Protein AF-0000000087636276 (afdb_homodimer)

Sequence (468 aa):
MKLYYLEHSGFMIDAGHQCYIFDYWKDQTQIVKKAQQAGKELWFFVTHWHGDHYSPAILEFNSDTTRYIVHEDVPHKEMPAPRTTVMAVGETTVVGNLTVTMYGSTDEGGSFLLDTGKSKLFHAGDLNWWHWLGDTPENIDFARDFAKKEFHRVAGMQADLILFPVDARLEAAREWGAIELLHVVPQPKLFVPMHANGPIWEPSLYFKSLYEHMPLWIPKQSGDAVDLAAYGIKMKLYYLEHSGFMIDAGHQCYIFDYWKDQTQIVKKAQQAGKELWFFVTHWHGDHYSPAILEFNSDTTRYIVHEDVPHKEMPAPRTTVMAVGETTVVGNLTVTMYGSTDEGGSFLLDTGKSKLFHAGDLNWWHWLGDTPENIDFARDFAKKEFHRVAGMQADLILFPVDARLEAAREWGAIELLHVVPQPKLFVPMHANGPIWEPSLYFKSLYEHMPLWIPKQSGDAVDLAAYGIK

Radius of gyration: 27.44 Å; Cα contacts (8 Å, |Δi|>4): 1071; chains: 2; bounding box: 42×86×56 Å

Organism: NCBI:txid103891

Nearest PDB structures (foldseek):
  7e3v-assembly1_A  TM=6.411E-01  e=1.765E-07  Staphylococcus aureus
  5nzw-assembly1_A  TM=6.544E-01  e=1.010E-03  Homo sapiens
  4b87-assembly1_A  TM=6.131E-01  e=1.073E-03  Homo sapiens
  5nzx-assembly1_A  TM=5.748E-01  e=1.370E-03  Homo sapiens
  7e3v-assembly1_A  TM=6.411E-01  e=1.920E-07  Staphylococcus aureus

Secondary structure (DSSP, 8-state):
-EEEEEETTEEEEEETTEEEEES-S--TT-HHHHHHHTTPEEEEEE---STTT--GGGGGG--TT-EEEEETTS--TTS-GGGEEEE-TT-EEEETTEEEEEEE-SSSSEEEEEE-SS-EEEE-TT-S----TTS-HHHHHHHHHHHHHHHHHTTT---SEEEEE--GGGGGGTTHHHHHHHHHSPPPSEEEEE---SSPP---HHHHHHSTTS-B----STT-EEEGGGGT--/-EEEEEETTEEEEEETTEEEEES-S--TT-HHHHHHHTTPEEEEEE---STTT--GGGGGG--TT-EEEEETTS--TTS-GGGEEEE-TT-EEEETTEEEEEEE-SSSSEEEEEE-SS-EEEE-TT-S----TTS-HHHHHHHHHHHHHHHHHTTT---SEEEEE--GGGGGGTTHHHHHHHHHSPPPSEEEEE---SSPP---HHHHHHTTTS-B----STT-EEEGGGGT--

Foldseek 3Di:
DKWFDAAFLWIWDCPDQEIEIFQDQGGPPCPVVVCVVVVHQYEYEAQAADNSRDDPCVCVSDDPRYAYEYEQHHDPPVPDPVRYHYDYAQDWDDDPQWIWHWHQALPDGTKIWIDNVQFIEIRGNRHFLLQAPPDDPVVNVSSNVSNVVRLVVCFAPDGQEYEEEQECNSPPCSCVRVVSSCVRYPQHLEYEYGSYDDDFDDDDPVRCVVCVPRHYDYDDDGGDMDDCVVSVRD/DKWFDAAFLWIWDCPDQEIEIFQDQGGPPCPVVVCVVVVHQYEYEAQAADNSRDDPCVCVSDDPRYAYEYEQRHDPPVPDPVRYHYDYAQDWDDDPQWIWHWHQALPDGTKIWIDNVQFIEIRGVRHFLLQAPPDDPVVNVSSVVSNVVRLVVCFAPDGQEYEEEQECNSPPCSCVRVVSSCVRYPQHLEYEYGSYDDDFDDDDPVRCVVCVPRHYDYDDDGGDMDDCVVSVRD

pLDDT: mean 97.4, std 1.68, range [87.0, 98.94]

Solvent-accessible surface area (backbone atoms only — not comparable to full-atom values): 24226 Å² total; per-residue (Å²): 70,35,41,32,37,28,40,49,57,13,33,35,37,40,59,75,60,42,30,46,32,32,13,53,52,53,49,87,69,41,60,66,59,51,40,46,74,71,68,37,31,43,34,39,38,31,28,27,57,53,66,68,28,27,39,81,65,63,62,77,63,64,51,98,62,34,34,38,42,28,25,68,79,30,90,55,86,88,51,60,66,95,42,44,47,74,39,52,68,73,41,70,49,74,56,91,75,31,39,39,33,25,41,59,33,58,73,54,58,15,16,41,37,39,34,60,86,70,33,28,41,29,40,28,54,47,32,39,36,72,45,49,86,91,52,55,70,68,57,38,51,49,28,49,53,47,22,53,54,50,43,58,72,45,44,65,46,76,33,41,32,38,40,37,40,39,30,43,83,31,53,95,38,23,53,52,27,51,55,57,43,54,75,40,21,59,82,36,48,31,41,27,61,23,38,62,47,77,71,78,84,69,82,48,73,66,54,41,67,75,43,66,83,52,45,72,53,75,72,85,53,60,60,36,68,47,61,34,52,82,53,72,40,93,70,36,40,32,38,27,39,48,57,12,34,35,36,41,60,75,60,42,30,46,31,31,13,55,52,52,49,88,69,39,60,65,58,52,41,46,75,71,67,36,31,45,34,39,36,31,30,26,59,52,67,70,28,26,38,80,67,61,62,77,63,65,53,98,61,34,34,38,42,28,26,68,80,31,89,53,85,86,51,60,64,96,41,44,46,76,41,54,68,72,41,70,49,74,57,90,74,30,39,40,33,27,40,59,33,58,72,54,60,15,16,41,37,37,33,59,88,71,35,26,42,29,40,27,54,47,31,39,35,71,44,49,85,90,53,54,71,67,56,38,49,47,28,51,53,47,23,53,54,50,44,59,72,46,44,64,46,77,33,41,32,38,38,36,41,39,29,42,82,31,53,95,38,25,54,52,26,51,54,59,43,55,72,40,21,61,82,36,48,30,42,28,62,22,39,60,47,77,72,77,84,69,81,49,72,65,54,43,66,76,43,64,83,50,48,72,53,74,75,84,51,60,60,36,67,48,60,35,52,82,52,72,38,93

InterPro domains:
  IPR036866 Ribonuclease Z/Hydroxyacylglutathione hydrolase-like [G3DSA:3.60.15.10] (1-202)
  IPR036866 Ribonuclease Z/Hydroxyacylglutathione hydrolase-like [SSF56281] (1-216)

Structure (mmCIF, N/CA/C/O backbone):
data_AF-0000000087636276-model_v1
#
loop_
_entity.id
_entity.type
_entity.pdbx_description
1 polymer 'Beta-lactamase superfamily domain'
#
loop_
_atom_site.group_PDB
_atom_site.id
_atom_site.type_symbol
_atom_site.label_atom_id
_atom_site.label_alt_id
_atom_site.label_comp_id
_atom_site.label_asym_id
_atom_site.label_entity_id
_atom_site.label_seq_id
_atom_site.pdbx_PDB_ins_code
_atom_site.Cartn_x
_atom_site.Cartn_y
_atom_site.Cartn_z
_atom_site.occupancy
_atom_site.B_iso_or_equiv
_atom_site.auth_seq_id
_atom_site.auth_comp_id
_atom_site.auth_asym_id
_atom_site.auth_atom_id
_atom_site.pdbx_PDB_model_num
ATOM 1 N N . MET A 1 1 ? -12.656 -28.062 -7.02 1 93.88 1 MET A N 1
ATOM 2 C CA . MET A 1 1 ? -11.258 -27.906 -7.402 1 93.88 1 MET A CA 1
ATOM 3 C C . MET A 1 1 ? -10.344 -28.062 -6.195 1 93.88 1 MET A C 1
ATOM 5 O O . MET A 1 1 ? -10.688 -27.641 -5.09 1 93.88 1 MET A O 1
ATOM 9 N N . LYS A 1 2 ? -9.305 -28.797 -6.352 1 97.94 2 LYS A N 1
ATOM 10 C CA . LYS A 1 2 ? -8.305 -29 -5.309 1 97.94 2 LYS A CA 1
ATOM 11 C C . LYS A 1 2 ? -6.949 -28.453 -5.73 1 97.94 2 LYS A C 1
ATOM 13 O O . LYS A 1 2 ? -6.523 -28.641 -6.871 1 97.94 2 LYS A O 1
ATOM 18 N N . LEU A 1 3 ? -6.34 -27.656 -4.801 1 98.88 3 LEU A N 1
ATOM 19 C CA . LEU A 1 3 ? -5.02 -27.094 -5.043 1 98.88 3 LEU A CA 1
ATOM 20 C C . LEU A 1 3 ? -3.943 -27.891 -4.309 1 98.88 3 LEU A C 1
ATOM 22 O O . LEU A 1 3 ? -4.039 -28.094 -3.098 1 98.88 3 LEU A O 1
ATOM 26 N N . TYR A 1 4 ? -2.977 -28.312 -5.105 1 98.81 4 TYR A N 1
ATOM 27 C CA . TYR A 1 4 ? -1.847 -29.047 -4.547 1 98.81 4 TYR A CA 1
ATOM 28 C C . TYR A 1 4 ? -0.561 -28.25 -4.66 1 98.81 4 TYR A C 1
ATOM 30 O O . TYR A 1 4 ? -0.3 -27.625 -5.695 1 98.81 4 TYR A O 1
ATOM 38 N N . TYR A 1 5 ? 0.165 -28.281 -3.547 1 98.81 5 TYR A N 1
ATOM 39 C CA . TYR A 1 5 ? 1.514 -27.719 -3.576 1 98.81 5 TYR A CA 1
ATOM 40 C C . TYR A 1 5 ? 2.525 -28.781 -4.012 1 98.81 5 TYR A C 1
ATOM 42 O O . TYR A 1 5 ? 2.609 -29.859 -3.416 1 98.81 5 TYR A O 1
ATOM 50 N N . LEU A 1 6 ? 3.27 -28.5 -5.086 1 98.31 6 LEU A N 1
ATOM 51 C CA . LEU A 1 6 ? 4.312 -29.406 -5.539 1 98.31 6 LEU A CA 1
ATOM 52 C C . LEU A 1 6 ? 5.66 -29.047 -4.926 1 98.31 6 LEU A C 1
ATOM 54 O O . LEU A 1 6 ? 6.215 -29.812 -4.133 1 98.31 6 LEU A O 1
ATOM 58 N N . GLU A 1 7 ? 6.168 -27.875 -5.316 1 96.94 7 GLU A N 1
ATOM 59 C CA . GLU A 1 7 ? 7.422 -27.328 -4.812 1 96.94 7 GLU A CA 1
ATOM 60 C C . GLU A 1 7 ? 7.668 -25.922 -5.359 1 96.94 7 GLU A C 1
ATOM 62 O O . GLU A 1 7 ? 7.43 -25.656 -6.539 1 96.94 7 GLU A O 1
ATOM 67 N N . HIS A 1 8 ? 8.172 -25 -4.453 1 96.94 8 HIS A N 1
ATOM 68 C CA . HIS A 1 8 ? 8.617 -23.688 -4.883 1 96.94 8 HIS A CA 1
ATOM 69 C C . HIS A 1 8 ? 7.473 -22.906 -5.531 1 96.94 8 HIS A C 1
ATOM 71 O O . HIS A 1 8 ? 6.5 -22.547 -4.863 1 96.94 8 HIS A O 1
ATOM 77 N N . SER A 1 9 ? 7.41 -22.766 -6.797 1 98.31 9 SER A N 1
ATOM 78 C CA . SER A 1 9 ? 6.32 -22.109 -7.508 1 98.31 9 SER A CA 1
ATOM 79 C C . SER A 1 9 ? 5.469 -23.125 -8.266 1 98.31 9 SER A C 1
ATOM 81 O O . SER A 1 9 ? 4.633 -22.75 -9.094 1 98.31 9 SER A O 1
ATOM 83 N N . GLY A 1 10 ? 5.727 -24.406 -7.953 1 98.62 10 GLY A N 1
ATOM 84 C CA . GLY A 1 10 ? 4.98 -25.469 -8.602 1 98.62 10 GLY A CA 1
ATOM 85 C C . GLY A 1 10 ? 3.695 -25.828 -7.879 1 98.62 10 GLY A C 1
ATOM 86 O O . GLY A 1 10 ? 3.711 -26.094 -6.68 1 98.62 10 GLY A O 1
ATOM 87 N N . PHE A 1 11 ? 2.598 -25.812 -8.586 1 98.88 11 PHE A N 1
ATOM 88 C CA . PHE A 1 11 ? 1.284 -26.172 -8.07 1 98.88 11 PHE A CA 1
ATOM 89 C C . PHE A 1 11 ? 0.49 -26.969 -9.094 1 98.88 11 PHE A C 1
ATOM 91 O O . PHE A 1 11 ? 0.758 -26.875 -10.297 1 98.88 11 PHE A O 1
ATOM 98 N N . MET A 1 12 ? -0.449 -27.766 -8.672 1 98.88 12 MET A N 1
ATOM 99 C CA . MET A 1 12 ? -1.451 -28.391 -9.531 1 98.88 12 MET A CA 1
ATOM 100 C C . MET A 1 12 ? -2.859 -28.094 -9.023 1 98.88 12 MET A C 1
ATOM 102 O O . MET A 1 12 ? -3.139 -28.234 -7.836 1 98.88 12 MET A O 1
ATOM 106 N N . ILE A 1 13 ? -3.641 -27.609 -9.867 1 98.69 13 ILE A N 1
ATOM 107 C CA . ILE A 1 13 ? -5.066 -27.5 -9.586 1 98.69 13 ILE A CA 1
ATOM 108 C C . ILE A 1 13 ? -5.812 -28.656 -10.25 1 98.69 13 ILE A C 1
ATOM 110 O O . ILE A 1 13 ? -5.809 -28.781 -11.477 1 98.69 13 ILE A O 1
ATOM 114 N N . ASP A 1 14 ? -6.344 -29.516 -9.469 1 98.31 14 ASP A N 1
ATOM 115 C CA . ASP A 1 14 ? -7.242 -30.562 -9.945 1 98.31 14 ASP A CA 1
ATOM 116 C C . ASP A 1 14 ? -8.648 -30.016 -10.18 1 98.31 14 ASP A C 1
ATOM 118 O O . ASP A 1 14 ? -9.414 -29.844 -9.234 1 98.31 14 ASP A O 1
ATOM 122 N N . ALA A 1 15 ? -8.945 -29.75 -11.406 1 96.75 15 ALA A N 1
ATOM 123 C CA . ALA A 1 15 ? -10.227 -29.141 -11.766 1 96.75 15 ALA A CA 1
ATOM 124 C C . ALA A 1 15 ? -11.211 -30.203 -12.258 1 96.75 15 ALA A C 1
ATOM 126 O O . ALA A 1 15 ? -12.008 -29.953 -13.156 1 96.75 15 ALA A O 1
ATOM 127 N N . GLY A 1 16 ? -11.164 -31.422 -11.742 1 94.19 16 GLY A N 1
ATOM 128 C CA . GLY A 1 16 ? -12.008 -32.531 -12.164 1 94.19 16 GLY A CA 1
ATOM 129 C C . GLY A 1 16 ? -11.359 -33.406 -13.219 1 94.19 16 GLY A C 1
ATOM 130 O O . GLY A 1 16 ? -10.438 -34.156 -12.922 1 94.19 16 GLY A O 1
ATOM 131 N N . HIS A 1 17 ? -11.766 -33.156 -14.445 1 95.19 17 HIS A N 1
ATOM 132 C CA . HIS A 1 17 ? -11.195 -33.938 -15.539 1 95.19 17 HIS A CA 1
ATOM 133 C C . HIS A 1 17 ? -9.852 -33.375 -15.984 1 95.19 17 HIS A C 1
ATOM 135 O O . HIS A 1 17 ? -8.953 -34.125 -16.359 1 95.19 17 HIS A O 1
ATOM 141 N N . GLN A 1 18 ? -9.688 -32.094 -15.859 1 97.25 18 GLN A N 1
ATOM 142 C CA . GLN A 1 18 ? -8.461 -31.406 -16.219 1 97.25 18 GLN A CA 1
ATOM 143 C C . GLN A 1 18 ? -7.645 -31.047 -14.984 1 97.25 18 GLN A C 1
ATOM 145 O O . GLN A 1 18 ? -8.203 -30.672 -13.961 1 97.25 18 GLN A O 1
ATOM 150 N N . CYS A 1 19 ? -6.332 -31.234 -15.086 1 98.5 19 CYS A N 1
ATOM 151 C CA . CYS A 1 19 ? -5.383 -30.719 -14.102 1 98.5 19 CYS A CA 1
ATOM 152 C C . CYS A 1 19 ? -4.5 -29.641 -14.695 1 98.5 19 CYS A C 1
ATOM 154 O O . CYS A 1 19 ? -3.91 -29.828 -15.766 1 98.5 19 CYS A O 1
ATOM 156 N N . TYR A 1 20 ? -4.512 -28.484 -14.062 1 98.75 20 TYR A N 1
ATOM 157 C CA . TYR A 1 20 ? -3.631 -27.391 -14.445 1 98.75 20 TYR A CA 1
ATOM 158 C C . TYR A 1 20 ? -2.35 -27.391 -13.625 1 98.75 20 TYR A C 1
ATOM 160 O O . TYR A 1 20 ? -2.387 -27.203 -12.406 1 98.75 20 TYR A O 1
ATOM 168 N N . ILE A 1 21 ? -1.239 -27.688 -14.227 1 98.88 21 ILE A N 1
ATOM 169 C CA . ILE A 1 21 ? 0.04 -27.797 -13.531 1 98.88 21 ILE A CA 1
ATOM 170 C C . ILE A 1 21 ? 0.905 -26.578 -13.859 1 98.88 21 ILE A C 1
ATOM 172 O O . ILE A 1 21 ? 1.236 -26.344 -15.023 1 98.88 21 ILE A O 1
ATOM 176 N N . PHE A 1 22 ? 1.227 -25.859 -12.805 1 98.94 22 PHE A N 1
ATOM 177 C CA . PHE A 1 22 ? 2.035 -24.656 -12.977 1 98.94 22 PHE A CA 1
ATOM 178 C C . PHE A 1 22 ? 3.486 -24.922 -12.594 1 98.94 22 PHE A C 1
ATOM 180 O O . PHE A 1 22 ? 3.762 -25.469 -11.516 1 98.94 22 PHE A O 1
ATOM 187 N N . ASP A 1 23 ? 4.406 -24.547 -13.477 1 98.62 23 ASP A N 1
ATOM 188 C CA . ASP A 1 23 ? 5.844 -24.484 -13.219 1 98.62 23 ASP A CA 1
ATOM 189 C C . ASP A 1 23 ? 6.34 -25.766 -12.562 1 98.62 23 ASP A C 1
ATOM 191 O O . ASP A 1 23 ? 6.992 -25.719 -11.516 1 98.62 23 ASP A O 1
ATOM 195 N N . TYR A 1 24 ? 6.156 -26.859 -13.289 1 98.44 24 TYR A N 1
ATOM 196 C CA . TYR A 1 24 ? 6.578 -28.188 -12.828 1 98.44 24 TYR A CA 1
ATOM 197 C C . TYR A 1 24 ? 8.094 -28.312 -12.852 1 98.44 24 TYR A C 1
ATOM 199 O O . TYR A 1 24 ? 8.727 -28.141 -13.898 1 98.44 24 TYR A O 1
ATOM 207 N N . TRP A 1 25 ? 8.68 -28.625 -11.703 1 95.81 25 TRP A N 1
ATOM 208 C CA . TRP A 1 25 ? 10.117 -28.891 -11.656 1 95.81 25 TRP A CA 1
ATOM 209 C C . TRP A 1 25 ? 10.414 -30.062 -10.719 1 95.81 25 TRP A C 1
ATOM 211 O O . TRP A 1 25 ? 11.227 -30.922 -11.039 1 95.81 25 TRP A O 1
ATOM 221 N N . LYS A 1 26 ? 9.719 -30.016 -9.555 1 95.31 26 LYS A N 1
ATOM 222 C CA . LYS A 1 26 ? 9.828 -31.078 -8.562 1 95.31 26 LYS A CA 1
ATOM 223 C C . LYS A 1 26 ? 8.453 -31.469 -8.023 1 95.31 26 LYS A C 1
ATOM 225 O O . LYS A 1 26 ? 7.602 -30.609 -7.797 1 95.31 26 LYS A O 1
ATOM 230 N N . ASP A 1 27 ? 8.266 -32.719 -7.816 1 96.56 27 ASP A N 1
ATOM 231 C CA . ASP A 1 27 ? 7.031 -33.281 -7.289 1 96.56 27 ASP A CA 1
ATOM 232 C C . ASP A 1 27 ? 7.328 -34.562 -6.477 1 96.56 27 ASP A C 1
ATOM 234 O O . ASP A 1 27 ? 7.043 -35.656 -6.922 1 96.56 27 ASP A O 1
ATOM 238 N N . GLN A 1 28 ? 7.785 -34.312 -5.27 1 95.69 28 GLN A N 1
ATOM 239 C CA . GLN A 1 28 ? 8.32 -35.406 -4.449 1 95.69 28 GLN A CA 1
ATOM 240 C C . GLN A 1 28 ? 7.246 -36.438 -4.145 1 95.69 28 GLN A C 1
ATOM 242 O O . GLN A 1 28 ? 7.543 -37.625 -4.031 1 95.69 28 GLN A O 1
ATOM 247 N N . THR A 1 29 ? 6.043 -36.062 -4.039 1 97.56 29 THR A N 1
ATOM 248 C CA . THR A 1 29 ? 4.977 -36.969 -3.65 1 97.56 29 THR A CA 1
ATOM 249 C C . THR A 1 29 ? 4.258 -37.531 -4.879 1 97.56 29 THR A C 1
ATOM 251 O O . THR A 1 29 ? 3.268 -38.25 -4.754 1 97.56 29 THR A O 1
ATOM 254 N N . GLN A 1 30 ? 4.684 -37.156 -6.07 1 97.88 30 GLN A N 1
ATOM 255 C CA . GLN A 1 30 ? 4.238 -37.688 -7.359 1 97.88 30 GLN A CA 1
ATOM 256 C C . GLN A 1 30 ? 2.758 -37.406 -7.59 1 97.88 30 GLN A C 1
ATOM 258 O O . GLN A 1 30 ? 2.014 -38.25 -8.055 1 97.88 30 GLN A O 1
ATOM 263 N N . ILE A 1 31 ? 2.336 -36.25 -7.219 1 98.31 31 ILE A N 1
ATOM 264 C CA . ILE A 1 31 ? 0.951 -35.812 -7.371 1 98.31 31 ILE A CA 1
ATOM 265 C C . ILE A 1 31 ? 0.566 -35.812 -8.852 1 98.31 31 ILE A C 1
ATOM 267 O O . ILE A 1 31 ? -0.515 -36.312 -9.211 1 98.31 31 ILE A O 1
ATOM 271 N N . VAL A 1 32 ? 1.389 -35.375 -9.711 1 98.62 32 VAL A N 1
ATOM 272 C CA . VAL A 1 32 ? 1.089 -35.25 -11.133 1 98.62 32 VAL A CA 1
ATOM 273 C C . VAL A 1 32 ? 1.02 -36.656 -11.773 1 98.62 32 VAL A C 1
ATOM 275 O O . VAL A 1 32 ? 0.12 -36.906 -12.57 1 98.62 32 VAL A O 1
ATOM 278 N N . LYS A 1 33 ? 1.942 -37.469 -11.422 1 97.81 33 LYS A N 1
ATOM 279 C CA . LYS A 1 33 ? 1.93 -38.844 -11.938 1 97.81 33 LYS A CA 1
ATOM 280 C C . LYS A 1 33 ? 0.648 -39.562 -11.531 1 97.81 33 LYS A C 1
ATOM 282 O O . LYS A 1 33 ? 0.047 -40.281 -12.344 1 97.81 33 LYS A O 1
ATOM 287 N N . LYS A 1 34 ? 0.312 -39.375 -10.289 1 98.25 34 LYS A N 1
ATOM 288 C CA . LYS A 1 34 ? -0.915 -40 -9.797 1 98.25 34 LYS A CA 1
ATOM 289 C C . LYS A 1 34 ? -2.133 -39.5 -10.562 1 98.25 34 LYS A C 1
ATOM 291 O O . LYS A 1 34 ? -3.053 -40.25 -10.852 1 98.25 34 LYS A O 1
ATOM 296 N N . ALA A 1 35 ? -2.141 -38.25 -10.852 1 98.31 35 ALA A N 1
ATOM 297 C CA . ALA A 1 35 ? -3.234 -37.688 -11.641 1 98.31 35 ALA A CA 1
ATOM 298 C C . ALA A 1 35 ? -3.279 -38.281 -13.031 1 98.31 35 ALA A C 1
ATOM 300 O O . ALA A 1 35 ? -4.352 -38.625 -13.531 1 98.31 35 ALA A O 1
ATOM 301 N N . GLN A 1 36 ? -2.174 -38.406 -13.648 1 97.94 36 GLN A N 1
ATOM 302 C CA . GLN A 1 36 ? -2.115 -39.031 -14.969 1 97.94 36 GLN A CA 1
ATOM 303 C C . GLN A 1 36 ? -2.637 -40.469 -14.922 1 97.94 36 GLN A C 1
ATOM 305 O O . GLN A 1 36 ? -3.424 -40.875 -15.781 1 97.94 36 GLN A O 1
ATOM 310 N N . GLN A 1 37 ? -2.201 -41.219 -13.969 1 97.38 37 GLN A N 1
ATOM 311 C CA . GLN A 1 37 ? -2.609 -42.594 -13.812 1 97.38 37 GLN A CA 1
ATOM 312 C C . GLN A 1 37 ? -4.117 -42.719 -13.594 1 97.38 37 GLN A C 1
ATOM 314 O O . GLN A 1 37 ? -4.727 -43.719 -13.969 1 97.38 37 GLN A O 1
ATOM 319 N N . ALA A 1 38 ? -4.617 -41.719 -13.047 1 97.56 38 ALA A N 1
ATOM 320 C CA . ALA A 1 38 ? -6.055 -41.688 -12.789 1 97.56 38 ALA A CA 1
ATOM 321 C C . ALA A 1 38 ? -6.824 -41.281 -14.039 1 97.56 38 ALA A C 1
ATOM 323 O O . ALA A 1 38 ? -8.047 -41.125 -14 1 97.56 38 ALA A O 1
ATOM 324 N N . GLY A 1 39 ? -6.16 -40.938 -15.148 1 97.25 39 GLY A N 1
ATOM 325 C CA . GLY A 1 39 ? -6.809 -40.656 -16.422 1 97.25 39 GLY A CA 1
ATOM 326 C C . GLY A 1 39 ? -7.102 -39.188 -16.625 1 97.25 39 GLY A C 1
ATOM 327 O O . GLY A 1 39 ? -7.848 -38.812 -17.531 1 97.25 39 GLY A O 1
ATOM 328 N N . LYS A 1 40 ? -6.535 -38.375 -15.789 1 97.94 40 LYS A N 1
ATOM 329 C CA . LYS A 1 40 ? -6.77 -36.938 -15.922 1 97.94 40 LYS A CA 1
ATOM 330 C C . LYS A 1 40 ? -6.016 -36.344 -17.125 1 97.94 40 LYS A C 1
ATOM 332 O O . LYS A 1 40 ? -4.949 -36.844 -17.484 1 97.94 40 LYS A O 1
ATOM 337 N N . GLU A 1 41 ? -6.598 -35.281 -17.719 1 98.19 41 GLU A N 1
ATOM 338 C CA . GLU A 1 41 ? -5.871 -34.5 -18.703 1 98.19 41 GLU A CA 1
ATOM 339 C C . GLU A 1 41 ? -4.914 -33.531 -18.031 1 98.19 41 GLU A C 1
ATOM 341 O O . GLU A 1 41 ? -5.312 -32.75 -17.141 1 98.19 41 GLU A O 1
ATOM 346 N N . LEU A 1 42 ? -3.662 -33.594 -18.391 1 98.69 42 LEU A N 1
ATOM 347 C CA . LEU A 1 42 ? -2.643 -32.75 -17.781 1 98.69 42 LEU A CA 1
ATOM 348 C C . LEU A 1 42 ? -2.344 -31.531 -18.672 1 98.69 42 LEU A C 1
ATOM 350 O O . LEU A 1 42 ? -1.988 -31.688 -19.844 1 98.69 42 LEU A O 1
ATOM 354 N N . TRP A 1 43 ? -2.555 -30.328 -18.156 1 98.75 43 TRP A N 1
ATOM 355 C CA . TRP A 1 43 ? -2.211 -29.078 -18.828 1 98.75 43 TRP A CA 1
ATOM 356 C C . TRP A 1 43 ? -1.079 -28.359 -18.109 1 98.75 43 TRP A C 1
ATOM 358 O O . TRP A 1 43 ? -1.264 -27.875 -16.984 1 98.75 43 TRP A O 1
ATOM 368 N N . PHE A 1 44 ? 0.078 -28.297 -18.719 1 98.81 44 PHE A N 1
ATOM 369 C CA . PHE A 1 44 ? 1.255 -27.688 -18.109 1 98.81 44 PHE A CA 1
ATOM 370 C C . PHE A 1 44 ? 1.365 -26.219 -18.484 1 98.81 44 PHE A C 1
ATOM 372 O O . PHE A 1 44 ? 1.349 -25.859 -19.672 1 98.81 44 PHE A O 1
ATOM 379 N N . PHE A 1 45 ? 1.383 -25.375 -17.5 1 98.88 45 PHE A N 1
ATOM 380 C CA . PHE A 1 45 ? 1.641 -23.953 -17.641 1 98.88 45 PHE A CA 1
ATOM 381 C C . PHE A 1 45 ? 3.043 -23.594 -17.156 1 98.88 45 PHE A C 1
ATOM 383 O O . PHE A 1 45 ? 3.359 -23.781 -15.984 1 98.88 45 PHE A O 1
ATOM 390 N N . VAL A 1 46 ? 3.887 -23.109 -18.094 1 98.88 46 VAL A N 1
ATOM 391 C CA . VAL A 1 46 ? 5.273 -22.828 -17.734 1 98.88 46 VAL A CA 1
ATOM 392 C C . VAL A 1 46 ? 5.559 -21.344 -17.953 1 98.88 46 VAL A C 1
ATOM 394 O O . VAL A 1 46 ? 5.508 -20.844 -19.078 1 98.88 46 VAL A O 1
ATOM 397 N N . THR A 1 47 ? 5.895 -20.688 -16.859 1 98.75 47 THR A N 1
ATOM 398 C CA . THR A 1 47 ? 6.023 -19.234 -16.891 1 98.75 47 THR A CA 1
ATOM 399 C C . THR A 1 47 ? 7.352 -18.812 -17.516 1 98.75 47 THR A C 1
ATOM 401 O O . THR A 1 47 ? 7.434 -17.781 -18.188 1 98.75 47 THR A O 1
ATOM 404 N N . HIS A 1 48 ? 8.406 -19.562 -17.219 1 98.56 48 HIS A N 1
ATOM 405 C CA . HIS A 1 48 ? 9.711 -19.266 -17.812 1 98.56 48 HIS A CA 1
ATOM 406 C C . HIS A 1 48 ? 10.656 -20.453 -17.688 1 98.56 48 HIS A C 1
ATOM 408 O O . HIS A 1 48 ? 10.312 -21.469 -17.078 1 98.56 48 HIS A O 1
ATOM 414 N N . TRP A 1 49 ? 11.914 -20.344 -18.172 1 97.12 49 TRP A N 1
ATOM 415 C CA . TRP A 1 49 ? 12.742 -21.5 -18.469 1 97.12 49 TRP A CA 1
ATOM 416 C C . TRP A 1 49 ? 13.633 -21.859 -17.281 1 97.12 49 TRP A C 1
ATOM 418 O O . TRP A 1 49 ? 14.266 -22.922 -17.266 1 97.12 49 TRP A O 1
ATOM 428 N N . HIS A 1 50 ? 13.703 -21.047 -16.203 1 96.56 50 HIS A N 1
ATOM 429 C CA . HIS A 1 50 ? 14.586 -21.359 -15.086 1 96.56 50 HIS A CA 1
ATOM 430 C C . HIS A 1 50 ? 14.281 -22.734 -14.516 1 96.56 50 HIS A C 1
ATOM 432 O O . HIS A 1 50 ? 13.117 -23.156 -14.477 1 96.56 50 HIS A O 1
ATOM 438 N N . GLY A 1 51 ? 15.297 -23.422 -14 1 95.81 51 GLY A N 1
ATOM 439 C CA . GLY A 1 51 ? 15.234 -24.797 -13.531 1 95.81 51 GLY A CA 1
ATOM 440 C C . GLY A 1 51 ? 14.297 -24.984 -12.359 1 95.81 51 GLY A C 1
ATOM 441 O O . GLY A 1 51 ? 13.82 -26.094 -12.117 1 95.81 51 GLY A O 1
ATOM 442 N N . ASP A 1 52 ? 14.07 -23.938 -11.641 1 95.69 52 ASP A N 1
ATOM 443 C CA . ASP A 1 52 ? 13.156 -24.047 -10.508 1 95.69 52 ASP A CA 1
ATOM 444 C C . ASP A 1 52 ? 11.719 -23.75 -10.93 1 95.69 52 ASP A C 1
ATOM 446 O O . ASP A 1 52 ? 10.805 -23.781 -10.102 1 95.69 52 ASP A O 1
ATOM 450 N N . HIS A 1 53 ? 11.453 -23.453 -12.203 1 97.62 53 HIS A N 1
ATOM 451 C CA . HIS A 1 53 ? 10.117 -23.219 -12.742 1 97.62 53 HIS A CA 1
ATOM 452 C C . HIS A 1 53 ? 9.812 -24.172 -13.898 1 97.62 53 HIS A C 1
ATOM 454 O O . HIS A 1 53 ? 8.664 -24.266 -14.344 1 97.62 53 HIS A O 1
ATOM 460 N N . TYR A 1 54 ? 10.773 -24.844 -14.344 1 97.25 54 TYR A N 1
ATOM 461 C CA . TYR A 1 54 ? 10.641 -25.688 -15.516 1 97.25 54 TYR A CA 1
ATOM 462 C C . TYR A 1 54 ? 11.57 -26.891 -15.43 1 97.25 54 TYR A C 1
ATOM 464 O O . TYR A 1 54 ? 12.719 -26.766 -15.008 1 97.25 54 TYR A O 1
ATOM 472 N N . SER A 1 55 ? 11.117 -28.016 -15.859 1 96.94 55 SER A N 1
ATOM 473 C CA . SER A 1 55 ? 11.898 -29.234 -16.062 1 96.94 55 SER A CA 1
ATOM 474 C C . SER A 1 55 ? 11.484 -29.938 -17.359 1 96.94 55 SER A C 1
ATOM 476 O O . SER A 1 55 ? 10.289 -30.172 -17.594 1 96.94 55 SER A O 1
ATOM 478 N N . PRO A 1 56 ? 12.445 -30.312 -18.188 1 96.19 56 PRO A N 1
ATOM 479 C CA . PRO A 1 56 ? 12.086 -31.094 -19.375 1 96.19 56 PRO A CA 1
ATOM 480 C C . PRO A 1 56 ? 11.344 -32.375 -19.016 1 96.19 56 PRO A C 1
ATOM 482 O O . PRO A 1 56 ? 10.758 -33.031 -19.906 1 96.19 56 PRO A O 1
ATOM 485 N N . ALA A 1 57 ? 11.383 -32.719 -17.75 1 96.31 57 ALA A N 1
ATOM 486 C CA . ALA A 1 57 ? 10.703 -33.938 -17.281 1 96.31 57 ALA A CA 1
ATOM 487 C C . ALA A 1 57 ? 9.203 -33.844 -17.562 1 96.31 57 ALA A C 1
ATOM 489 O O . ALA A 1 57 ? 8.5 -34.844 -17.516 1 96.31 57 ALA A O 1
ATOM 490 N N . ILE A 1 58 ? 8.641 -32.656 -17.844 1 97.5 58 ILE A N 1
ATOM 491 C CA . ILE A 1 58 ? 7.215 -32.531 -18.156 1 97.5 58 ILE A CA 1
ATOM 492 C C . ILE A 1 58 ? 6.891 -33.312 -19.406 1 97.5 58 ILE A C 1
ATOM 494 O O . ILE A 1 58 ? 5.746 -33.75 -19.609 1 97.5 58 ILE A O 1
ATOM 498 N N . LEU A 1 59 ? 7.883 -33.625 -20.25 1 97.25 59 LEU A N 1
ATOM 499 C CA . LEU A 1 59 ? 7.68 -34.344 -21.484 1 97.25 59 LEU A CA 1
ATOM 500 C C . LEU A 1 59 ? 7.434 -35.844 -21.188 1 97.25 59 LEU A C 1
ATOM 502 O O . LEU A 1 59 ? 6.926 -36.562 -22.047 1 97.25 59 LEU A O 1
ATOM 506 N N . GLU A 1 60 ? 7.84 -36.281 -20.016 1 96.81 60 GLU A N 1
ATOM 507 C CA . GLU A 1 60 ? 7.578 -37.656 -19.625 1 96.81 60 GLU A CA 1
ATOM 508 C C . GLU A 1 60 ? 6.086 -37.906 -19.422 1 96.81 60 GLU A C 1
ATOM 510 O O . GLU A 1 60 ? 5.637 -39.062 -19.391 1 96.81 60 GLU A O 1
ATOM 515 N N . PHE A 1 61 ? 5.336 -36.844 -19.266 1 97.75 61 PHE A N 1
ATOM 516 C CA . PHE A 1 61 ? 3.896 -36.938 -19.062 1 97.75 61 PHE A CA 1
ATOM 517 C C . PHE A 1 61 ? 3.152 -36.812 -20.391 1 97.75 61 PHE A C 1
ATOM 519 O O . PHE A 1 61 ? 1.922 -36.781 -20.422 1 97.75 61 PHE A O 1
ATOM 526 N N . ASN A 1 62 ? 3.842 -36.688 -21.516 1 96.44 62 ASN A N 1
ATOM 527 C CA . ASN A 1 62 ? 3.215 -36.5 -22.812 1 96.44 62 ASN A CA 1
ATOM 528 C C . ASN A 1 62 ? 2.242 -37.625 -23.156 1 96.44 62 ASN A C 1
ATOM 530 O O . ASN A 1 62 ? 2.576 -38.781 -23.016 1 96.44 62 ASN A O 1
ATOM 534 N N . SER A 1 63 ? 1.107 -37.281 -23.5 1 95.56 63 SER A N 1
ATOM 535 C CA . SER A 1 63 ? 0.026 -38.125 -24 1 95.56 63 SER A CA 1
ATOM 536 C C . SER A 1 63 ? -0.878 -37.344 -24.953 1 95.56 63 SER A C 1
ATOM 538 O O . SER A 1 63 ? -0.673 -36.156 -25.172 1 95.56 63 SER A O 1
ATOM 540 N N . ASP A 1 64 ? -1.945 -38.031 -25.484 1 94.94 64 ASP A N 1
ATOM 541 C CA . ASP A 1 64 ? -2.816 -37.406 -26.484 1 94.94 64 ASP A CA 1
ATOM 542 C C . ASP A 1 64 ? -3.641 -36.281 -25.859 1 94.94 64 ASP A C 1
ATOM 544 O O . ASP A 1 64 ? -4.152 -35.406 -26.578 1 94.94 64 ASP A O 1
ATOM 548 N N . THR A 1 65 ? -3.676 -36.281 -24.578 1 94.94 65 THR A N 1
ATOM 549 C CA . THR A 1 65 ? -4.547 -35.312 -23.938 1 94.94 65 THR A CA 1
ATOM 550 C C . THR A 1 65 ? -3.727 -34.281 -23.172 1 94.94 65 THR A C 1
ATOM 552 O O . THR A 1 65 ? -4.281 -33.344 -22.578 1 94.94 65 THR A O 1
ATOM 555 N N . THR A 1 66 ? -2.418 -34.406 -23.109 1 97.75 66 THR A N 1
ATOM 556 C CA . THR A 1 66 ? -1.542 -33.469 -22.422 1 97.75 66 THR A CA 1
ATOM 557 C C . THR A 1 66 ? -1.394 -32.188 -23.25 1 97.75 66 THR A C 1
ATOM 559 O O . THR A 1 66 ? -1.241 -32.25 -24.469 1 97.75 66 THR A O 1
ATOM 562 N N . ARG A 1 67 ? -1.484 -31.047 -22.641 1 98.38 67 ARG A N 1
ATOM 563 C CA . ARG A 1 67 ? -1.265 -29.766 -23.297 1 98.38 67 ARG A CA 1
ATOM 564 C C . ARG A 1 67 ? -0.139 -29 -22.609 1 98.38 67 ARG A C 1
ATOM 566 O O . ARG A 1 67 ? 0.087 -29.141 -21.406 1 98.38 67 ARG A O 1
ATOM 573 N N . TYR A 1 68 ? 0.538 -28.203 -23.422 1 98.75 68 TYR A N 1
ATOM 574 C CA . TYR A 1 68 ? 1.611 -27.328 -22.953 1 98.75 68 TYR A CA 1
ATOM 575 C C . TYR A 1 68 ? 1.324 -25.875 -23.297 1 98.75 68 TYR A C 1
ATOM 577 O O . TYR A 1 68 ? 1.133 -25.531 -24.469 1 98.75 68 TYR A O 1
ATOM 585 N N . ILE A 1 69 ? 1.134 -25 -22.344 1 98.88 69 ILE A N 1
ATOM 586 C CA . ILE A 1 69 ? 0.996 -23.562 -22.5 1 98.88 69 ILE A CA 1
ATOM 587 C C . ILE A 1 69 ? 2.221 -22.859 -21.906 1 98.88 69 ILE A C 1
ATOM 589 O O . ILE A 1 69 ? 2.404 -22.844 -20.688 1 98.88 69 ILE A O 1
ATOM 593 N N . VAL A 1 70 ? 3.08 -22.312 -22.75 1 98.88 70 VAL A N 1
ATOM 594 C CA . VAL A 1 70 ? 4.406 -21.938 -22.266 1 98.88 70 VAL A CA 1
ATOM 595 C C . VAL A 1 70 ? 4.746 -20.531 -22.75 1 98.88 70 VAL A C 1
ATOM 597 O O . VAL A 1 70 ? 4.309 -20.109 -23.812 1 98.88 70 VAL A O 1
ATOM 600 N N . HIS A 1 71 ? 5.438 -19.797 -21.906 1 98.81 71 HIS A N 1
ATOM 601 C CA . HIS A 1 71 ? 6.059 -18.562 -22.344 1 98.81 71 HIS A CA 1
ATOM 602 C C . HIS A 1 71 ? 6.992 -18.797 -23.531 1 98.81 71 HIS A C 1
ATOM 604 O O . HIS A 1 71 ? 7.641 -19.844 -23.609 1 98.81 71 HIS A O 1
ATOM 610 N N . GLU A 1 72 ? 7.199 -17.875 -24.359 1 98.38 72 GLU A N 1
ATOM 611 C CA . GLU A 1 72 ? 7.941 -18.031 -25.609 1 98.38 72 GLU A CA 1
ATOM 612 C C . GLU A 1 72 ? 9.414 -18.328 -25.344 1 98.38 72 GLU A C 1
ATOM 614 O O . GLU A 1 72 ? 10.102 -18.906 -26.188 1 98.38 72 GLU A O 1
ATOM 619 N N . ASP A 1 73 ? 9.914 -17.984 -24.172 1 97 73 ASP A N 1
ATOM 620 C CA . ASP A 1 73 ? 11.328 -18.203 -23.875 1 97 73 ASP A CA 1
ATOM 621 C C . ASP A 1 73 ? 11.578 -19.609 -23.375 1 97 73 ASP A C 1
ATOM 623 O O . ASP A 1 73 ? 12.727 -20.016 -23.203 1 97 73 ASP A O 1
ATOM 627 N N . VAL A 1 74 ? 10.562 -20.328 -23.062 1 98 74 VAL A N 1
ATOM 628 C CA . VAL A 1 74 ? 10.688 -21.703 -22.594 1 98 74 VAL A CA 1
ATOM 629 C C . VAL A 1 74 ? 11.047 -22.625 -23.766 1 98 74 VAL A C 1
ATOM 631 O O . VAL A 1 74 ? 10.43 -22.547 -24.828 1 98 74 VAL A O 1
ATOM 634 N N . PRO A 1 75 ? 12.117 -23.469 -23.594 1 96.88 75 PRO A N 1
ATOM 635 C CA . PRO A 1 75 ? 12.383 -24.469 -24.641 1 96.88 75 PRO A CA 1
ATOM 636 C C . PRO A 1 75 ? 11.172 -25.344 -24.938 1 96.88 75 PRO A C 1
ATOM 638 O O . PRO A 1 75 ? 10.68 -26.047 -24.031 1 96.88 75 PRO A O 1
ATOM 641 N N . HIS A 1 76 ? 10.719 -25.328 -26.172 1 96.88 76 HIS A N 1
ATOM 642 C CA . HIS A 1 76 ? 9.484 -26.047 -26.469 1 96.88 76 HIS A CA 1
ATOM 643 C C . HIS A 1 76 ? 9.586 -26.812 -27.781 1 96.88 76 HIS A C 1
ATOM 645 O O . HIS A 1 76 ? 8.578 -27.25 -28.328 1 96.88 76 HIS A O 1
ATOM 651 N N . LYS A 1 77 ? 10.711 -27.016 -28.312 1 96.12 77 LYS A N 1
ATOM 652 C CA . LYS A 1 77 ? 10.891 -27.688 -29.609 1 96.12 77 LYS A CA 1
ATOM 653 C C . LYS A 1 77 ? 10.461 -29.156 -29.531 1 96.12 77 LYS A C 1
ATOM 655 O O . LYS A 1 77 ? 9.984 -29.719 -30.516 1 96.12 77 LYS A O 1
ATOM 660 N N . GLU A 1 78 ? 10.688 -29.75 -28.422 1 96.56 78 GLU A N 1
ATOM 661 C CA . GLU A 1 78 ? 10.391 -31.172 -28.266 1 96.56 78 GLU A CA 1
ATOM 662 C C . GLU A 1 78 ? 8.93 -31.391 -27.891 1 96.56 78 GLU A C 1
ATOM 664 O O . GLU A 1 78 ? 8.461 -32.531 -27.844 1 96.56 78 GLU A O 1
ATOM 669 N N . MET A 1 79 ? 8.18 -30.328 -27.484 1 97.5 79 MET A N 1
ATOM 670 C CA . MET A 1 79 ? 6.75 -30.422 -27.188 1 97.5 79 MET A CA 1
ATOM 671 C C . MET A 1 79 ? 5.934 -30.578 -28.469 1 97.5 79 MET A C 1
ATOM 673 O O . MET A 1 79 ? 6.238 -29.953 -29.484 1 97.5 79 MET A O 1
ATOM 677 N N . PRO A 1 80 ? 4.867 -31.453 -28.469 1 97.56 80 PRO A N 1
ATOM 678 C CA . PRO A 1 80 ? 4.051 -31.625 -29.672 1 97.56 80 PRO A C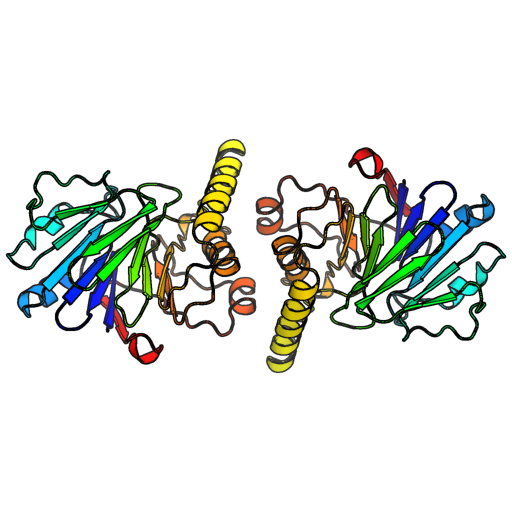A 1
ATOM 679 C C . PRO A 1 80 ? 3.385 -30.328 -30.125 1 97.56 80 PRO A C 1
ATOM 681 O O . PRO A 1 80 ? 2.568 -29.75 -29.391 1 97.56 80 PRO A O 1
ATOM 684 N N . ALA A 1 81 ? 3.584 -29.891 -31.297 1 96.88 81 ALA A N 1
ATOM 685 C CA . ALA A 1 81 ? 3.178 -28.594 -31.797 1 96.88 81 ALA A CA 1
ATOM 686 C C . ALA A 1 81 ? 1.664 -28.422 -31.719 1 96.88 81 ALA A C 1
ATOM 688 O O . ALA A 1 81 ? 1.174 -27.391 -31.25 1 96.88 81 ALA A O 1
ATOM 689 N N . PRO A 1 82 ? 0.88 -29.438 -32.094 1 96.75 82 PRO A N 1
ATOM 690 C CA . PRO A 1 82 ? -0.571 -29.234 -32.125 1 96.75 82 PRO A CA 1
ATOM 691 C C . PRO A 1 82 ? -1.147 -29.062 -30.719 1 96.75 82 PRO A C 1
ATOM 693 O O . PRO A 1 82 ? -2.283 -28.594 -30.562 1 96.75 82 PRO A O 1
ATOM 696 N N . ARG A 1 83 ? -0.338 -29.469 -29.703 1 97.81 83 ARG A N 1
ATOM 697 C CA . ARG A 1 83 ? -0.838 -29.406 -28.328 1 97.81 83 ARG A CA 1
ATOM 698 C C . ARG A 1 83 ? -0.005 -28.438 -27.5 1 97.81 83 ARG A C 1
ATOM 700 O O . ARG A 1 83 ? -0.027 -28.5 -26.266 1 97.81 83 ARG A O 1
ATOM 707 N N . THR A 1 84 ? 0.79 -27.609 -28.188 1 98.62 84 THR A N 1
ATOM 708 C CA . THR A 1 84 ? 1.629 -26.625 -27.531 1 98.62 84 THR A CA 1
ATOM 709 C C . THR A 1 84 ? 1.197 -25.203 -27.906 1 98.62 84 THR A C 1
ATOM 711 O O . THR A 1 84 ? 1.08 -24.875 -29.078 1 98.62 84 THR A O 1
ATOM 714 N N . THR A 1 85 ? 0.821 -24.422 -26.969 1 98.75 85 THR A N 1
ATOM 715 C CA . THR A 1 85 ? 0.535 -23 -27.141 1 98.75 85 THR A CA 1
ATOM 716 C C . THR A 1 85 ? 1.676 -22.156 -26.594 1 98.75 85 THR A C 1
ATOM 718 O O . THR A 1 85 ? 1.985 -22.219 -25.391 1 98.75 85 THR A O 1
ATOM 721 N N . VAL A 1 86 ? 2.33 -21.406 -27.422 1 98.75 86 VAL A N 1
ATOM 722 C CA . VAL A 1 86 ? 3.41 -20.516 -27.031 1 98.75 86 VAL A CA 1
ATOM 723 C C . VAL A 1 86 ? 2.871 -19.078 -26.906 1 98.75 86 VAL A C 1
ATOM 725 O O . VAL A 1 86 ? 2.199 -18.594 -27.812 1 98.75 86 VAL A O 1
ATOM 728 N N . MET A 1 87 ? 3.109 -18.484 -25.781 1 98.81 87 MET A N 1
ATOM 729 C CA . MET A 1 87 ? 2.52 -17.172 -25.531 1 98.81 87 MET A CA 1
ATOM 730 C C . MET A 1 87 ? 3.604 -16.141 -25.234 1 98.81 87 MET A C 1
ATOM 732 O O . MET A 1 87 ? 4.664 -16.469 -24.703 1 98.81 87 MET A O 1
ATOM 736 N N . ALA A 1 88 ? 3.299 -14.891 -25.562 1 98.5 88 ALA A N 1
ATOM 737 C CA . ALA A 1 88 ? 4.07 -13.719 -25.156 1 98.5 88 ALA A CA 1
ATOM 738 C C . ALA A 1 88 ? 3.32 -12.898 -24.125 1 98.5 88 ALA A C 1
ATOM 740 O O . ALA A 1 88 ? 2.09 -12.953 -24.047 1 98.5 88 ALA A O 1
ATOM 741 N N . VAL A 1 89 ? 4.043 -12.18 -23.375 1 98.44 89 VAL A N 1
ATOM 742 C CA . VAL A 1 89 ? 3.436 -11.289 -22.391 1 98.44 89 VAL A CA 1
ATOM 743 C C . VAL A 1 89 ? 2.443 -10.352 -23.078 1 98.44 89 VAL A C 1
ATOM 745 O O . VAL A 1 89 ? 2.736 -9.805 -24.141 1 98.44 89 VAL A O 1
ATOM 748 N N . GLY A 1 90 ? 1.326 -10.266 -22.5 1 98.19 90 GLY A N 1
ATOM 749 C CA . GLY A 1 90 ? 0.301 -9.383 -23.031 1 98.19 90 GLY A CA 1
ATOM 750 C C . GLY A 1 90 ? -0.733 -10.125 -23.875 1 98.19 90 GLY A C 1
ATOM 751 O O . GLY A 1 90 ? -1.794 -9.578 -24.172 1 98.19 90 GLY A O 1
ATOM 752 N N . GLU A 1 91 ? -0.498 -11.344 -24.172 1 98.56 91 GLU A N 1
ATOM 753 C CA . GLU A 1 91 ? -1.405 -12.109 -25.016 1 98.56 91 GLU A CA 1
ATOM 754 C C . GLU A 1 91 ? -2.527 -12.742 -24.203 1 98.56 91 GLU A C 1
ATOM 756 O O . GLU A 1 91 ? -2.332 -13.094 -23.031 1 98.56 91 GLU A O 1
ATOM 761 N N . THR A 1 92 ? -3.65 -12.805 -24.781 1 98.81 92 THR A N 1
ATOM 762 C CA . THR A 1 92 ? -4.766 -13.625 -24.312 1 98.81 92 THR A CA 1
ATOM 763 C C . THR A 1 92 ? -5.148 -14.664 -25.359 1 98.81 92 THR A C 1
ATOM 765 O O . THR A 1 92 ? -5.203 -14.359 -26.562 1 98.81 92 THR A O 1
ATOM 768 N N . THR A 1 93 ? -5.301 -15.891 -24.953 1 98.56 93 THR A N 1
ATOM 769 C CA . THR A 1 93 ? -5.684 -16.953 -25.875 1 98.56 93 THR A CA 1
ATOM 770 C C . THR A 1 93 ? -6.715 -17.875 -25.219 1 98.56 93 THR A C 1
ATOM 772 O O . THR A 1 93 ? -6.969 -17.797 -24.016 1 98.56 93 THR A O 1
ATOM 775 N N . VAL A 1 94 ? -7.328 -18.641 -26.047 1 98.19 94 VAL A N 1
ATOM 776 C CA . VAL A 1 94 ? -8.258 -19.656 -25.562 1 98.19 94 VAL A CA 1
ATOM 777 C C . VAL A 1 94 ? -7.695 -21.047 -25.828 1 98.19 94 VAL A C 1
ATOM 779 O O . VAL A 1 94 ? -7.293 -21.359 -26.969 1 98.19 94 VAL A O 1
ATOM 782 N N . VAL A 1 95 ? -7.578 -21.844 -24.859 1 96.19 95 VAL A N 1
ATOM 783 C CA . VAL A 1 95 ? -7.164 -23.234 -24.953 1 96.19 95 VAL A CA 1
ATOM 784 C C . VAL A 1 95 ? -8.258 -24.141 -24.391 1 96.19 95 VAL A C 1
ATOM 786 O O . VAL A 1 95 ? -8.438 -24.203 -23.172 1 96.19 95 VAL A O 1
ATOM 789 N N . GLY A 1 96 ? -8.906 -24.875 -25.266 1 93.81 96 GLY A N 1
ATOM 790 C CA . GLY A 1 96 ? -10.07 -25.609 -24.797 1 93.81 96 GLY A CA 1
ATOM 791 C C . GLY A 1 96 ? -11.148 -24.734 -24.203 1 93.81 96 GLY A C 1
ATOM 792 O O . GLY A 1 96 ? -11.664 -23.828 -24.875 1 93.81 96 GLY A O 1
ATOM 793 N N . ASN A 1 97 ? -11.344 -24.906 -23.016 1 93.62 97 ASN A N 1
ATOM 794 C CA . ASN A 1 97 ? -12.375 -24.141 -22.312 1 93.62 97 ASN A CA 1
ATOM 795 C C . ASN A 1 97 ? -11.773 -23.062 -21.422 1 93.62 97 ASN A C 1
ATOM 797 O O . ASN A 1 97 ? -12.477 -22.453 -20.625 1 93.62 97 ASN A O 1
ATOM 801 N N . LEU A 1 98 ? -10.492 -22.859 -21.547 1 96.94 98 LEU A N 1
ATOM 802 C CA . LEU A 1 98 ? -9.766 -21.922 -20.688 1 96.94 98 LEU A CA 1
ATOM 803 C C . LEU A 1 98 ? -9.375 -20.672 -21.453 1 96.94 98 LEU A C 1
ATOM 805 O O . LEU A 1 98 ? -8.859 -20.766 -22.578 1 96.94 98 LEU A O 1
ATOM 809 N N . THR A 1 99 ? -9.812 -19.531 -20.938 1 98.75 99 THR A N 1
ATOM 810 C CA . THR A 1 99 ? -9.172 -18.297 -21.406 1 98.75 99 THR A CA 1
ATOM 811 C C . THR A 1 99 ? -7.914 -18 -20.594 1 98.75 99 THR A C 1
ATOM 813 O O . THR A 1 99 ? -7.953 -17.953 -19.359 1 98.75 99 THR A O 1
ATOM 816 N N . VAL A 1 100 ? -6.789 -17.859 -21.281 1 98.88 100 VAL A N 1
ATOM 817 C CA . VAL A 1 100 ? -5.496 -17.672 -20.641 1 98.88 100 VAL A CA 1
ATOM 818 C C . VAL A 1 100 ? -4.906 -16.312 -21.031 1 98.88 100 VAL A C 1
ATOM 820 O O . VAL A 1 100 ? -4.805 -16 -22.219 1 98.88 100 VAL A O 1
ATOM 823 N N . THR A 1 101 ? -4.652 -15.5 -20.062 1 98.94 101 THR A N 1
ATOM 824 C CA . THR A 1 101 ? -3.926 -14.25 -20.281 1 98.94 101 THR A CA 1
ATOM 825 C C . THR A 1 101 ? -2.547 -14.305 -19.625 1 98.94 101 THR A C 1
ATOM 827 O O . THR A 1 101 ? -2.406 -14.781 -18.5 1 98.94 101 THR A O 1
ATOM 830 N N . MET A 1 102 ? -1.533 -13.906 -20.422 1 98.81 102 MET A N 1
ATOM 831 C CA . MET A 1 102 ? -0.192 -13.836 -19.844 1 98.81 102 MET A CA 1
ATOM 832 C C . MET A 1 102 ? 0.194 -12.391 -19.547 1 98.81 102 MET A C 1
ATOM 834 O O . MET A 1 102 ? 0.224 -11.555 -20.453 1 98.81 102 MET A O 1
ATOM 838 N N . TYR A 1 103 ? 0.417 -12.07 -18.281 1 98.69 103 TYR A N 1
ATOM 839 C CA . TYR A 1 103 ? 1.004 -10.805 -17.859 1 98.69 103 TYR A CA 1
ATOM 840 C C . TYR A 1 103 ? 2.512 -10.93 -17.672 1 98.69 103 TYR A C 1
ATOM 842 O O . TYR A 1 103 ? 3.08 -12 -17.906 1 98.69 103 TYR A O 1
ATOM 850 N N . GLY A 1 104 ? 3.066 -9.906 -17.391 1 98 104 GLY A N 1
ATOM 851 C CA . GLY A 1 104 ? 4.512 -9.914 -17.25 1 98 104 GLY A CA 1
ATOM 852 C C . GLY A 1 104 ? 4.973 -10.422 -15.891 1 98 104 GLY A C 1
ATOM 853 O O . GLY A 1 104 ? 4.148 -10.789 -15.047 1 98 104 GLY A O 1
ATOM 854 N N . SER A 1 105 ? 6.238 -10.586 -15.789 1 97.5 105 SER A N 1
ATOM 855 C CA . SER A 1 105 ? 6.949 -10.812 -14.531 1 97.5 105 SER A CA 1
ATOM 856 C C . SER A 1 105 ? 8 -9.734 -14.289 1 97.5 105 SER A C 1
ATOM 858 O O . SER A 1 105 ? 8.031 -8.727 -14.992 1 97.5 105 SER A O 1
ATOM 860 N N . THR A 1 106 ? 8.781 -9.828 -13.25 1 98.06 106 THR A N 1
ATOM 861 C CA . THR A 1 106 ? 9.828 -8.852 -12.969 1 98.06 106 THR A CA 1
ATOM 862 C C . THR A 1 106 ? 11.188 -9.531 -12.859 1 98.06 106 THR A C 1
ATOM 864 O O . THR A 1 106 ? 12.141 -8.953 -12.328 1 98.06 106 THR A O 1
ATOM 867 N N . ASP A 1 107 ? 11.258 -10.742 -13.289 1 94.81 107 ASP A N 1
ATOM 868 C CA . ASP A 1 107 ? 12.508 -11.484 -13.414 1 94.81 107 ASP A CA 1
ATOM 869 C C . ASP A 1 107 ? 12.656 -12.086 -14.805 1 94.81 107 ASP A C 1
ATOM 871 O O . ASP A 1 107 ? 13.328 -11.516 -15.672 1 94.81 107 ASP A O 1
ATOM 875 N N . GLU A 1 108 ? 12 -13.234 -15.062 1 95 108 GLU A N 1
ATOM 876 C CA . GLU A 1 108 ? 11.961 -13.852 -16.375 1 95 108 GLU A CA 1
ATOM 877 C C . GLU A 1 108 ? 10.555 -14.336 -16.719 1 95 108 GLU A C 1
ATOM 879 O O . GLU A 1 108 ? 9.766 -14.641 -15.828 1 95 108 GLU A O 1
ATOM 884 N N . GLY A 1 109 ? 10.297 -14.297 -18.016 1 97.94 109 GLY A N 1
ATOM 885 C CA . GLY A 1 109 ? 9.055 -14.891 -18.5 1 97.94 109 GLY A CA 1
ATOM 886 C C . GLY A 1 109 ? 7.832 -14.062 -18.172 1 97.94 109 GLY A C 1
ATOM 887 O O . GLY A 1 109 ? 7.812 -12.852 -18.406 1 97.94 109 GLY A O 1
ATOM 888 N N . GLY A 1 110 ? 6.762 -14.758 -17.703 1 98.44 110 GLY A N 1
ATOM 889 C CA . GLY A 1 110 ? 5.492 -14.094 -17.438 1 98.44 110 GLY A CA 1
ATOM 890 C C . GLY A 1 110 ? 4.703 -14.742 -16.328 1 98.44 110 GLY A C 1
ATOM 891 O O . GLY A 1 110 ? 5.266 -15.43 -15.477 1 98.44 110 GLY A O 1
ATOM 892 N N . SER A 1 111 ? 3.449 -14.328 -16.172 1 98.81 111 SER A N 1
ATOM 893 C CA . SER A 1 111 ? 2.459 -14.852 -15.234 1 98.81 111 SER A CA 1
ATOM 894 C C . SER A 1 111 ? 1.183 -15.273 -15.961 1 98.81 111 SER A C 1
ATOM 896 O O . SER A 1 111 ? 0.985 -14.938 -17.125 1 98.81 111 SER A O 1
ATOM 898 N N . PHE A 1 112 ? 0.375 -16.078 -15.328 1 98.88 112 PHE A N 1
ATOM 899 C CA . PHE A 1 112 ? -0.81 -16.625 -15.977 1 98.88 112 PHE A CA 1
ATOM 900 C C . PHE A 1 112 ? -2.07 -16.25 -15.211 1 98.88 112 PHE A C 1
ATOM 902 O O . PHE A 1 112 ? -2.15 -16.438 -14 1 98.88 112 PHE A O 1
ATOM 909 N N . LEU A 1 113 ? -3.006 -15.688 -15.898 1 98.94 113 LEU A N 1
ATOM 910 C CA . LEU A 1 113 ? -4.383 -15.617 -15.43 1 98.94 113 LEU A CA 1
ATOM 911 C C . LEU A 1 113 ? -5.273 -16.594 -16.203 1 98.94 113 LEU A C 1
ATOM 913 O O . LEU A 1 113 ? -5.434 -16.453 -17.422 1 98.94 113 LEU A O 1
ATOM 917 N N . LEU A 1 114 ? -5.773 -17.594 -15.523 1 98.75 114 LEU A N 1
ATOM 918 C CA . LEU A 1 114 ? -6.707 -18.547 -16.109 1 98.75 114 LEU A CA 1
ATOM 919 C C . LEU A 1 114 ? -8.148 -18.188 -15.766 1 98.75 114 LEU A C 1
ATOM 921 O O . LEU A 1 114 ? -8.484 -18.016 -14.594 1 98.75 114 LEU A O 1
ATOM 925 N N . ASP A 1 115 ? -8.898 -18.016 -16.719 1 98.62 115 ASP A N 1
ATOM 926 C CA . ASP A 1 115 ? -10.344 -17.859 -16.562 1 98.62 115 ASP A CA 1
ATOM 927 C C . ASP A 1 115 ? -11.078 -19.125 -16.984 1 98.62 115 ASP A C 1
ATOM 929 O O . ASP A 1 115 ? -11.156 -19.438 -18.188 1 98.62 115 ASP A O 1
ATOM 933 N N . THR A 1 116 ? -11.648 -19.859 -16.031 1 97.06 116 THR A N 1
ATOM 934 C CA . THR A 1 116 ? -12.32 -21.125 -16.297 1 97.06 116 THR A CA 1
ATOM 935 C C . THR A 1 116 ? -13.781 -20.906 -16.641 1 97.06 116 THR A C 1
ATOM 937 O O . THR A 1 116 ? -14.523 -21.859 -16.891 1 97.06 116 THR A O 1
ATOM 940 N N . GLY A 1 117 ? -14.195 -19.672 -16.734 1 96.12 117 GLY A N 1
ATOM 941 C CA . GLY A 1 117 ? -15.609 -19.359 -16.859 1 96.12 117 GLY A CA 1
ATOM 942 C C . GLY A 1 117 ? -16.328 -19.281 -15.516 1 96.12 117 GLY A C 1
ATOM 943 O O . GLY A 1 117 ? -17.281 -18.516 -15.359 1 96.12 117 GLY A O 1
ATOM 944 N N . LYS A 1 118 ? -15.82 -20.031 -14.586 1 95.75 118 LYS A N 1
ATOM 945 C CA . LYS A 1 118 ? -16.406 -20.047 -13.242 1 95.75 118 LYS A CA 1
ATOM 946 C C . LYS A 1 118 ? -15.547 -19.266 -12.25 1 95.75 118 LYS A C 1
ATOM 948 O O . LYS A 1 118 ? -16.078 -18.641 -11.336 1 95.75 118 LYS A O 1
ATOM 953 N N . SER A 1 119 ? -14.266 -19.375 -12.359 1 97.69 119 SER A N 1
ATOM 954 C CA . SER A 1 119 ? -13.312 -18.719 -11.477 1 97.69 119 SER A CA 1
ATOM 955 C C . SER A 1 119 ? -12.086 -18.234 -12.242 1 97.69 119 SER A C 1
ATOM 957 O O . SER A 1 119 ? -11.844 -18.672 -13.375 1 97.69 119 SER A O 1
ATOM 959 N N . LYS A 1 120 ? -11.438 -17.328 -11.641 1 98.62 120 LYS A N 1
ATOM 960 C CA . LYS A 1 120 ? -10.188 -16.812 -12.188 1 98.62 120 LYS A CA 1
ATOM 961 C C . LYS A 1 120 ? -9.008 -17.141 -11.266 1 98.62 120 LYS A C 1
ATOM 963 O O . LYS A 1 120 ? -9.078 -16.906 -10.055 1 98.62 120 LYS A O 1
ATOM 968 N N . LEU A 1 121 ? -7.949 -17.734 -11.828 1 98.81 121 LEU A N 1
ATOM 969 C CA . LEU A 1 121 ? -6.785 -18.234 -11.102 1 98.81 121 LEU A CA 1
ATOM 970 C C . LEU A 1 121 ? -5.508 -17.578 -11.602 1 98.81 121 LEU A C 1
ATOM 972 O O . LEU A 1 121 ? -5.188 -17.641 -12.789 1 98.81 121 LEU A O 1
ATOM 976 N N . PHE A 1 122 ? -4.852 -16.922 -10.719 1 98.94 122 PHE A N 1
ATOM 977 C CA . PHE A 1 122 ? -3.66 -16.188 -11.133 1 98.94 122 PHE A CA 1
ATOM 978 C C . PHE A 1 122 ? -2.402 -16.828 -10.555 1 98.94 122 PHE A C 1
ATOM 980 O O . PHE A 1 122 ? -2.295 -17.016 -9.336 1 98.94 122 PHE A O 1
ATOM 987 N N . HIS A 1 123 ? -1.461 -17.234 -11.352 1 98.94 123 HIS A N 1
ATOM 988 C CA . HIS A 1 123 ? -0.112 -17.672 -11 1 98.94 123 HIS A CA 1
ATOM 989 C C . HIS A 1 123 ? 0.924 -16.641 -11.422 1 98.94 123 HIS A C 1
ATOM 991 O O . HIS A 1 123 ? 1.146 -16.422 -12.617 1 98.94 123 HIS A O 1
ATOM 997 N N . ALA A 1 124 ? 1.676 -16.141 -10.531 1 98.88 124 ALA A N 1
ATOM 998 C CA . ALA A 1 124 ? 2.422 -14.906 -10.742 1 98.88 124 ALA A CA 1
ATOM 999 C C . ALA A 1 124 ? 3.779 -15.195 -11.383 1 98.88 124 ALA A C 1
ATOM 1001 O O . ALA A 1 124 ? 4.516 -14.266 -11.727 1 98.88 124 ALA A O 1
ATOM 1002 N N . GLY A 1 125 ? 4.102 -16.516 -11.617 1 98.5 125 GLY A N 1
ATOM 1003 C CA . GLY A 1 125 ? 5.484 -16.75 -12 1 98.5 125 GLY A CA 1
ATOM 1004 C C . GLY A 1 125 ? 6.484 -16.094 -11.078 1 98.5 125 GLY A C 1
ATOM 1005 O O . GLY A 1 125 ? 6.438 -16.281 -9.859 1 98.5 125 GLY A O 1
ATOM 1006 N N . ASP A 1 126 ? 7.34 -15.234 -11.641 1 98.44 126 ASP A N 1
ATOM 1007 C CA . ASP A 1 126 ? 8.297 -14.516 -10.805 1 98.44 126 ASP A CA 1
ATOM 1008 C C . ASP A 1 126 ? 7.973 -13.031 -10.742 1 98.44 126 ASP A C 1
ATOM 1010 O O . ASP A 1 126 ? 8.875 -12.195 -10.656 1 98.44 126 ASP A O 1
ATOM 1014 N N . LEU A 1 127 ? 6.656 -12.719 -10.992 1 98.69 127 LEU A N 1
ATOM 1015 C CA . LEU A 1 127 ? 6.23 -11.352 -10.695 1 98.69 127 LEU A CA 1
ATOM 1016 C C . LEU A 1 127 ? 6.387 -11.055 -9.203 1 98.69 127 LEU A C 1
ATOM 1018 O O . LEU A 1 127 ? 5.875 -11.789 -8.359 1 98.69 127 LEU A O 1
ATOM 1022 N N . ASN A 1 128 ? 7.148 -10.039 -8.883 1 98.69 128 ASN A N 1
ATOM 1023 C CA . ASN A 1 128 ? 7.434 -9.633 -7.512 1 98.69 128 ASN A CA 1
ATOM 1024 C C . ASN A 1 128 ? 8.156 -8.289 -7.461 1 98.69 128 ASN A C 1
ATOM 1026 O O . ASN A 1 128 ? 8.531 -7.746 -8.5 1 98.69 128 ASN A O 1
ATOM 1030 N N . TRP A 1 129 ? 8.203 -7.684 -6.316 1 98.75 129 TRP A N 1
ATOM 1031 C CA . TRP A 1 129 ? 9.203 -6.656 -6.051 1 98.75 129 TRP A CA 1
ATOM 1032 C C . TRP A 1 129 ? 10.484 -7.277 -5.504 1 98.75 129 TRP A C 1
ATOM 1034 O O . TRP A 1 129 ? 10.656 -7.387 -4.285 1 98.75 129 TRP A O 1
ATOM 1044 N N . TRP A 1 130 ? 11.398 -7.684 -6.453 1 98.25 130 TRP A N 1
ATOM 1045 C CA . TRP A 1 130 ? 12.641 -8.352 -6.078 1 98.25 130 TRP A CA 1
ATOM 1046 C C . TRP A 1 130 ? 13.633 -7.371 -5.465 1 98.25 130 TRP A C 1
ATOM 1048 O O . TRP A 1 130 ? 14.719 -7.16 -6.004 1 98.25 130 TRP A O 1
ATOM 1058 N N . HIS A 1 131 ? 13.234 -6.8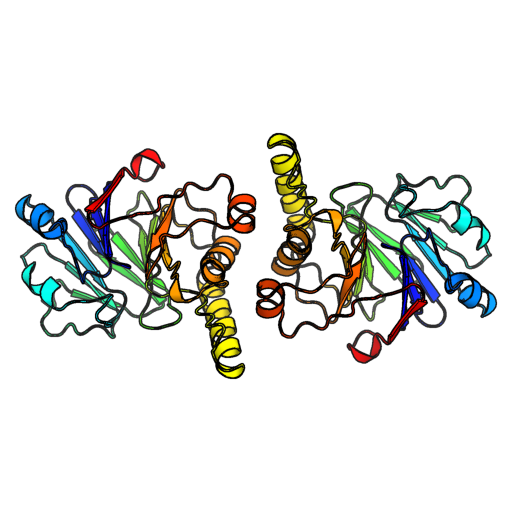32 -4.316 1 97.69 131 HIS A N 1
ATOM 1059 C CA . HIS A 1 131 ? 14.07 -5.895 -3.574 1 97.69 131 HIS A CA 1
ATOM 1060 C C . HIS A 1 131 ? 15.125 -6.629 -2.754 1 97.69 131 HIS A C 1
ATOM 1062 O O . HIS A 1 131 ? 14.859 -7.047 -1.625 1 97.69 131 HIS A O 1
ATOM 1068 N N . TRP A 1 132 ? 16.328 -6.672 -3.318 1 96.75 132 TRP A N 1
ATOM 1069 C CA . TRP A 1 132 ? 17.438 -7.328 -2.633 1 96.75 132 TRP A CA 1
ATOM 1070 C C . TRP A 1 132 ? 18.203 -6.336 -1.759 1 96.75 132 TRP A C 1
ATOM 1072 O O . TRP A 1 132 ? 18.859 -5.422 -2.27 1 96.75 132 TRP A O 1
ATOM 1082 N N . LEU A 1 133 ? 18.078 -6.336 -0.406 1 93.38 133 LEU A N 1
ATOM 1083 C CA . LEU A 1 133 ? 18.609 -5.383 0.558 1 93.38 133 LEU A CA 1
ATOM 1084 C C . LEU A 1 133 ? 20.109 -5.184 0.344 1 93.38 133 LEU A C 1
ATOM 1086 O O . LEU A 1 133 ? 20.625 -4.074 0.512 1 93.38 133 LEU A O 1
ATOM 1090 N N . GLY A 1 134 ? 20.953 -6.129 -0.022 1 91.94 134 GLY A N 1
ATOM 1091 C CA . GLY A 1 134 ? 22.391 -6.012 -0.148 1 91.94 134 GLY A CA 1
ATOM 1092 C C . GLY A 1 134 ? 22.844 -5.719 -1.565 1 91.94 134 GLY A C 1
ATOM 1093 O O . GLY A 1 134 ? 24.047 -5.723 -1.854 1 91.94 134 GLY A O 1
ATOM 1094 N N . ASP A 1 135 ? 21.859 -5.297 -2.445 1 95.75 135 ASP A N 1
ATOM 1095 C CA . ASP A 1 135 ? 22.203 -5.012 -3.836 1 95.75 135 ASP A CA 1
ATOM 1096 C C . ASP A 1 135 ? 22.641 -3.561 -4.012 1 95.75 135 ASP A C 1
ATOM 1098 O O . ASP A 1 135 ? 22.578 -2.771 -3.064 1 95.75 135 ASP A O 1
ATOM 1102 N N . THR A 1 136 ? 23.203 -3.162 -5.141 1 96.44 136 THR A N 1
ATOM 1103 C CA . THR A 1 136 ? 23.594 -1.786 -5.418 1 96.44 136 THR A CA 1
ATOM 1104 C C . THR A 1 136 ? 22.359 -0.877 -5.484 1 96.44 136 THR A C 1
ATOM 1106 O O . THR A 1 136 ? 21.266 -1.331 -5.809 1 96.44 136 THR A O 1
ATOM 1109 N N . PRO A 1 137 ? 22.5 0.392 -5.164 1 93.25 137 PRO A N 1
ATOM 1110 C CA . PRO A 1 137 ? 21.375 1.329 -5.262 1 93.25 137 PRO A CA 1
ATOM 1111 C C . PRO A 1 137 ? 20.719 1.326 -6.641 1 93.25 137 PRO A C 1
ATOM 1113 O O . PRO A 1 137 ? 19.5 1.432 -6.75 1 93.25 137 PRO A O 1
ATOM 1116 N N . GLU A 1 138 ? 21.562 1.229 -7.621 1 95.12 138 GLU A N 1
ATOM 1117 C CA . GLU A 1 138 ? 21.047 1.218 -8.984 1 95.12 138 GLU A CA 1
ATOM 1118 C C . GLU A 1 138 ? 20.125 0.026 -9.219 1 95.12 138 GLU A C 1
ATOM 1120 O O . GLU A 1 138 ? 19.062 0.17 -9.812 1 95.12 138 GLU A O 1
ATOM 1125 N N . ASN A 1 139 ? 20.547 -1.188 -8.781 1 96.56 139 ASN A N 1
ATOM 1126 C CA . ASN A 1 139 ? 19.734 -2.391 -8.93 1 96.56 139 ASN A CA 1
ATOM 1127 C C . ASN A 1 139 ? 18.453 -2.311 -8.117 1 96.56 139 ASN A C 1
ATOM 1129 O O . ASN A 1 139 ? 17.406 -2.787 -8.547 1 96.56 139 ASN A O 1
ATOM 1133 N N . ILE A 1 140 ? 18.594 -1.737 -6.973 1 95.31 140 ILE A N 1
ATOM 1134 C CA . ILE A 1 140 ? 17.438 -1.563 -6.094 1 95.31 140 ILE A CA 1
ATOM 1135 C C . ILE A 1 140 ? 16.422 -0.649 -6.758 1 95.31 140 ILE A C 1
ATOM 1137 O O . ILE A 1 140 ? 15.227 -0.958 -6.781 1 95.31 140 ILE A O 1
ATOM 1141 N N . ASP A 1 141 ? 16.875 0.418 -7.348 1 94.75 141 ASP A N 1
ATOM 1142 C CA . ASP A 1 141 ? 16 1.337 -8.062 1 94.75 141 ASP A CA 1
ATOM 1143 C C . ASP A 1 141 ? 15.344 0.649 -9.258 1 94.75 141 ASP A C 1
ATOM 1145 O O . ASP A 1 141 ? 14.148 0.823 -9.5 1 94.75 141 ASP A O 1
ATOM 1149 N N . PHE A 1 142 ? 16.141 -0.075 -9.898 1 96.44 142 PHE A N 1
ATOM 1150 C CA . PHE A 1 142 ? 15.625 -0.78 -11.07 1 96.44 142 PHE A CA 1
ATOM 1151 C C . PHE A 1 142 ? 14.523 -1.756 -10.664 1 96.44 142 PHE A C 1
ATOM 1153 O O . PHE A 1 142 ? 13.461 -1.787 -11.281 1 96.44 142 PHE A O 1
ATOM 1160 N N . ALA A 1 143 ? 14.781 -2.553 -9.641 1 97.25 143 ALA A N 1
ATOM 1161 C CA . ALA A 1 143 ? 13.805 -3.533 -9.172 1 97.25 143 ALA A CA 1
ATOM 1162 C C . ALA A 1 143 ? 12.5 -2.857 -8.75 1 97.25 143 ALA A C 1
ATOM 1164 O O . ALA A 1 143 ? 11.414 -3.346 -9.062 1 97.25 143 ALA A O 1
ATOM 1165 N N . ARG A 1 144 ? 12.617 -1.788 -8.055 1 96.56 144 ARG A N 1
ATOM 1166 C CA . ARG A 1 144 ? 11.453 -1.036 -7.598 1 96.56 144 ARG A CA 1
ATOM 1167 C C . ARG A 1 144 ? 10.633 -0.527 -8.773 1 96.56 144 ARG A C 1
ATOM 1169 O O . ARG A 1 144 ? 9.414 -0.719 -8.828 1 96.56 144 ARG A O 1
ATOM 1176 N N . ASP A 1 145 ? 11.32 0.12 -9.734 1 96.31 145 ASP A N 1
ATOM 1177 C CA . ASP A 1 145 ? 10.641 0.71 -10.883 1 96.31 145 ASP A CA 1
ATOM 1178 C C . ASP A 1 145 ? 9.992 -0.365 -11.75 1 96.31 145 ASP A C 1
ATOM 1180 O O . ASP A 1 145 ? 8.883 -0.175 -12.25 1 96.31 145 ASP A O 1
ATOM 1184 N N . PHE A 1 146 ? 10.719 -1.451 -11.883 1 97.75 146 PHE A N 1
ATOM 1185 C CA . PHE A 1 146 ? 10.195 -2.543 -12.695 1 97.75 146 PHE A CA 1
ATOM 1186 C C . PHE A 1 146 ? 8.969 -3.164 -12.039 1 97.75 146 PHE A C 1
ATOM 1188 O O . PHE A 1 146 ? 7.973 -3.449 -12.711 1 97.75 146 PHE A O 1
ATOM 1195 N N . ALA A 1 147 ? 9.016 -3.334 -10.734 1 98 147 ALA A N 1
ATOM 1196 C CA . ALA A 1 147 ? 7.867 -3.844 -9.992 1 98 147 ALA A CA 1
ATOM 1197 C C . ALA A 1 147 ? 6.668 -2.912 -10.141 1 98 147 ALA A C 1
ATOM 1199 O O . ALA A 1 147 ? 5.555 -3.361 -10.422 1 98 147 ALA A O 1
ATOM 1200 N N . LYS A 1 148 ? 6.91 -1.649 -9.914 1 96.38 148 LYS A N 1
ATOM 1201 C CA . LYS A 1 148 ? 5.848 -0.657 -10.039 1 96.38 148 LYS A CA 1
ATOM 1202 C C . LYS A 1 148 ? 5.184 -0.731 -11.414 1 96.38 148 LYS A C 1
ATOM 1204 O O . LYS A 1 148 ? 3.953 -0.718 -11.516 1 96.38 148 LYS A O 1
ATOM 1209 N N . LYS A 1 149 ? 5.988 -0.801 -12.422 1 97.19 149 LYS A N 1
ATOM 1210 C CA . LYS A 1 149 ? 5.496 -0.87 -13.797 1 97.19 149 LYS A CA 1
ATOM 1211 C C . LYS A 1 149 ? 4.629 -2.107 -14.008 1 97.19 149 LYS A C 1
ATOM 1213 O O . LYS A 1 149 ? 3.518 -2.01 -14.531 1 97.19 149 LYS A O 1
ATOM 1218 N N . GLU A 1 150 ? 5.039 -3.227 -13.594 1 98.12 150 GLU A N 1
ATOM 1219 C CA . GLU A 1 150 ? 4.309 -4.465 -13.836 1 98.12 150 GLU A CA 1
ATOM 1220 C C . GLU A 1 150 ? 3.064 -4.551 -12.953 1 98.12 150 GLU A C 1
ATOM 1222 O O . GLU A 1 150 ? 2.043 -5.105 -13.367 1 98.12 150 GLU A O 1
ATOM 1227 N N . PHE A 1 151 ? 3.162 -4.016 -11.688 1 98.19 151 PHE A N 1
ATOM 1228 C CA . PHE A 1 151 ? 1.979 -3.996 -10.836 1 98.19 151 PHE A CA 1
ATOM 1229 C C . PHE A 1 151 ? 0.91 -3.076 -11.414 1 98.19 151 PHE A C 1
ATOM 1231 O O . PHE A 1 151 ? -0.286 -3.342 -11.281 1 98.19 151 PHE A O 1
ATOM 1238 N N . HIS A 1 152 ? 1.36 -2.002 -12.055 1 96.44 152 HIS A N 1
ATOM 1239 C CA . HIS A 1 152 ? 0.414 -1.138 -12.75 1 96.44 152 HIS A CA 1
ATOM 1240 C C . HIS A 1 152 ? -0.294 -1.886 -13.875 1 96.44 152 HIS A C 1
ATOM 1242 O O . HIS A 1 152 ? -1.492 -1.696 -14.094 1 96.44 152 HIS A O 1
ATOM 1248 N N . ARG A 1 153 ? 0.402 -2.752 -14.531 1 97.38 153 ARG A N 1
ATOM 1249 C CA . ARG A 1 153 ? -0.146 -3.492 -15.664 1 97.38 153 ARG A CA 1
ATOM 1250 C C . ARG A 1 153 ? -1.231 -4.465 -15.211 1 97.38 153 ARG A C 1
ATOM 1252 O O . ARG A 1 153 ? -2.178 -4.738 -15.953 1 97.38 153 ARG A O 1
ATOM 1259 N N . VAL A 1 154 ? -1.15 -4.922 -13.969 1 98.31 154 VAL A N 1
ATOM 1260 C CA . VAL A 1 154 ? -2.129 -5.902 -13.508 1 98.31 154 VAL A CA 1
ATOM 1261 C C . VAL A 1 154 ? -3.16 -5.219 -12.609 1 98.31 154 VAL A C 1
ATOM 1263 O O . VAL A 1 154 ? -4.02 -5.883 -12.023 1 98.31 154 VAL A O 1
ATOM 1266 N N . ALA A 1 155 ? -3.049 -3.887 -12.438 1 98.06 155 ALA A N 1
ATOM 1267 C CA . ALA A 1 155 ? -3.986 -3.156 -11.586 1 98.06 155 ALA A CA 1
ATOM 1268 C C . ALA A 1 155 ? -5.43 -3.434 -12 1 98.06 155 ALA A C 1
ATOM 1270 O O . ALA A 1 155 ? -5.762 -3.381 -13.188 1 98.06 155 ALA A O 1
ATOM 1271 N N . GLY A 1 156 ? -6.266 -3.814 -11.055 1 98.06 156 GLY A N 1
ATOM 1272 C CA . GLY A 1 156 ? -7.676 -4.07 -11.305 1 98.06 156 GLY A CA 1
ATOM 1273 C C . GLY A 1 156 ? -7.953 -5.492 -11.766 1 98.06 156 GLY A C 1
ATOM 1274 O O . GLY A 1 156 ? -9.109 -5.887 -11.914 1 98.06 156 GLY A O 1
ATOM 1275 N N . MET A 1 157 ? -6.883 -6.238 -12.031 1 98.44 157 MET A N 1
ATOM 1276 C CA . MET A 1 157 ? -7.078 -7.637 -12.406 1 98.44 157 MET A CA 1
ATOM 1277 C C . MET A 1 157 ? -7.887 -8.375 -11.352 1 98.44 157 MET A C 1
ATOM 1279 O O . MET A 1 157 ? -7.609 -8.258 -10.156 1 98.44 157 MET A O 1
ATOM 1283 N N . GLN A 1 158 ? -8.891 -9.086 -11.742 1 98.31 158 GLN A N 1
ATOM 1284 C CA . GLN A 1 158 ? -9.711 -9.891 -10.836 1 98.31 158 GLN A CA 1
ATOM 1285 C C . GLN A 1 158 ? -9.234 -11.344 -10.805 1 98.31 158 GLN A C 1
ATOM 1287 O O . GLN A 1 158 ? -9.094 -11.977 -11.852 1 98.31 158 GLN A O 1
ATOM 1292 N N . ALA A 1 159 ? -8.984 -11.828 -9.695 1 98.75 159 ALA A N 1
ATOM 1293 C CA . ALA A 1 159 ? -8.609 -13.227 -9.5 1 98.75 159 ALA A CA 1
ATOM 1294 C C . ALA A 1 159 ? -9.203 -13.773 -8.203 1 98.75 159 ALA A C 1
ATOM 1296 O O . ALA A 1 159 ? -9.156 -13.109 -7.164 1 98.75 159 ALA A O 1
ATOM 1297 N N . ASP A 1 160 ? -9.781 -14.922 -8.258 1 98.88 160 ASP A N 1
ATOM 1298 C CA . ASP A 1 160 ? -10.305 -15.594 -7.074 1 98.88 160 ASP A CA 1
ATOM 1299 C C . ASP A 1 160 ? -9.18 -16.219 -6.258 1 98.88 160 ASP A C 1
ATOM 1301 O O . ASP A 1 160 ? -9.227 -16.25 -5.027 1 98.88 160 ASP A O 1
ATOM 1305 N N . LEU A 1 161 ? -8.203 -16.719 -6.922 1 98.94 161 LEU A N 1
ATOM 1306 C CA . LEU A 1 161 ? -7 -17.312 -6.344 1 98.94 161 LEU A CA 1
ATOM 1307 C C . LEU A 1 161 ? -5.75 -16.594 -6.844 1 98.94 161 LEU A C 1
ATOM 1309 O O . LEU A 1 161 ? -5.598 -16.375 -8.047 1 98.94 161 LEU A O 1
ATOM 1313 N N . ILE A 1 162 ? -4.918 -16.203 -5.945 1 98.94 162 ILE A N 1
ATOM 1314 C CA . ILE A 1 162 ? -3.633 -15.633 -6.324 1 98.94 162 ILE A CA 1
ATOM 1315 C C . ILE A 1 162 ? -2.5 -16.453 -5.699 1 98.94 162 ILE A C 1
ATOM 1317 O O . ILE A 1 162 ? -2.432 -16.594 -4.477 1 98.94 162 ILE A O 1
ATOM 1321 N N . LEU A 1 163 ? -1.672 -17.062 -6.484 1 98.94 163 LEU A N 1
ATOM 1322 C CA . LEU A 1 163 ? -0.391 -17.656 -6.102 1 98.94 163 LEU A CA 1
ATOM 1323 C C . LEU A 1 163 ? 0.75 -16.672 -6.355 1 98.94 163 LEU A C 1
ATOM 1325 O O . LEU A 1 163 ? 0.999 -16.281 -7.504 1 98.94 163 LEU A O 1
ATOM 1329 N N . PHE A 1 164 ? 1.449 -16.219 -5.34 1 98.88 164 PHE A N 1
ATOM 1330 C CA . PHE A 1 164 ? 2.389 -15.117 -5.484 1 98.88 164 PHE A CA 1
ATOM 1331 C C . PHE A 1 164 ? 3.664 -15.383 -4.691 1 98.88 164 PHE A C 1
ATOM 1333 O O . PHE A 1 164 ? 3.607 -15.875 -3.566 1 98.88 164 PHE A O 1
ATOM 1340 N N . PRO A 1 165 ? 4.824 -15.07 -5.27 1 98.75 165 PRO A N 1
ATOM 1341 C CA . PRO A 1 165 ? 6.094 -15.32 -4.582 1 98.75 165 PRO A CA 1
ATOM 1342 C C . PRO A 1 165 ? 6.23 -14.523 -3.289 1 98.75 165 PRO A C 1
ATOM 1344 O O . PRO A 1 165 ? 6.074 -13.305 -3.291 1 98.75 165 PRO A O 1
ATOM 1347 N N . VAL A 1 166 ? 6.473 -15.141 -2.248 1 98.56 166 VAL A N 1
ATOM 1348 C CA . VAL A 1 166 ? 6.898 -14.594 -0.962 1 98.56 166 VAL A CA 1
ATOM 1349 C C . VAL A 1 166 ? 8.188 -15.281 -0.515 1 98.56 166 VAL A C 1
ATOM 1351 O O . VAL A 1 166 ? 8.164 -16.156 0.347 1 98.56 166 VAL A O 1
ATOM 1354 N N . ASP A 1 167 ? 9.328 -14.891 -1.086 1 98 167 ASP A N 1
ATOM 1355 C CA . ASP A 1 167 ? 10.625 -15.555 -1.054 1 98 167 ASP A CA 1
ATOM 1356 C C . ASP A 1 167 ? 11.438 -15.125 0.17 1 98 167 ASP A C 1
ATOM 1358 O O . ASP A 1 167 ? 11.773 -13.953 0.314 1 98 167 ASP A O 1
ATOM 1362 N N . ALA A 1 168 ? 11.789 -16.031 1.023 1 97.75 168 ALA A N 1
ATOM 1363 C CA . ALA A 1 168 ? 12.477 -15.727 2.273 1 97.75 168 ALA A CA 1
ATOM 1364 C C . ALA A 1 168 ? 13.852 -15.125 2.006 1 97.75 168 ALA A C 1
ATOM 1366 O O . ALA A 1 168 ? 14.422 -14.445 2.869 1 97.75 168 ALA A O 1
ATOM 1367 N N . ARG A 1 169 ? 14.492 -15.344 0.868 1 97.81 169 ARG A N 1
ATOM 1368 C CA . ARG A 1 169 ? 15.812 -14.812 0.554 1 97.81 169 ARG A CA 1
ATOM 1369 C C . ARG A 1 169 ? 15.797 -13.289 0.513 1 97.81 169 ARG A C 1
ATOM 1371 O O . ARG A 1 169 ? 16.844 -12.648 0.581 1 97.81 169 ARG A O 1
ATOM 1378 N N . LEU A 1 170 ? 14.555 -12.648 0.35 1 97.88 170 LEU A N 1
ATOM 1379 C CA . LEU A 1 170 ? 14.422 -11.195 0.299 1 97.88 170 LEU A CA 1
ATOM 1380 C C . LEU A 1 170 ? 14.445 -10.602 1.702 1 97.88 170 LEU A C 1
ATOM 1382 O O . LEU A 1 170 ? 14.375 -9.383 1.863 1 97.88 170 LEU A O 1
ATOM 1386 N N . GLU A 1 171 ? 14.531 -11.398 2.688 1 96.88 171 GLU A N 1
ATOM 1387 C CA . GLU A 1 171 ? 14.656 -10.969 4.078 1 96.88 171 GLU A CA 1
ATOM 1388 C C . GLU A 1 171 ? 13.516 -10.047 4.48 1 96.88 171 GLU A C 1
ATOM 1390 O O . GLU A 1 171 ? 12.344 -10.406 4.355 1 96.88 171 GLU A O 1
ATOM 1395 N N . ALA A 1 172 ? 13.828 -8.836 4.957 1 96.62 172 ALA A N 1
ATOM 1396 C CA . ALA A 1 172 ? 12.812 -7.918 5.445 1 96.62 172 ALA A CA 1
ATOM 1397 C C . ALA A 1 172 ? 11.875 -7.492 4.32 1 96.62 172 ALA A C 1
ATOM 1399 O O . ALA A 1 172 ? 10.773 -7 4.574 1 96.62 172 ALA A O 1
ATOM 1400 N N . ALA A 1 173 ? 12.258 -7.668 3.08 1 97.88 173 ALA A N 1
ATOM 1401 C CA . ALA A 1 173 ? 11.469 -7.219 1.936 1 97.88 173 ALA A CA 1
ATOM 1402 C C . ALA A 1 173 ? 10.57 -8.336 1.414 1 97.88 173 ALA A C 1
ATOM 1404 O O . ALA A 1 173 ? 9.867 -8.164 0.414 1 97.88 173 ALA A O 1
ATOM 1405 N N . ARG A 1 174 ? 10.422 -9.398 2.08 1 97.5 174 ARG A N 1
ATOM 1406 C CA . ARG A 1 174 ? 9.852 -10.656 1.616 1 97.5 174 ARG A CA 1
ATOM 1407 C C . ARG A 1 174 ? 8.398 -10.469 1.191 1 97.5 174 ARG A C 1
ATOM 1409 O O . ARG A 1 174 ? 7.949 -11.086 0.219 1 97.5 174 ARG A O 1
ATOM 1416 N N . GLU A 1 175 ? 7.715 -9.586 1.938 1 97.5 175 GLU A N 1
ATOM 1417 C CA . GLU A 1 175 ? 6.281 -9.477 1.688 1 97.5 175 GLU A CA 1
ATOM 1418 C C . GLU A 1 175 ? 5.949 -8.227 0.878 1 97.5 175 GLU A C 1
ATOM 1420 O O . GLU A 1 175 ? 4.785 -7.973 0.569 1 97.5 175 GLU A O 1
ATOM 1425 N N . TRP A 1 176 ? 7 -7.379 0.579 1 98.5 176 TRP A N 1
ATOM 1426 C CA . TRP A 1 176 ? 6.723 -6.074 -0.013 1 98.5 176 TRP A CA 1
ATOM 1427 C C . TRP A 1 176 ? 6.02 -6.223 -1.357 1 98.5 176 TRP A C 1
ATOM 1429 O O . TRP A 1 176 ? 5.059 -5.504 -1.645 1 98.5 176 TRP A O 1
ATOM 1439 N N . GLY A 1 177 ? 6.473 -7.191 -2.15 1 98.69 177 GLY A N 1
ATOM 1440 C CA . GLY A 1 177 ? 5.828 -7.43 -3.432 1 98.69 177 GLY A CA 1
ATOM 1441 C C . GLY A 1 177 ? 4.375 -7.84 -3.301 1 98.69 177 GLY A C 1
ATOM 1442 O O . GLY A 1 177 ? 3.52 -7.371 -4.055 1 98.69 177 GLY A O 1
ATOM 1443 N N . ALA A 1 178 ? 4.066 -8.734 -2.338 1 98.75 178 ALA A N 1
ATOM 1444 C CA . ALA A 1 178 ? 2.697 -9.188 -2.111 1 98.75 178 ALA A CA 1
ATOM 1445 C C . ALA A 1 178 ? 1.801 -8.031 -1.687 1 98.75 178 ALA A C 1
ATOM 1447 O O . ALA A 1 178 ? 0.687 -7.879 -2.193 1 98.75 178 ALA A O 1
ATOM 1448 N N . ILE A 1 179 ? 2.293 -7.184 -0.75 1 98.62 179 ILE A N 1
ATOM 1449 C CA . ILE A 1 179 ? 1.534 -6.043 -0.246 1 98.62 179 ILE A CA 1
ATOM 1450 C C . ILE A 1 179 ? 1.225 -5.082 -1.393 1 98.62 179 ILE A C 1
ATOM 1452 O O . ILE A 1 179 ? 0.076 -4.672 -1.575 1 98.62 179 ILE A O 1
ATOM 1456 N N . GLU A 1 180 ? 2.256 -4.77 -2.176 1 98.56 180 GLU A N 1
ATOM 1457 C CA . GLU A 1 180 ? 2.086 -3.811 -3.264 1 98.56 180 GLU A CA 1
ATOM 1458 C C . GLU A 1 180 ? 1.148 -4.352 -4.336 1 98.56 180 GLU A C 1
ATOM 1460 O O . GLU A 1 180 ? 0.356 -3.602 -4.91 1 98.56 180 GLU A O 1
ATOM 1465 N N . LEU A 1 181 ? 1.21 -5.648 -4.617 1 98.62 181 LEU A N 1
ATOM 1466 C CA . LEU A 1 181 ? 0.272 -6.246 -5.562 1 98.62 181 LEU A CA 1
ATOM 1467 C C . LEU A 1 181 ? -1.161 -6.117 -5.059 1 98.62 181 LEU A C 1
ATOM 1469 O O . LEU A 1 181 ? -2.053 -5.707 -5.805 1 98.62 181 LEU A O 1
ATOM 1473 N N . LEU A 1 182 ? -1.394 -6.438 -3.822 1 98.31 182 LEU A N 1
ATOM 1474 C CA . LEU A 1 182 ? -2.736 -6.504 -3.258 1 98.31 182 LEU A CA 1
ATOM 1475 C C . LEU A 1 182 ? -3.33 -5.109 -3.098 1 98.31 182 LEU A C 1
ATOM 1477 O O . LEU A 1 182 ? -4.543 -4.961 -2.928 1 98.31 182 LEU A O 1
ATOM 1481 N N . HIS A 1 183 ? -2.484 -4.066 -3.17 1 97.5 183 HIS A N 1
ATOM 1482 C CA . HIS A 1 183 ? -2.98 -2.693 -3.154 1 97.5 183 HIS A CA 1
ATOM 1483 C C . HIS A 1 183 ? -3.641 -2.33 -4.48 1 97.5 183 HIS A C 1
ATOM 1485 O O . HIS A 1 183 ? -4.449 -1.4 -4.543 1 97.5 183 HIS A O 1
ATOM 1491 N N . VAL A 1 184 ? -3.271 -3.072 -5.543 1 97.38 184 VAL A N 1
ATOM 1492 C CA . VAL A 1 184 ? -3.734 -2.582 -6.836 1 97.38 184 VAL A CA 1
ATOM 1493 C C . VAL A 1 184 ? -4.699 -3.592 -7.457 1 97.38 184 VAL A C 1
ATOM 1495 O O . VAL A 1 184 ? -5.309 -3.322 -8.492 1 97.38 184 VAL A O 1
ATOM 1498 N N . VAL A 1 185 ? -4.832 -4.762 -6.852 1 98.19 185 VAL A N 1
ATOM 1499 C CA . VAL A 1 185 ? -5.82 -5.727 -7.324 1 98.19 185 VAL A CA 1
ATOM 1500 C C . VAL A 1 185 ? -6.867 -5.961 -6.238 1 98.19 185 VAL A C 1
ATOM 1502 O O . VAL A 1 185 ? -6.562 -5.898 -5.043 1 98.19 185 VAL A O 1
ATOM 1505 N N . PRO A 1 186 ? -8.125 -6.281 -6.648 1 97.44 186 PRO A N 1
ATOM 1506 C CA . PRO A 1 186 ? -9.109 -6.66 -5.633 1 97.44 186 PRO A CA 1
ATOM 1507 C C . PRO A 1 186 ? -8.68 -7.871 -4.809 1 97.44 186 PRO A C 1
ATOM 1509 O O . PRO A 1 186 ? -8.031 -8.781 -5.336 1 97.44 186 PRO A O 1
ATOM 1512 N N . GLN A 1 187 ? -9.023 -7.812 -3.564 1 96.88 187 GLN A N 1
ATOM 1513 C CA . GLN A 1 187 ? -8.68 -8.922 -2.682 1 96.88 187 GLN A CA 1
ATOM 1514 C C . GLN A 1 187 ? -9.227 -10.242 -3.221 1 96.88 187 GLN A C 1
ATOM 1516 O O . GLN A 1 187 ? -10.406 -10.328 -3.582 1 96.88 187 GLN A O 1
ATOM 1521 N N . PRO A 1 188 ? -8.414 -11.227 -3.369 1 98.69 188 PRO A N 1
ATOM 1522 C CA . PRO A 1 188 ? -8.875 -12.539 -3.828 1 98.69 188 PRO A CA 1
ATOM 1523 C C . PRO A 1 188 ? -9.648 -13.305 -2.756 1 98.69 188 PRO A C 1
ATOM 1525 O O . PRO A 1 188 ? -9.625 -12.922 -1.582 1 98.69 188 PRO A O 1
ATOM 1528 N N . LYS A 1 189 ? -10.32 -14.336 -3.199 1 98.69 189 LYS A N 1
ATOM 1529 C CA . LYS A 1 189 ? -10.961 -15.242 -2.252 1 98.69 189 LYS A CA 1
ATOM 1530 C C . LYS A 1 189 ? -9.922 -16.047 -1.475 1 98.69 189 LYS A C 1
ATOM 1532 O O . LYS A 1 189 ? -10.164 -16.438 -0.33 1 98.69 189 LYS A O 1
ATOM 1537 N N . LEU A 1 190 ? -8.766 -16.25 -2.053 1 98.88 190 LEU A N 1
ATOM 1538 C CA . LEU A 1 190 ? -7.676 -16.984 -1.427 1 98.88 190 LEU A CA 1
ATOM 1539 C C . LEU A 1 190 ? -6.324 -16.516 -1.941 1 98.88 190 LEU A C 1
ATOM 1541 O O . LEU A 1 190 ? -6.121 -16.391 -3.152 1 98.88 190 LEU A O 1
ATOM 1545 N N . PHE A 1 191 ? -5.445 -16.141 -1.077 1 98.88 191 PHE A N 1
ATOM 1546 C CA . PHE A 1 191 ? -4.059 -15.812 -1.386 1 98.88 191 PHE A CA 1
ATOM 1547 C C . PHE A 1 191 ? -3.117 -16.922 -0.928 1 98.88 191 PHE A C 1
ATOM 1549 O O . PHE A 1 191 ? -3.189 -17.375 0.217 1 98.88 191 PHE A O 1
ATOM 1556 N N . VAL A 1 192 ? -2.236 -17.359 -1.776 1 98.94 192 VAL A N 1
ATOM 1557 C CA . VAL A 1 192 ? -1.317 -18.453 -1.494 1 98.94 192 VAL A CA 1
ATOM 1558 C C . VAL A 1 192 ? 0.113 -18.031 -1.817 1 98.94 192 VAL A C 1
ATOM 1560 O O . VAL A 1 192 ? 0.447 -17.781 -2.979 1 98.94 192 VAL A O 1
ATOM 1563 N N . PRO A 1 193 ? 0.958 -17.984 -0.783 1 98.81 193 PRO A N 1
ATOM 1564 C CA . PRO A 1 193 ? 2.365 -17.703 -1.071 1 98.81 193 PRO A CA 1
ATOM 1565 C C . PRO A 1 193 ? 3.068 -18.859 -1.771 1 98.81 193 PRO A C 1
ATOM 1567 O O . PRO A 1 193 ? 2.762 -20.031 -1.503 1 98.81 193 PRO A O 1
ATOM 1570 N N . MET A 1 194 ? 3.971 -18.531 -2.676 1 98.31 194 MET A N 1
ATOM 1571 C CA . MET A 1 194 ? 4.773 -19.547 -3.355 1 98.31 194 MET A CA 1
ATOM 1572 C C . MET A 1 194 ? 6.23 -19.109 -3.449 1 98.31 194 MET A C 1
ATOM 1574 O O . MET A 1 194 ? 6.648 -18.172 -2.775 1 98.31 194 MET A O 1
ATOM 1578 N N . HIS A 1 195 ? 7.105 -19.875 -4.234 1 97.69 195 HIS A N 1
ATOM 1579 C CA . HIS A 1 195 ? 8.523 -19.578 -4.406 1 97.69 195 HIS A CA 1
ATOM 1580 C C . HIS A 1 195 ? 9.25 -19.578 -3.066 1 97.69 195 HIS A C 1
ATOM 1582 O O . HIS A 1 195 ? 9.984 -18.641 -2.754 1 97.69 195 HIS A O 1
ATOM 1588 N N . ALA A 1 196 ? 8.914 -20.484 -2.244 1 93.38 196 ALA A N 1
ATOM 1589 C CA . ALA A 1 196 ? 9.453 -20.609 -0.892 1 93.38 196 ALA A CA 1
ATOM 1590 C C . ALA A 1 196 ? 10.93 -21.016 -0.925 1 93.38 196 ALA A C 1
ATOM 1592 O O . ALA A 1 196 ? 11.289 -22 -1.551 1 93.38 196 ALA A O 1
ATOM 1593 N N . ASN A 1 197 ? 11.805 -20.25 -0.377 1 94.12 197 ASN A N 1
ATOM 1594 C CA . ASN A 1 197 ? 13.234 -20.484 -0.183 1 94.12 197 ASN A CA 1
ATOM 1595 C C . ASN A 1 197 ? 13.648 -20.234 1.267 1 94.12 197 ASN A C 1
ATOM 1597 O O . ASN A 1 197 ? 13.938 -19.109 1.655 1 94.12 197 ASN A O 1
ATOM 1601 N N . GLY A 1 198 ? 13.602 -21.312 2.117 1 93.5 198 GLY A N 1
ATOM 1602 C CA . GLY A 1 198 ? 13.922 -21.125 3.521 1 93.5 198 GLY A CA 1
ATOM 1603 C C . GLY A 1 198 ? 12.719 -21.281 4.434 1 93.5 198 GLY A C 1
ATOM 1604 O O . GLY A 1 198 ? 11.852 -22.125 4.184 1 93.5 198 GLY A O 1
ATOM 1605 N N . PRO A 1 199 ? 12.68 -20.469 5.539 1 95.56 199 PRO A N 1
ATOM 1606 C CA . PRO A 1 199 ? 11.586 -20.625 6.5 1 95.56 199 PRO A CA 1
ATOM 1607 C C . PRO A 1 199 ? 10.219 -20.297 5.902 1 95.56 199 PRO A C 1
ATOM 1609 O O . PRO A 1 199 ? 10.117 -19.391 5.059 1 95.56 199 PRO A O 1
ATOM 1612 N N . ILE A 1 200 ? 9.273 -20.969 6.406 1 96.25 200 ILE A N 1
ATOM 1613 C CA . ILE A 1 200 ? 7.898 -20.734 5.973 1 96.25 200 ILE A CA 1
ATOM 1614 C C . ILE A 1 200 ? 7.477 -19.312 6.328 1 96.25 200 ILE A C 1
ATOM 1616 O O . ILE A 1 200 ? 7.777 -18.828 7.422 1 96.25 200 ILE A O 1
ATOM 1620 N N . TRP A 1 201 ? 6.785 -18.75 5.426 1 97.56 201 TRP A N 1
ATOM 1621 C CA . TRP A 1 201 ? 6.355 -17.375 5.594 1 97.56 201 TRP A CA 1
ATOM 1622 C C . TRP A 1 201 ? 5.363 -17.234 6.746 1 97.56 201 TRP A C 1
ATOM 1624 O O . TRP A 1 201 ? 4.41 -18.016 6.84 1 97.56 201 TRP A O 1
ATOM 1634 N N . GLU A 1 202 ? 5.621 -16.391 7.613 1 97.25 202 GLU A N 1
ATOM 1635 C CA . GLU A 1 202 ? 4.68 -15.906 8.617 1 97.25 202 GLU A CA 1
ATOM 1636 C C . GLU A 1 202 ? 4.312 -14.445 8.375 1 97.25 202 GLU A C 1
ATOM 1638 O O . GLU A 1 202 ? 5.164 -13.562 8.492 1 97.25 202 GLU A O 1
ATOM 1643 N N . PRO A 1 203 ? 3.041 -14.188 8.07 1 97.69 203 PRO A N 1
ATOM 1644 C CA . PRO A 1 203 ? 2.672 -12.812 7.75 1 97.69 203 PRO A CA 1
ATOM 1645 C C . PRO A 1 203 ? 3.045 -11.828 8.859 1 97.69 203 PRO A C 1
ATOM 1647 O O . PRO A 1 203 ? 2.904 -12.148 10.039 1 97.69 203 PRO A O 1
ATOM 1650 N N . SER A 1 204 ? 3.609 -10.703 8.461 1 97.31 204 SER A N 1
ATOM 1651 C CA . SER A 1 204 ? 3.955 -9.648 9.414 1 97.31 204 SER A CA 1
ATOM 1652 C C . SER A 1 204 ? 2.705 -9.047 10.047 1 97.31 204 SER A C 1
ATOM 1654 O O . SER A 1 204 ? 1.589 -9.289 9.578 1 97.31 204 SER A O 1
ATOM 1656 N N . LEU A 1 205 ? 2.908 -8.297 11.125 1 96.06 205 LEU A N 1
ATOM 1657 C CA . LEU A 1 205 ? 1.814 -7.578 11.766 1 96.06 205 LEU A CA 1
ATOM 1658 C C . LEU A 1 205 ? 1.138 -6.629 10.781 1 96.06 205 LEU A C 1
ATOM 1660 O O . LEU A 1 205 ? -0.09 -6.523 10.758 1 96.06 205 LEU A O 1
ATOM 1664 N N . TYR A 1 206 ? 1.848 -5.922 10 1 97.19 206 TYR A N 1
ATOM 1665 C CA . TYR A 1 206 ? 1.311 -4.988 9.016 1 97.19 206 TYR A CA 1
ATOM 1666 C C . TYR A 1 206 ? 0.453 -5.715 7.984 1 97.19 206 TYR A C 1
ATOM 1668 O O . TYR A 1 206 ? -0.676 -5.305 7.707 1 97.19 206 TYR A O 1
ATOM 1676 N N . PHE A 1 207 ? 0.979 -6.852 7.445 1 97.94 207 PHE A N 1
ATOM 1677 C CA . PHE A 1 207 ? 0.23 -7.633 6.469 1 97.94 207 PHE A CA 1
ATOM 1678 C C . PHE A 1 207 ? -1.092 -8.109 7.059 1 97.94 207 PHE A C 1
ATOM 1680 O O . PHE A 1 207 ? -2.145 -7.965 6.434 1 97.94 207 PHE A O 1
ATOM 1687 N N . LYS A 1 208 ? -1 -8.625 8.266 1 96.56 208 LYS A N 1
ATOM 1688 C CA . LYS A 1 208 ? -2.195 -9.141 8.93 1 96.56 208 LYS A CA 1
ATOM 1689 C C . LYS A 1 208 ? -3.213 -8.031 9.164 1 96.56 208 LYS A C 1
ATOM 1691 O O . LYS A 1 208 ? -4.422 -8.266 9.102 1 96.56 208 LYS A O 1
ATOM 1696 N N . SER A 1 209 ? -2.705 -6.859 9.422 1 96.12 209 SER A N 1
ATOM 1697 C CA . SER A 1 209 ? -3.6 -5.742 9.703 1 96.12 209 SER A CA 1
ATOM 1698 C C . SER A 1 209 ? -4.246 -5.215 8.43 1 96.12 209 SER A C 1
ATOM 1700 O O . SER A 1 209 ? -5.398 -4.773 8.445 1 96.12 209 SER A O 1
ATOM 1702 N N . LEU A 1 210 ? -3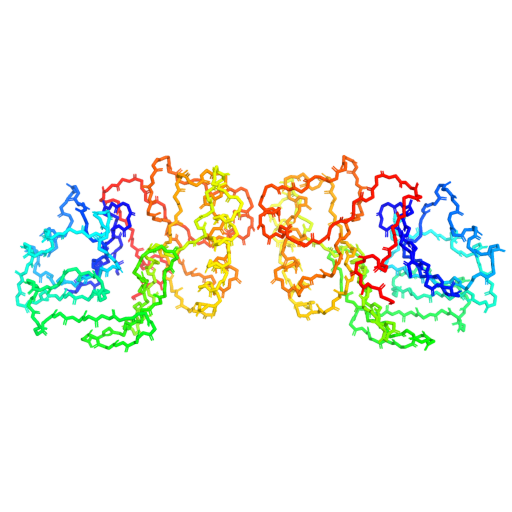.518 -5.23 7.324 1 95.75 210 LEU A N 1
ATOM 1703 C CA . LEU A 1 210 ? -4.055 -4.812 6.035 1 95.75 210 LEU A CA 1
ATOM 1704 C C . LEU A 1 210 ? -5.109 -5.797 5.543 1 95.75 210 LEU A C 1
ATOM 1706 O O . LEU A 1 210 ? -6.145 -5.391 5.004 1 95.75 210 LEU A O 1
ATOM 1710 N N . TYR A 1 211 ? -4.785 -7.094 5.715 1 94.94 211 TYR A N 1
ATOM 1711 C CA . TYR A 1 211 ? -5.57 -8.148 5.078 1 94.94 211 TYR A CA 1
ATOM 1712 C C . TYR A 1 211 ? -6.082 -9.141 6.105 1 94.94 211 TYR A C 1
ATOM 1714 O O . TYR A 1 211 ? -5.973 -10.359 5.914 1 94.94 211 TYR A O 1
ATOM 1722 N N . GLU A 1 212 ? -6.566 -8.609 7.172 1 89.06 212 GLU A N 1
ATOM 1723 C CA . GLU A 1 212 ? -6.988 -9.406 8.32 1 89.06 212 GLU A CA 1
ATOM 1724 C C . GLU A 1 212 ? -8.023 -10.453 7.922 1 89.06 212 GLU A C 1
ATOM 1726 O O . GLU A 1 212 ? -7.984 -11.586 8.406 1 89.06 212 GLU A O 1
ATOM 1731 N N . HIS A 1 213 ? -8.828 -10.164 6.949 1 90.75 213 HIS A N 1
ATOM 1732 C CA . HIS A 1 213 ? -9.938 -11.055 6.637 1 90.75 213 HIS A CA 1
ATOM 1733 C C . HIS A 1 213 ? -9.695 -11.805 5.332 1 90.75 213 HIS A C 1
ATOM 1735 O O . HIS A 1 213 ? -10.555 -12.555 4.867 1 90.75 213 HIS A O 1
ATOM 1741 N N . MET A 1 214 ? -8.594 -11.562 4.734 1 95.69 214 MET A N 1
ATOM 1742 C CA . MET A 1 214 ? -8.273 -12.281 3.504 1 95.69 214 MET A CA 1
ATOM 1743 C C . MET A 1 214 ? -7.797 -13.695 3.811 1 95.69 214 MET A C 1
ATOM 1745 O O . MET A 1 214 ? -6.797 -13.883 4.508 1 95.69 214 MET A O 1
ATOM 1749 N N . PRO A 1 215 ? -8.492 -14.758 3.299 1 98.25 215 PRO A N 1
ATOM 1750 C CA . PRO A 1 215 ? -8.039 -16.125 3.545 1 98.25 215 PRO A CA 1
ATOM 1751 C C . PRO A 1 215 ? -6.656 -16.406 2.963 1 98.25 215 PRO A C 1
ATOM 1753 O O . PRO A 1 215 ? -6.359 -15.984 1.843 1 98.25 215 PRO A O 1
ATOM 1756 N N . LEU A 1 216 ? -5.863 -17.047 3.785 1 98.38 216 LEU A N 1
ATOM 1757 C CA . LEU A 1 216 ? -4.52 -17.469 3.404 1 98.38 216 LEU A CA 1
ATOM 1758 C C . LEU A 1 216 ? -4.363 -18.984 3.52 1 98.38 216 LEU A C 1
ATOM 1760 O O . LEU A 1 216 ? -4.852 -19.594 4.477 1 98.38 216 LEU A O 1
ATOM 1764 N N . TRP A 1 217 ? -3.834 -19.578 2.564 1 98.69 217 TRP A N 1
ATOM 1765 C CA . TRP A 1 217 ? -3.322 -20.938 2.682 1 98.69 217 TRP A CA 1
ATOM 1766 C C . TRP A 1 217 ? -1.822 -20.984 2.412 1 98.69 217 TRP A C 1
ATOM 1768 O O . TRP A 1 217 ? -1.369 -20.625 1.324 1 98.69 217 TRP A O 1
ATOM 1778 N N . ILE A 1 218 ? -1.03 -21.391 3.367 1 98.5 218 ILE A N 1
ATOM 1779 C CA . ILE A 1 218 ? 0.426 -21.406 3.279 1 98.5 218 ILE A CA 1
ATOM 1780 C C . ILE A 1 218 ? 0.929 -22.844 3.293 1 98.5 218 ILE A C 1
ATOM 1782 O O . ILE A 1 218 ? 0.993 -23.484 4.352 1 98.5 218 ILE A O 1
ATOM 1786 N N . PRO A 1 219 ? 1.295 -23.281 2.17 1 97.94 219 PRO A N 1
ATOM 1787 C CA . PRO A 1 219 ? 1.773 -24.672 2.15 1 97.94 219 PRO A CA 1
ATOM 1788 C C . PRO A 1 219 ? 3.1 -24.844 2.887 1 97.94 219 PRO A C 1
ATOM 1790 O O . PRO A 1 219 ? 3.953 -23.953 2.85 1 97.94 219 PRO A O 1
ATOM 1793 N N . LYS A 1 220 ? 3.266 -26 3.486 1 96.31 220 LYS A N 1
ATOM 1794 C CA . LYS A 1 220 ? 4.453 -26.234 4.301 1 96.31 220 LYS A CA 1
ATOM 1795 C C . LYS A 1 220 ? 5.375 -27.266 3.65 1 96.31 220 LYS A C 1
ATOM 1797 O O . LYS A 1 220 ? 6.598 -27.156 3.727 1 96.31 220 LYS A O 1
ATOM 1802 N N . GLN A 1 221 ? 4.777 -28.281 3.066 1 96 221 GLN A N 1
ATOM 1803 C CA . GLN A 1 221 ? 5.578 -29.328 2.447 1 96 221 GLN A CA 1
ATOM 1804 C C . GLN A 1 221 ? 4.941 -29.812 1.148 1 96 221 GLN A C 1
ATOM 1806 O O . GLN A 1 221 ? 3.729 -29.688 0.957 1 96 221 GLN A O 1
ATOM 1811 N N . SER A 1 222 ? 5.773 -30.391 0.26 1 95.75 222 SER A N 1
ATOM 1812 C CA . SER A 1 222 ? 5.277 -30.984 -0.984 1 95.75 222 SER A CA 1
ATOM 1813 C C . SER A 1 222 ? 4.117 -31.938 -0.727 1 95.75 222 SER A C 1
ATOM 1815 O O . SER A 1 222 ? 4.156 -32.719 0.216 1 95.75 222 SER A O 1
ATOM 1817 N N . GLY A 1 223 ? 3.086 -31.766 -1.494 1 97.44 223 GLY A N 1
ATOM 1818 C CA . GLY A 1 223 ? 1.944 -32.656 -1.356 1 97.44 223 GLY A CA 1
ATOM 1819 C C . GLY A 1 223 ? 0.805 -32.031 -0.562 1 97.44 223 GLY A C 1
ATOM 1820 O O . GLY A 1 223 ? -0.321 -32.531 -0.598 1 97.44 223 GLY A O 1
ATOM 1821 N N . ASP A 1 224 ? 1.116 -30.922 0.22 1 98.25 224 ASP A N 1
ATOM 1822 C CA . ASP A 1 224 ? 0.022 -30.234 0.894 1 98.25 224 ASP A CA 1
ATOM 1823 C C . ASP A 1 224 ? -1.083 -29.859 -0.092 1 98.25 224 ASP A C 1
ATOM 1825 O O . ASP A 1 224 ? -0.808 -29.562 -1.255 1 98.25 224 ASP A O 1
ATOM 1829 N N . ALA A 1 225 ? -2.328 -29.953 0.355 1 98.56 225 ALA A N 1
ATOM 1830 C CA . ALA A 1 225 ? -3.451 -29.672 -0.531 1 98.56 225 ALA A CA 1
ATOM 1831 C C . ALA A 1 225 ? -4.578 -28.969 0.225 1 98.56 225 ALA A C 1
ATOM 1833 O O . ALA A 1 225 ? -4.648 -29.047 1.454 1 98.56 225 ALA A O 1
ATOM 1834 N N . VAL A 1 226 ? -5.395 -28.219 -0.496 1 98.69 226 VAL A N 1
ATOM 1835 C CA . VAL A 1 226 ? -6.566 -27.562 0.067 1 98.69 226 VAL A CA 1
ATOM 1836 C C . VAL A 1 226 ? -7.711 -27.578 -0.945 1 98.69 226 VAL A C 1
ATOM 1838 O O . VAL A 1 226 ? -7.477 -27.5 -2.154 1 98.69 226 VAL A O 1
ATOM 1841 N N . ASP A 1 227 ? -8.93 -27.75 -0.431 1 98.5 227 ASP A N 1
ATOM 1842 C CA . ASP A 1 227 ? -10.125 -27.688 -1.274 1 98.5 227 ASP A CA 1
ATOM 1843 C C . ASP A 1 227 ? -10.516 -26.234 -1.549 1 98.5 227 ASP A C 1
ATOM 1845 O O . ASP A 1 227 ? -10.859 -25.484 -0.626 1 98.5 227 ASP A O 1
ATOM 1849 N N . LEU A 1 228 ? -10.523 -25.859 -2.797 1 98.44 228 LEU A N 1
ATOM 1850 C CA . LEU A 1 228 ? -10.781 -24.484 -3.172 1 98.44 228 LEU A CA 1
ATOM 1851 C C . LEU A 1 228 ? -12.258 -24.141 -2.977 1 98.44 228 LEU A C 1
ATOM 1853 O O . LEU A 1 228 ? -12.609 -22.969 -2.82 1 98.44 228 LEU A O 1
ATOM 1857 N N . ALA A 1 229 ? -13.109 -25.125 -3.035 1 96.69 229 ALA A N 1
ATOM 1858 C CA . ALA A 1 229 ? -14.539 -24.906 -2.82 1 96.69 229 ALA A CA 1
ATOM 1859 C C . ALA A 1 229 ? -14.797 -24.281 -1.45 1 96.69 229 ALA A C 1
ATOM 1861 O O . ALA A 1 229 ? -15.758 -23.531 -1.274 1 96.69 229 ALA A O 1
ATOM 1862 N N . ALA A 1 230 ? -13.93 -24.609 -0.535 1 97.06 230 ALA A N 1
ATOM 1863 C CA . ALA A 1 230 ? -14.062 -24.078 0.817 1 97.06 230 ALA A CA 1
ATOM 1864 C C . ALA A 1 230 ? -13.914 -22.547 0.82 1 97.06 230 ALA A C 1
ATOM 1866 O O . ALA A 1 230 ? -14.328 -21.891 1.773 1 97.06 230 ALA A O 1
ATOM 1867 N N . TYR A 1 231 ? -13.336 -22 -0.235 1 97.69 231 TYR A N 1
ATOM 1868 C CA . TYR A 1 231 ? -13.117 -20.562 -0.341 1 97.69 231 TYR A CA 1
ATOM 1869 C C . TYR A 1 231 ? -14.047 -19.938 -1.373 1 97.69 231 TYR A C 1
ATOM 1871 O O . TYR A 1 231 ? -13.852 -18.781 -1.781 1 97.69 231 TYR A O 1
ATOM 1879 N N . GLY A 1 232 ? -14.93 -20.719 -1.882 1 96.62 232 GLY A N 1
ATOM 1880 C CA . GLY A 1 232 ? -15.883 -20.234 -2.875 1 96.62 232 GLY A CA 1
ATOM 1881 C C . GLY A 1 232 ? -15.312 -20.219 -4.281 1 96.62 232 GLY A C 1
ATOM 1882 O O . GLY A 1 232 ? -15.82 -19.5 -5.152 1 96.62 232 GLY A O 1
ATOM 1883 N N . ILE A 1 233 ? -14.297 -20.938 -4.516 1 96.81 233 ILE A N 1
ATOM 1884 C CA . ILE A 1 233 ? -13.688 -21.062 -5.836 1 96.81 233 ILE A CA 1
ATOM 1885 C C . ILE A 1 233 ? -14.141 -22.359 -6.508 1 96.81 233 ILE A C 1
ATOM 1887 O O . ILE A 1 233 ? -13.977 -23.438 -5.949 1 96.81 233 ILE A O 1
ATOM 1891 N N . LYS A 1 234 ? -14.891 -22.188 -7.629 1 87 234 LYS A N 1
ATOM 1892 C CA . LYS A 1 234 ? -15.555 -23.312 -8.273 1 87 234 LYS A CA 1
ATOM 1893 C C . LYS A 1 234 ? -14.891 -23.656 -9.602 1 87 234 LYS A C 1
ATOM 1895 O O . LYS A 1 234 ? -14.305 -22.797 -10.258 1 87 234 LYS A O 1
ATOM 1900 N N . MET B 1 1 ? 8.195 30.812 0.538 1 93.81 1 MET B N 1
ATOM 1901 C CA . MET B 1 1 ? 7.414 30.344 1.679 1 93.81 1 MET B CA 1
ATOM 1902 C C . MET B 1 1 ? 8.297 29.578 2.664 1 93.81 1 MET B C 1
ATOM 1904 O O . MET B 1 1 ? 9.219 28.875 2.258 1 93.81 1 MET B O 1
ATOM 1908 N N . LYS B 1 2 ? 8.148 29.875 3.898 1 97.94 2 LYS B N 1
ATOM 1909 C CA . LYS B 1 2 ? 8.875 29.203 4.965 1 97.94 2 LYS B CA 1
ATOM 1910 C C . LYS B 1 2 ? 7.926 28.438 5.887 1 97.94 2 LYS B C 1
ATOM 1912 O O . LYS B 1 2 ? 6.867 28.953 6.254 1 97.94 2 LYS B O 1
ATOM 1917 N N . LEU B 1 3 ? 8.305 27.156 6.156 1 98.81 3 LEU B N 1
ATOM 1918 C CA . LEU B 1 3 ? 7.516 26.312 7.051 1 98.81 3 LEU B CA 1
ATOM 1919 C C . LEU B 1 3 ? 8.172 26.219 8.43 1 98.81 3 LEU B C 1
ATOM 1921 O O . LEU B 1 3 ? 9.352 25.891 8.531 1 98.81 3 LEU B O 1
ATOM 1925 N N . TYR B 1 4 ? 7.363 26.578 9.406 1 98.81 4 TYR B N 1
ATOM 1926 C CA . TYR B 1 4 ? 7.828 26.5 10.789 1 98.81 4 TYR B CA 1
ATOM 1927 C C . TYR B 1 4 ? 7.07 25.422 11.555 1 98.81 4 TYR B C 1
ATOM 1929 O O . TYR B 1 4 ? 5.852 25.297 11.43 1 98.81 4 TYR B O 1
ATOM 1937 N N . TYR B 1 5 ? 7.879 24.672 12.32 1 98.81 5 TYR B N 1
ATOM 1938 C CA . TYR B 1 5 ? 7.277 23.734 13.258 1 98.81 5 TYR B CA 1
ATOM 1939 C C . TYR B 1 5 ? 7.004 24.406 14.602 1 98.81 5 TYR B C 1
ATOM 1941 O O . TYR B 1 5 ? 7.91 24.984 15.211 1 98.81 5 TYR B O 1
ATOM 1949 N N . LEU B 1 6 ? 5.742 24.391 15.047 1 98.25 6 LEU B N 1
ATOM 1950 C CA . LEU B 1 6 ? 5.402 24.953 16.344 1 98.25 6 LEU B CA 1
ATOM 1951 C C . LEU B 1 6 ? 5.441 23.875 17.438 1 98.25 6 LEU B C 1
ATOM 1953 O O . LEU B 1 6 ? 6.27 23.938 18.344 1 98.25 6 LEU B O 1
ATOM 1957 N N . GLU B 1 7 ? 4.531 22.906 17.312 1 96.88 7 GLU B N 1
ATOM 1958 C CA . GLU B 1 7 ? 4.43 21.766 18.219 1 96.88 7 GLU B CA 1
ATOM 1959 C C . GLU B 1 7 ? 3.352 20.797 17.766 1 96.88 7 GLU B C 1
ATOM 1961 O O . GLU B 1 7 ? 2.27 21.203 17.344 1 96.88 7 GLU B O 1
ATOM 1966 N N . HIS B 1 8 ? 3.674 19.453 17.875 1 96.81 8 HIS B N 1
ATOM 1967 C CA . HIS B 1 8 ? 2.678 18.406 17.641 1 96.81 8 HIS B CA 1
ATOM 1968 C C . HIS B 1 8 ? 2.119 18.484 16.219 1 96.81 8 HIS B C 1
ATOM 1970 O O . HIS B 1 8 ? 2.84 18.25 15.25 1 96.81 8 HIS B O 1
ATOM 1976 N N . SER B 1 9 ? 0.961 18.984 15.992 1 98.31 9 SER B N 1
ATOM 1977 C CA . SER B 1 9 ? 0.382 19.188 14.664 1 98.31 9 SER B CA 1
ATOM 1978 C C . SER B 1 9 ? 0.318 20.672 14.305 1 98.31 9 SER B C 1
ATOM 1980 O O . SER B 1 9 ? -0.329 21.047 13.328 1 98.31 9 SER B O 1
ATOM 1982 N N . GLY B 1 10 ? 1.013 21.469 15.133 1 98.62 10 GLY B N 1
ATOM 1983 C CA . GLY B 1 10 ? 1.038 22.906 14.906 1 98.62 10 GLY B CA 1
ATOM 1984 C C . GLY B 1 10 ? 2.162 23.344 13.984 1 98.62 10 GLY B C 1
ATOM 1985 O O . GLY B 1 10 ? 3.326 23.016 14.211 1 98.62 10 GLY B O 1
ATOM 1986 N N . PHE B 1 11 ? 1.827 24.062 12.938 1 98.88 11 PHE B N 1
ATOM 1987 C CA . PHE B 1 11 ? 2.779 24.609 11.977 1 98.88 11 PHE B CA 1
ATOM 1988 C C . PHE B 1 11 ? 2.381 26.016 11.555 1 98.88 11 PHE B C 1
ATOM 1990 O O . PHE B 1 11 ? 1.211 26.391 11.648 1 98.88 11 PHE B O 1
ATOM 1997 N N . MET B 1 12 ? 3.309 26.828 11.117 1 98.88 12 MET B N 1
ATOM 1998 C CA . MET B 1 12 ? 3.055 28.094 10.438 1 98.88 12 MET B CA 1
ATOM 1999 C C . MET B 1 12 ? 3.771 28.141 9.094 1 98.88 12 MET B C 1
ATOM 2001 O O . MET B 1 12 ? 4.957 27.812 9.008 1 98.88 12 MET B O 1
ATOM 2005 N N . ILE B 1 13 ? 3.047 28.406 8.102 1 98.69 13 ILE B N 1
ATOM 2006 C CA . ILE B 1 13 ? 3.643 28.719 6.809 1 98.69 13 ILE B CA 1
ATOM 2007 C C . ILE B 1 13 ? 3.689 30.234 6.613 1 98.69 13 ILE B C 1
ATOM 2009 O O . ILE B 1 13 ? 2.648 30.891 6.574 1 98.69 13 ILE B O 1
ATOM 2013 N N . ASP B 1 14 ? 4.852 30.766 6.602 1 98.31 14 ASP B N 1
ATOM 2014 C CA . ASP B 1 14 ? 5.062 32.156 6.234 1 98.31 14 ASP B CA 1
ATOM 2015 C C . ASP B 1 14 ? 5.027 32.344 4.719 1 98.31 14 ASP B C 1
ATOM 2017 O O . ASP B 1 14 ? 6.012 32.062 4.031 1 98.31 14 ASP B O 1
ATOM 2021 N N . ALA B 1 15 ? 3.92 32.812 4.23 1 96.69 15 ALA B N 1
ATOM 2022 C CA . ALA B 1 15 ? 3.725 32.969 2.791 1 96.69 15 ALA B CA 1
ATOM 2023 C C . ALA B 1 15 ? 3.969 34.406 2.359 1 96.69 15 ALA B C 1
ATOM 2025 O O . ALA B 1 15 ? 3.307 34.906 1.446 1 96.69 15 ALA B O 1
ATOM 2026 N N . GLY B 1 16 ? 4.852 35.125 3.016 1 94.25 16 GLY B N 1
ATOM 2027 C CA . GLY B 1 16 ? 5.125 36.531 2.736 1 94.25 16 GLY B CA 1
ATOM 2028 C C . GLY B 1 16 ? 4.336 37.5 3.615 1 94.25 16 GLY B C 1
ATOM 2029 O O . GLY B 1 16 ? 4.633 37.625 4.805 1 94.25 16 GLY B O 1
ATOM 2030 N N . HIS B 1 17 ? 3.268 38 3.031 1 95.19 17 HIS B N 1
ATOM 2031 C CA . HIS B 1 17 ? 2.434 38.906 3.793 1 95.19 17 HIS B CA 1
ATOM 2032 C C . HIS B 1 17 ? 1.463 38.156 4.695 1 95.19 17 HIS B C 1
ATOM 2034 O O . HIS B 1 17 ? 1.142 38.625 5.793 1 95.19 17 HIS B O 1
ATOM 2040 N N . GLN B 1 18 ? 1.056 37.031 4.301 1 97.31 18 GLN B N 1
ATOM 2041 C CA . GLN B 1 18 ? 0.142 36.156 5.055 1 97.31 18 GLN B CA 1
ATOM 2042 C C . GLN B 1 18 ? 0.885 35 5.715 1 97.31 18 GLN B C 1
ATOM 2044 O O . GLN B 1 18 ? 1.804 34.438 5.125 1 97.31 18 GLN B O 1
ATOM 2049 N N . CYS B 1 19 ? 0.503 34.719 6.945 1 98.5 19 CYS B N 1
ATOM 2050 C CA . CYS B 1 19 ? 0.931 33.5 7.637 1 98.5 19 CYS B CA 1
ATOM 2051 C C . CYS B 1 19 ? -0.247 32.562 7.875 1 98.5 19 CYS B C 1
ATOM 2053 O O . CYS B 1 19 ? -1.283 32.969 8.398 1 98.5 19 CYS B O 1
ATOM 2055 N N . TYR B 1 20 ? -0.103 31.344 7.391 1 98.75 20 TYR B N 1
ATOM 2056 C CA . TYR B 1 20 ? -1.096 30.297 7.648 1 98.75 20 TYR B CA 1
ATOM 2057 C C . TYR B 1 20 ? -0.706 29.469 8.859 1 98.75 20 TYR B C 1
ATOM 2059 O O . TYR B 1 20 ? 0.31 28.766 8.836 1 98.75 20 TYR B O 1
ATOM 2067 N N . ILE B 1 21 ? -1.434 29.562 9.93 1 98.88 21 ILE B N 1
ATOM 2068 C CA . ILE B 1 21 ? -1.124 28.859 11.172 1 98.88 21 ILE B CA 1
ATOM 2069 C C . ILE B 1 21 ? -2.104 27.703 11.367 1 98.88 21 ILE B C 1
ATOM 2071 O O . ILE B 1 21 ? -3.314 27.906 11.461 1 98.88 21 ILE B O 1
ATOM 2075 N N . PHE B 1 22 ? -1.525 26.516 11.406 1 98.88 22 PHE B N 1
ATOM 2076 C CA . PHE B 1 22 ? -2.344 25.312 11.57 1 98.88 22 PHE B CA 1
ATOM 2077 C C . PHE B 1 22 ? -2.295 24.828 13.016 1 98.88 22 PHE B C 1
ATOM 2079 O O . PHE B 1 22 ? -1.214 24.672 13.586 1 98.88 22 PHE B O 1
ATOM 2086 N N . ASP B 1 23 ? -3.471 24.578 13.594 1 98.62 23 ASP B N 1
ATOM 2087 C CA . ASP B 1 23 ? -3.648 23.891 14.859 1 98.62 23 ASP B CA 1
ATOM 2088 C C . ASP B 1 23 ? -2.721 24.453 15.93 1 98.62 23 ASP B C 1
ATOM 2090 O O . ASP B 1 23 ? -1.983 23.703 16.578 1 98.62 23 ASP B O 1
ATOM 2094 N N . TYR B 1 24 ? -2.91 25.734 16.188 1 98.44 24 TYR B N 1
ATOM 2095 C CA . TYR B 1 24 ? -2.123 26.438 17.203 1 98.44 24 TYR B CA 1
ATOM 2096 C C . TYR B 1 24 ? -2.5 25.984 18.609 1 98.44 24 TYR B C 1
ATOM 2098 O O . TYR B 1 24 ? -3.662 26.094 19 1 98.44 24 TYR B O 1
ATOM 2106 N N . TRP B 1 25 ? -1.531 25.516 19.359 1 95.75 25 TRP B N 1
ATOM 2107 C CA . TRP B 1 25 ? -1.763 25.172 20.766 1 95.75 25 TRP B CA 1
ATOM 2108 C C . TRP B 1 25 ? -0.575 25.578 21.625 1 95.75 25 TRP B C 1
ATOM 2110 O O . TRP B 1 25 ? -0.753 26.141 22.703 1 95.75 25 TRP B O 1
ATOM 2120 N N . LYS B 1 26 ? 0.621 25.25 21.078 1 95.31 26 LYS B N 1
ATOM 2121 C CA . LYS B 1 26 ? 1.869 25.625 21.734 1 95.31 26 LYS B CA 1
ATOM 2122 C C . LYS B 1 26 ? 2.865 26.203 20.734 1 95.31 26 LYS B C 1
ATOM 2124 O O . LYS B 1 26 ? 2.977 25.719 19.609 1 95.31 26 LYS B O 1
ATOM 2129 N N . ASP B 1 27 ? 3.562 27.188 21.141 1 96.5 27 ASP B N 1
ATOM 2130 C CA . ASP B 1 27 ? 4.578 27.875 20.359 1 96.5 27 ASP B CA 1
ATOM 2131 C C . ASP B 1 27 ? 5.688 28.422 21.25 1 96.5 27 ASP B C 1
ATOM 2133 O O . ASP B 1 27 ? 5.789 29.625 21.469 1 96.5 27 ASP B O 1
ATOM 2137 N N . GLN B 1 28 ? 6.547 27.531 21.656 1 95.75 28 GLN B N 1
ATOM 2138 C CA . GLN B 1 28 ? 7.531 27.828 22.688 1 95.75 28 GLN B CA 1
ATOM 2139 C C . GLN B 1 28 ? 8.477 28.938 22.234 1 95.75 28 GLN B C 1
ATOM 2141 O O . GLN B 1 28 ? 8.938 29.734 23.062 1 95.75 28 GLN B O 1
ATOM 2146 N N . THR B 1 29 ? 8.766 29.016 21 1 97.5 29 THR B N 1
ATOM 2147 C CA . THR B 1 29 ? 9.742 29.984 20.516 1 97.5 29 THR B CA 1
ATOM 2148 C C . THR B 1 29 ? 9.047 31.25 20.016 1 97.5 29 THR B C 1
ATOM 2150 O O . THR B 1 29 ? 9.695 32.156 19.484 1 97.5 29 THR B O 1
ATOM 2153 N N . GLN B 1 30 ? 7.738 31.344 20.125 1 97.88 30 GLN B N 1
ATOM 2154 C CA . GLN B 1 30 ? 6.914 32.531 19.875 1 97.88 30 GLN B CA 1
ATOM 2155 C C . GLN B 1 30 ? 6.996 32.938 18.406 1 97.88 30 GLN B C 1
ATOM 2157 O O . GLN B 1 30 ? 7.094 34.125 18.094 1 97.88 30 GLN B O 1
ATOM 2162 N N . ILE B 1 31 ? 7.008 31.984 17.531 1 98.31 31 ILE B N 1
ATOM 2163 C CA . ILE B 1 31 ? 7.086 32.219 16.094 1 98.31 31 ILE B CA 1
ATOM 2164 C C . ILE B 1 31 ? 5.883 33.031 15.641 1 98.31 31 ILE B C 1
ATOM 2166 O O . ILE B 1 31 ? 6.031 34 14.867 1 98.31 31 ILE B O 1
ATOM 2170 N N . VAL B 1 32 ? 4.727 32.75 16.109 1 98.62 32 VAL B N 1
ATOM 2171 C CA . VAL B 1 32 ? 3.498 33.406 15.664 1 98.62 32 VAL B CA 1
ATOM 2172 C C . VAL B 1 32 ? 3.465 34.844 16.188 1 98.62 32 VAL B C 1
ATOM 2174 O O . VAL B 1 32 ? 3.105 35.781 15.445 1 98.62 32 VAL B O 1
ATOM 2177 N N . LYS B 1 33 ? 3.84 35.031 17.406 1 97.81 33 LYS B N 1
ATOM 2178 C CA . LYS B 1 33 ? 3.898 36.375 17.984 1 97.81 33 LYS B CA 1
ATOM 2179 C C . LYS B 1 33 ? 4.875 37.25 17.203 1 97.81 33 LYS B C 1
ATOM 2181 O O . LYS B 1 33 ? 4.578 38.438 16.922 1 97.81 33 LYS B O 1
ATOM 2186 N N . LYS B 1 34 ? 5.992 36.656 16.922 1 98.25 34 LYS B N 1
ATOM 2187 C CA . LYS B 1 34 ? 6.992 37.406 16.156 1 98.25 34 LYS B CA 1
ATOM 2188 C C . LYS B 1 34 ? 6.453 37.781 14.781 1 98.25 34 LYS B C 1
ATOM 2190 O O . LYS B 1 34 ? 6.734 38.875 14.281 1 98.25 34 LYS B O 1
ATOM 2195 N N . ALA B 1 35 ? 5.727 36.906 14.172 1 98.31 35 ALA B N 1
ATOM 2196 C CA . ALA B 1 35 ? 5.117 37.219 12.875 1 98.31 35 ALA B CA 1
ATOM 2197 C C . ALA B 1 35 ? 4.117 38.375 13 1 98.31 35 ALA B C 1
ATOM 2199 O O . ALA B 1 35 ? 4.094 39.281 12.164 1 98.31 35 ALA B O 1
ATOM 2200 N N . GLN B 1 36 ? 3.314 38.312 13.992 1 97.94 36 GLN B N 1
ATOM 2201 C CA . GLN B 1 36 ? 2.357 39.406 14.219 1 97.94 36 GLN B CA 1
ATOM 2202 C C . GLN B 1 36 ? 3.068 40.719 14.406 1 97.94 36 GLN B C 1
ATOM 2204 O O . GLN B 1 36 ? 2.67 41.75 13.82 1 97.94 36 GLN B O 1
ATOM 2209 N N . GLN B 1 37 ? 4.082 40.75 15.211 1 97.38 37 GLN B N 1
ATOM 2210 C CA . GLN B 1 37 ? 4.844 41.969 15.492 1 97.38 37 GLN B CA 1
ATOM 2211 C C . GLN B 1 37 ? 5.488 42.5 14.219 1 97.38 37 GLN B C 1
ATOM 2213 O O . GLN B 1 37 ? 5.688 43.719 14.094 1 97.38 37 GLN B O 1
ATOM 2218 N N . ALA B 1 38 ? 5.738 41.625 13.359 1 97.62 38 ALA B N 1
ATOM 2219 C CA . ALA B 1 38 ? 6.344 42.031 12.094 1 97.62 38 ALA B CA 1
ATOM 2220 C C . ALA B 1 38 ? 5.293 42.531 11.117 1 97.62 38 ALA B C 1
ATOM 2222 O O . ALA B 1 38 ? 5.609 42.875 9.969 1 97.62 38 ALA B O 1
ATOM 2223 N N . GLY B 1 39 ? 4.02 42.531 11.469 1 97.31 39 GLY B N 1
ATOM 2224 C CA . GLY B 1 39 ? 2.961 43.125 10.664 1 97.31 39 GLY B CA 1
ATOM 2225 C C . GLY B 1 39 ? 2.309 42.125 9.719 1 97.31 39 GLY B C 1
ATOM 2226 O O . GLY B 1 39 ? 1.562 42.531 8.82 1 97.31 39 GLY B O 1
ATOM 2227 N N . LYS B 1 40 ? 2.588 40.875 9.922 1 98 40 LYS B N 1
ATOM 2228 C CA . LYS B 1 40 ? 2 39.844 9.055 1 98 40 LYS B CA 1
ATOM 2229 C C . LYS B 1 40 ? 0.522 39.656 9.375 1 98 40 LYS B C 1
ATOM 2231 O O . LYS B 1 40 ? 0.097 39.812 10.516 1 98 40 LYS B O 1
ATOM 2236 N N . GLU B 1 41 ? -0.249 39.281 8.336 1 98.19 41 GLU B N 1
ATOM 2237 C CA . GLU B 1 41 ? -1.618 38.812 8.539 1 98.19 41 GLU B CA 1
ATOM 2238 C C . GLU B 1 41 ? -1.645 37.375 9 1 98.19 41 GLU B C 1
ATOM 2240 O O . GLU B 1 41 ? -1.046 36.5 8.367 1 98.19 41 GLU B O 1
ATOM 2245 N N . LEU B 1 42 ? -2.283 37.125 10.117 1 98.69 42 LEU B N 1
ATOM 2246 C CA . LEU B 1 42 ? -2.334 35.781 10.68 1 98.69 42 LEU B CA 1
ATOM 2247 C C . LEU B 1 42 ? -3.648 35.094 10.328 1 98.69 42 LEU B C 1
ATOM 2249 O O . LEU B 1 42 ? -4.727 35.594 10.633 1 98.69 42 LEU B O 1
ATOM 2253 N N . TRP B 1 43 ? -3.594 33.969 9.625 1 98.75 43 TRP B N 1
ATOM 2254 C CA . TRP B 1 43 ? -4.75 33.156 9.312 1 98.75 43 TRP B CA 1
ATOM 2255 C C . TRP B 1 43 ? -4.68 31.812 10.055 1 98.75 43 TRP B C 1
ATOM 2257 O O . TRP B 1 43 ? -3.816 30.984 9.758 1 98.75 43 TRP B O 1
ATOM 2267 N N . PHE B 1 44 ? -5.562 31.609 11 1 98.81 44 PHE B N 1
ATOM 2268 C CA . PHE B 1 44 ? -5.562 30.406 11.82 1 98.81 44 PHE B CA 1
ATOM 2269 C C . PHE B 1 44 ? -6.477 29.344 11.227 1 98.81 44 PHE B C 1
ATOM 2271 O O . PHE B 1 44 ? -7.648 29.594 10.953 1 98.81 44 PHE B O 1
ATOM 2278 N N . PHE B 1 45 ? -5.922 28.203 10.945 1 98.88 45 PHE B N 1
ATOM 2279 C CA . PHE B 1 45 ? -6.66 27.016 10.523 1 98.88 45 PHE B CA 1
ATOM 2280 C C . PHE B 1 45 ? -6.738 26 11.648 1 98.88 45 PHE B C 1
ATOM 2282 O O . PHE B 1 45 ? -5.715 25.484 12.102 1 98.88 45 PHE B O 1
ATOM 2289 N N . VAL B 1 46 ? -7.965 25.703 12.102 1 98.88 46 VAL B N 1
ATOM 2290 C CA . VAL B 1 46 ? -8.141 24.797 13.234 1 98.88 46 VAL B CA 1
ATOM 2291 C C . VAL B 1 46 ? -8.953 23.594 12.797 1 98.88 46 VAL B C 1
ATOM 2293 O O . VAL B 1 46 ? -10.125 23.719 12.438 1 98.88 46 VAL B O 1
ATOM 2296 N N . THR B 1 47 ? -8.328 22.438 12.891 1 98.75 47 THR B N 1
ATOM 2297 C CA . THR B 1 47 ? -8.922 21.219 12.352 1 98.75 47 THR B CA 1
ATOM 2298 C C . THR B 1 47 ? -10 20.688 13.289 1 98.75 47 THR B C 1
ATOM 2300 O O . THR B 1 47 ? -11 20.125 12.836 1 98.75 47 THR B O 1
ATOM 2303 N N . HIS B 1 48 ? -9.742 20.766 14.586 1 98.56 48 HIS B N 1
ATOM 2304 C CA 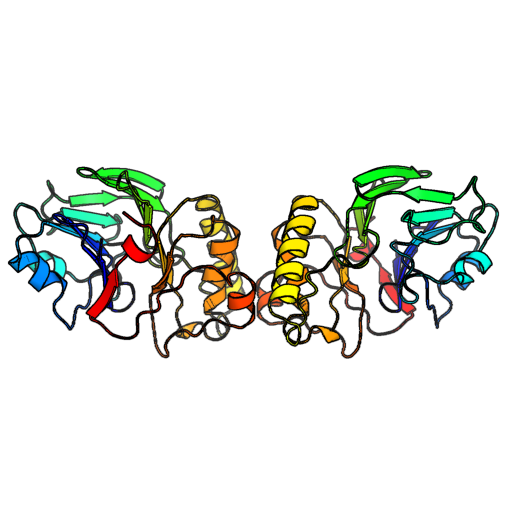. HIS B 1 48 ? -10.727 20.312 15.562 1 98.56 48 HIS B CA 1
ATOM 2305 C C . HIS B 1 48 ? -10.43 20.859 16.953 1 98.56 48 HIS B C 1
ATOM 2307 O O . HIS B 1 48 ? -9.414 21.531 17.141 1 98.56 48 HIS B O 1
ATOM 2313 N N . TRP B 1 49 ? -11.242 20.531 17.984 1 97.06 49 TRP B N 1
ATOM 2314 C CA . TRP B 1 49 ? -11.297 21.297 19.219 1 97.06 49 TRP B CA 1
ATOM 2315 C C . TRP B 1 49 ? -10.352 20.719 20.266 1 97.06 49 TRP B C 1
ATOM 2317 O O . TRP B 1 49 ? -10.109 21.328 21.297 1 97.06 49 TRP B O 1
ATOM 2327 N N . HIS B 1 50 ? -9.727 19.547 20.047 1 96.5 50 HIS B N 1
ATOM 2328 C CA . HIS B 1 50 ? -8.852 18.969 21.062 1 96.5 50 HIS B CA 1
ATOM 2329 C C . HIS B 1 50 ? -7.742 19.938 21.453 1 96.5 50 HIS B C 1
ATOM 2331 O O . HIS B 1 50 ? -7.246 20.688 20.625 1 96.5 50 HIS B O 1
ATOM 2337 N N . GLY B 1 51 ? -7.312 19.875 22.719 1 95.69 51 GLY B N 1
ATOM 2338 C CA . GLY B 1 51 ? -6.367 20.797 23.328 1 95.69 51 GLY B CA 1
ATOM 2339 C C . GLY B 1 51 ? -5 20.766 22.672 1 95.69 51 GLY B C 1
ATOM 2340 O O . GLY B 1 51 ? -4.242 21.734 22.766 1 95.69 51 GLY B O 1
ATOM 2341 N N . ASP B 1 52 ? -4.684 19.672 22.047 1 95.56 52 ASP B N 1
ATOM 2342 C CA . ASP B 1 52 ? -3.389 19.594 21.375 1 95.56 52 ASP B CA 1
ATOM 2343 C C . ASP B 1 52 ? -3.486 20.078 19.938 1 95.56 52 ASP B C 1
ATOM 2345 O O . ASP B 1 52 ? -2.492 20.078 19.203 1 95.56 52 ASP B O 1
ATOM 2349 N N . HIS B 1 53 ? -4.664 20.516 19.453 1 97.62 53 HIS B N 1
ATOM 2350 C CA . HIS B 1 53 ? -4.871 21.062 18.125 1 97.62 53 HIS B CA 1
ATOM 2351 C C . HIS B 1 53 ? -5.461 22.469 18.203 1 97.62 53 HIS B C 1
ATOM 2353 O O . HIS B 1 53 ? -5.512 23.172 17.188 1 97.62 53 HIS B O 1
ATOM 2359 N N . TYR B 1 54 ? -5.863 22.859 19.312 1 97.19 54 TYR B N 1
ATOM 2360 C CA . TYR B 1 54 ? -6.555 24.125 19.484 1 97.19 54 TYR B CA 1
ATOM 2361 C C . TYR B 1 54 ? -6.281 24.719 20.875 1 97.19 54 TYR B C 1
ATOM 2363 O O . TYR B 1 54 ? -6.262 23.984 21.859 1 97.19 54 TYR B O 1
ATOM 2371 N N . SER B 1 55 ? -6.109 25.984 20.953 1 96.94 55 SER B N 1
ATOM 2372 C CA . SER B 1 55 ? -6.051 26.766 22.172 1 96.94 55 SER B CA 1
ATOM 2373 C C . SER B 1 55 ? -6.816 28.078 22.016 1 96.94 55 SER B C 1
ATOM 2375 O O . SER B 1 55 ? -6.625 28.812 21.047 1 96.94 55 SER B O 1
ATOM 2377 N N . PRO B 1 56 ? -7.676 28.406 22.969 1 96.25 56 PRO B N 1
ATOM 2378 C CA . PRO B 1 56 ? -8.336 29.719 22.906 1 96.25 56 PRO B CA 1
ATOM 2379 C C . PRO B 1 56 ? -7.344 30.875 22.844 1 96.25 56 PRO B C 1
ATOM 2381 O O . PRO B 1 56 ? -7.73 32 22.547 1 96.25 56 PRO B O 1
ATOM 2384 N N . ALA B 1 57 ? -6.109 30.562 23.141 1 96.38 57 ALA B N 1
ATOM 2385 C CA . ALA B 1 57 ? -5.055 31.578 23.109 1 96.38 57 ALA B CA 1
ATOM 2386 C C . ALA B 1 57 ? -4.93 32.188 21.719 1 96.38 57 ALA B C 1
ATOM 2388 O O . ALA B 1 57 ? -4.336 33.25 21.547 1 96.38 57 ALA B O 1
ATOM 2389 N N . ILE B 1 58 ? -5.488 31.547 20.641 1 97.5 58 ILE B N 1
ATOM 2390 C CA . ILE B 1 58 ? -5.43 32.125 19.297 1 97.5 58 ILE B CA 1
ATOM 2391 C C . ILE B 1 58 ? -6.152 33.469 19.266 1 97.5 58 ILE B C 1
ATOM 2393 O O . ILE B 1 58 ? -5.867 34.312 18.422 1 97.5 58 ILE B O 1
ATOM 2397 N N . LEU B 1 59 ? -7.055 33.688 20.219 1 97.25 59 LEU B N 1
ATOM 2398 C CA . LEU B 1 59 ? -7.824 34.938 20.266 1 97.25 59 LEU B CA 1
ATOM 2399 C C . LEU B 1 59 ? -6.953 36.094 20.734 1 97.25 59 LEU B C 1
ATOM 2401 O O . LEU B 1 59 ? -7.305 37.281 20.531 1 97.25 59 LEU B O 1
ATOM 2405 N N . GLU B 1 60 ? -5.852 35.781 21.391 1 96.81 60 GLU B N 1
ATOM 2406 C CA . GLU B 1 60 ? -4.91 36.844 21.812 1 96.81 60 GLU B CA 1
ATOM 2407 C C . GLU B 1 60 ? -4.246 37.5 20.609 1 96.81 60 GLU B C 1
ATOM 2409 O O . GLU B 1 60 ? -3.664 38.562 20.734 1 96.81 60 GLU B O 1
ATOM 2414 N N . PHE B 1 61 ? -4.309 36.812 19.469 1 97.75 61 PHE B N 1
ATOM 2415 C CA . PHE B 1 61 ? -3.701 37.344 18.25 1 97.75 61 PHE B CA 1
ATOM 2416 C C . PHE B 1 61 ? -4.719 38.125 17.422 1 97.75 61 PHE B C 1
ATOM 2418 O O . PHE B 1 61 ? -4.43 38.531 16.297 1 97.75 61 PHE B O 1
ATOM 2425 N N . ASN B 1 62 ? -5.926 38.312 17.906 1 96.31 62 ASN B N 1
ATOM 2426 C CA . ASN B 1 62 ? -6.988 38.969 17.156 1 96.31 62 ASN B CA 1
ATOM 2427 C C . ASN B 1 62 ? -6.602 40.375 16.766 1 96.31 62 ASN B C 1
ATOM 2429 O O . ASN B 1 62 ? -6.113 41.156 17.594 1 96.31 62 ASN B O 1
ATOM 2433 N N . SER B 1 63 ? -6.73 40.688 15.562 1 95.69 63 SER B N 1
ATOM 2434 C CA . SER B 1 63 ? -6.566 42 14.938 1 95.69 63 SER B CA 1
ATOM 2435 C C . SER B 1 63 ? -7.465 42.125 13.711 1 95.69 63 SER B C 1
ATOM 2437 O O . SER B 1 63 ? -8.172 41.188 13.344 1 95.69 63 SER B O 1
ATOM 2439 N N . ASP B 1 64 ? -7.391 43.312 13.016 1 95.12 64 ASP B N 1
ATOM 2440 C CA . ASP B 1 64 ? -8.266 43.594 11.875 1 95.12 64 ASP B CA 1
ATOM 2441 C C . ASP B 1 64 ? -7.914 42.688 10.688 1 95.12 64 ASP B C 1
ATOM 2443 O O . ASP B 1 64 ? -8.727 42.5 9.781 1 95.12 64 ASP B O 1
ATOM 2447 N N . THR B 1 65 ? -6.762 42.125 10.773 1 95.19 65 THR B N 1
ATOM 2448 C CA . THR B 1 65 ? -6.328 41.344 9.609 1 95.19 65 THR B CA 1
ATOM 2449 C C . THR B 1 65 ? -6.254 39.875 9.938 1 95.19 65 THR B C 1
ATOM 2451 O O . THR B 1 65 ? -5.941 39.031 9.07 1 95.19 65 THR B O 1
ATOM 2454 N N . THR B 1 66 ? -6.496 39.469 11.18 1 97.88 66 THR B N 1
ATOM 2455 C CA . THR B 1 66 ? -6.492 38.062 11.586 1 97.88 66 THR B CA 1
ATOM 2456 C C . THR B 1 66 ? -7.73 37.344 11.062 1 97.88 66 THR B C 1
ATOM 2458 O O . THR B 1 66 ? -8.836 37.906 11.109 1 97.88 66 THR B O 1
ATOM 2461 N N . ARG B 1 67 ? -7.582 36.188 10.531 1 98.38 67 ARG B N 1
ATOM 2462 C CA . ARG B 1 67 ? -8.703 35.344 10.094 1 98.38 67 ARG B CA 1
ATOM 2463 C C . ARG B 1 67 ? -8.695 34 10.805 1 98.38 67 ARG B C 1
ATOM 2465 O O . ARG B 1 67 ? -7.633 33.5 11.18 1 98.38 67 ARG B O 1
ATOM 2472 N N . TYR B 1 68 ? -9.883 33.469 10.992 1 98.75 68 TYR B N 1
ATOM 2473 C CA . TYR B 1 68 ? -10.086 32.156 11.594 1 98.75 68 TYR B CA 1
ATOM 2474 C C . TYR B 1 68 ? -10.859 31.25 10.656 1 98.75 68 TYR B C 1
ATOM 2476 O O . TYR B 1 68 ? -11.977 31.562 10.25 1 98.75 68 TYR B O 1
ATOM 2484 N N . ILE B 1 69 ? -10.289 30.188 10.172 1 98.88 69 ILE B N 1
ATOM 2485 C CA . ILE B 1 69 ? -10.922 29.141 9.383 1 98.88 69 ILE B CA 1
ATOM 2486 C C . ILE B 1 69 ? -10.992 27.859 10.195 1 98.88 69 ILE B C 1
ATOM 2488 O O . ILE B 1 69 ? -9.969 27.219 10.445 1 98.88 69 ILE B O 1
ATOM 2492 N N . VAL B 1 70 ? -12.18 27.484 10.648 1 98.88 70 VAL B N 1
ATOM 2493 C CA . VAL B 1 70 ? -12.25 26.469 11.695 1 98.88 70 VAL B CA 1
ATOM 2494 C C . VAL B 1 70 ? -13.289 25.406 11.32 1 98.88 70 VAL B C 1
ATOM 2496 O O . VAL B 1 70 ? -14.281 25.719 10.656 1 98.88 70 VAL B O 1
ATOM 2499 N N . HIS B 1 71 ? -13.008 24.188 11.672 1 98.81 71 HIS B N 1
ATOM 2500 C CA . HIS B 1 71 ? -14.031 23.141 11.633 1 98.81 71 HIS B CA 1
ATOM 2501 C C . HIS B 1 71 ? -15.242 23.547 12.477 1 98.81 71 HIS B C 1
ATOM 2503 O O . HIS B 1 71 ? -15.094 24.188 13.516 1 98.81 71 HIS B O 1
ATOM 2509 N N . GLU B 1 72 ? -16.375 23.094 12.164 1 98.38 72 GLU B N 1
ATOM 2510 C CA . GLU B 1 72 ? -17.625 23.516 12.789 1 98.38 72 GLU B CA 1
ATOM 2511 C C . GLU B 1 72 ? -17.688 23.078 14.25 1 98.38 72 GLU B C 1
ATOM 2513 O O . GLU B 1 72 ? -18.391 23.688 15.047 1 98.38 72 GLU B O 1
ATOM 2518 N N . ASP B 1 73 ? -16.922 22.094 14.641 1 97 73 ASP B N 1
ATOM 2519 C CA . ASP B 1 73 ? -16.969 21.609 16.016 1 97 73 ASP B CA 1
ATOM 2520 C C . ASP B 1 73 ? -16.047 22.422 16.922 1 97 73 ASP B C 1
ATOM 2522 O O . ASP B 1 73 ? -16.047 22.25 18.141 1 97 73 ASP B O 1
ATOM 2526 N N . VAL B 1 74 ? -15.227 23.234 16.375 1 98 74 VAL B N 1
ATOM 2527 C CA . VAL B 1 74 ? -14.328 24.094 17.141 1 98 74 VAL B CA 1
ATOM 2528 C C . VAL B 1 74 ? -15.117 25.234 17.781 1 98 74 VAL B C 1
ATOM 2530 O O . VAL B 1 74 ? -15.922 25.891 17.109 1 98 74 VAL B O 1
ATOM 2533 N N . PRO B 1 75 ? -14.945 25.453 19.125 1 96.88 75 PRO B N 1
ATOM 2534 C CA . PRO B 1 75 ? -15.578 26.625 19.719 1 96.88 75 PRO B CA 1
ATOM 2535 C C . PRO B 1 75 ? -15.18 27.922 19.031 1 96.88 75 PRO B C 1
ATOM 2537 O O . PRO B 1 75 ? -13.992 28.266 18.984 1 96.88 75 PRO B O 1
ATOM 2540 N N . HIS B 1 76 ? -16.172 28.641 18.531 1 96.94 76 HIS B N 1
ATOM 2541 C CA . HIS B 1 76 ? -15.82 29.812 17.734 1 96.94 76 HIS B CA 1
ATOM 2542 C C . HIS B 1 76 ? -16.734 30.984 18.078 1 96.94 76 HIS B C 1
ATOM 2544 O O . HIS B 1 76 ? -16.781 31.969 17.328 1 96.94 76 HIS B O 1
ATOM 2550 N N . LYS B 1 77 ? -17.438 31 19.125 1 96.19 77 LYS B N 1
ATOM 2551 C CA . LYS B 1 77 ? -18.375 32.062 19.484 1 96.19 77 LYS B CA 1
ATOM 2552 C C . LYS B 1 77 ? -17.641 33.375 19.781 1 96.19 77 LYS B C 1
ATOM 2554 O O . LYS B 1 77 ? -18.172 34.438 19.531 1 96.19 77 LYS B O 1
ATOM 2559 N N . GLU B 1 78 ? -16.5 33.25 20.328 1 96.62 78 GLU B N 1
ATOM 2560 C CA . GLU B 1 78 ? -15.75 34.438 20.719 1 96.62 78 GLU B CA 1
ATOM 2561 C C . GLU B 1 78 ? -14.938 35 19.547 1 96.62 78 GLU B C 1
ATOM 2563 O O . GLU B 1 78 ? -14.336 36.062 19.641 1 96.62 78 GLU B O 1
ATOM 2568 N N . MET B 1 79 ? -14.781 34.219 18.438 1 97.5 79 MET B N 1
ATOM 2569 C CA . MET B 1 79 ? -14.094 34.688 17.234 1 97.5 79 MET B CA 1
ATOM 2570 C C . MET B 1 79 ? -14.945 35.719 16.484 1 97.5 79 MET B C 1
ATOM 2572 O O . MET B 1 79 ? -16.172 35.562 16.391 1 97.5 79 MET B O 1
ATOM 2576 N N . PRO B 1 80 ? -14.336 36.812 15.914 1 97.56 80 PRO B N 1
ATOM 2577 C CA . PRO B 1 80 ? -15.117 37.812 15.172 1 97.56 80 PRO B CA 1
ATOM 2578 C C . PRO B 1 80 ? -15.828 37.188 13.961 1 97.56 80 PRO B C 1
ATOM 2580 O O . PRO B 1 80 ? -15.164 36.719 13.031 1 97.56 80 PRO B O 1
ATOM 2583 N N . ALA B 1 81 ? -17.078 37.281 13.844 1 96.88 81 ALA B N 1
ATOM 2584 C CA . ALA B 1 81 ? -17.906 36.625 12.852 1 96.88 81 ALA B CA 1
ATOM 2585 C C . ALA B 1 81 ? -17.5 37 11.43 1 96.88 81 ALA B C 1
ATOM 2587 O O . ALA B 1 81 ? -17.328 36.156 10.57 1 96.88 81 ALA B O 1
ATOM 2588 N N . PRO B 1 82 ? -17.234 38.312 11.172 1 96.75 82 PRO B N 1
ATOM 2589 C CA . PRO B 1 82 ? -16.922 38.688 9.797 1 96.75 82 PRO B CA 1
ATOM 2590 C C . PRO B 1 82 ? -15.594 38.125 9.312 1 96.75 82 PRO B C 1
ATOM 2592 O O . PRO B 1 82 ? -15.328 38.094 8.109 1 96.75 82 PRO B O 1
ATOM 2595 N N . ARG B 1 83 ? -14.75 37.688 10.289 1 97.81 83 ARG B N 1
ATOM 2596 C CA . ARG B 1 83 ? -13.43 37.188 9.922 1 97.81 83 ARG B CA 1
ATOM 2597 C C . ARG B 1 83 ? -13.266 35.719 10.297 1 97.81 83 ARG B C 1
ATOM 2599 O O . ARG B 1 83 ? -12.148 35.219 10.398 1 97.81 83 ARG B O 1
ATOM 2606 N N . THR B 1 84 ? -14.406 35.094 10.578 1 98.62 84 THR B N 1
ATOM 2607 C CA . THR B 1 84 ? -14.414 33.656 10.93 1 98.62 84 THR B CA 1
ATOM 2608 C C . THR B 1 84 ? -15.156 32.844 9.875 1 98.62 84 THR B C 1
ATOM 2610 O O . THR B 1 84 ? -16.297 33.156 9.523 1 98.62 84 THR B O 1
ATOM 2613 N N . THR B 1 85 ? -14.516 31.938 9.266 1 98.75 85 THR B N 1
ATOM 2614 C CA . THR B 1 85 ? -15.125 30.969 8.352 1 98.75 85 THR B CA 1
ATOM 2615 C C . THR B 1 85 ? -15.266 29.609 9.023 1 98.75 85 THR B C 1
ATOM 2617 O O . THR B 1 85 ? -14.266 29 9.422 1 98.75 85 THR B O 1
ATOM 2620 N N . VAL B 1 86 ? -16.453 29.141 9.203 1 98.75 86 VAL B N 1
ATOM 2621 C CA . VAL B 1 86 ? -16.75 27.844 9.781 1 98.75 86 VAL B CA 1
ATOM 2622 C C . VAL B 1 86 ? -17.016 26.828 8.672 1 98.75 86 VAL B C 1
ATOM 2624 O O . VAL B 1 86 ? -17.828 27.078 7.773 1 98.75 86 VAL B O 1
ATOM 2627 N N . MET B 1 87 ? -16.312 25.75 8.703 1 98.81 87 MET B N 1
ATOM 2628 C CA . MET B 1 87 ? -16.406 24.781 7.609 1 98.81 87 MET B CA 1
ATOM 2629 C C . MET B 1 87 ? -16.844 23.422 8.125 1 98.81 87 MET B C 1
ATOM 2631 O O . MET B 1 87 ? -16.531 23.047 9.258 1 98.81 87 MET B O 1
ATOM 2635 N N . ALA B 1 88 ? -17.5 22.672 7.262 1 98.5 88 ALA B N 1
ATOM 2636 C CA . ALA B 1 88 ? -17.797 21.25 7.453 1 98.5 88 ALA B CA 1
ATOM 2637 C C . ALA B 1 88 ? -16.984 20.391 6.492 1 98.5 88 ALA B C 1
ATOM 2639 O O . ALA B 1 88 ? -16.562 20.859 5.434 1 98.5 88 ALA B O 1
ATOM 2640 N N . VAL B 1 89 ? -16.781 19.188 6.871 1 98.5 89 VAL B N 1
ATOM 2641 C CA . VAL B 1 89 ? -16.078 18.234 6.012 1 98.5 89 VAL B CA 1
ATOM 2642 C C . VAL B 1 89 ? -16.766 18.172 4.648 1 98.5 89 VAL B C 1
ATOM 2644 O O . VAL B 1 89 ? -18 18.109 4.574 1 98.5 89 VAL B O 1
ATOM 2647 N N . GLY B 1 90 ? -15.984 18.25 3.664 1 98.25 90 GLY B N 1
ATOM 2648 C CA . GLY B 1 90 ? -16.516 18.156 2.312 1 98.25 90 GLY B CA 1
ATOM 2649 C C . GLY B 1 90 ? -16.688 19.516 1.657 1 98.25 90 GLY B C 1
ATOM 2650 O O . GLY B 1 90 ? -16.875 19.609 0.442 1 98.25 90 GLY B O 1
ATOM 2651 N N . GLU B 1 91 ? -16.562 20.562 2.396 1 98.56 91 GLU B N 1
ATOM 2652 C CA . GLU B 1 91 ? -16.797 21.906 1.865 1 98.56 91 GLU B CA 1
ATOM 2653 C C . GLU B 1 91 ? -15.523 22.453 1.225 1 98.56 91 GLU B C 1
ATOM 2655 O O . GLU B 1 91 ? -14.414 22.141 1.652 1 98.56 91 GLU B O 1
ATOM 2660 N N . THR B 1 92 ? -15.711 23.188 0.207 1 98.81 92 THR B N 1
ATOM 2661 C CA . THR B 1 92 ? -14.688 24.062 -0.374 1 98.81 92 THR B CA 1
ATOM 2662 C C . THR B 1 92 ? -15.133 25.516 -0.326 1 98.81 92 THR B C 1
ATOM 2664 O O . THR B 1 92 ? -16.297 25.828 -0.607 1 98.81 92 THR B O 1
ATOM 2667 N N . THR B 1 93 ? -14.25 26.375 0.126 1 98.56 93 THR B N 1
ATOM 2668 C CA . THR B 1 93 ? -14.562 27.797 0.198 1 98.56 93 THR B CA 1
ATOM 2669 C C . THR B 1 93 ? -13.367 28.641 -0.247 1 98.56 93 THR B C 1
ATOM 2671 O O . THR B 1 93 ? -12.273 28.109 -0.434 1 98.56 93 THR B O 1
ATOM 2674 N N . VAL B 1 94 ? -13.648 29.875 -0.509 1 98.19 94 VAL B N 1
ATOM 2675 C CA . VAL B 1 94 ? -12.594 30.812 -0.837 1 98.19 94 VAL B CA 1
ATOM 2676 C C . VAL B 1 94 ? -12.469 31.859 0.274 1 98.19 94 VAL B C 1
ATOM 2678 O O . VAL B 1 94 ? -13.461 32.469 0.679 1 98.19 94 VAL B O 1
ATOM 2681 N N . VAL B 1 95 ? -11.336 32 0.817 1 96.06 95 VAL B N 1
ATOM 2682 C CA . VAL B 1 95 ? -11.008 33.031 1.808 1 96.06 95 VAL B CA 1
ATOM 2683 C C . VAL B 1 95 ? -9.867 33.906 1.287 1 96.06 95 VAL B C 1
ATOM 2685 O O . VAL B 1 95 ? -8.711 33.469 1.248 1 96.06 95 VAL B O 1
ATOM 2688 N N . GLY B 1 96 ? -10.211 35.125 0.967 1 93.88 96 GLY B N 1
ATOM 2689 C CA . GLY B 1 96 ? -9.203 35.969 0.306 1 93.88 96 GLY B CA 1
ATOM 2690 C C . GLY B 1 96 ? -8.719 35.375 -1.002 1 93.88 96 GLY B C 1
ATOM 2691 O O . GLY B 1 96 ? -9.508 35.125 -1.918 1 93.88 96 GLY B O 1
ATOM 2692 N N . ASN B 1 97 ? -7.551 35.062 -1 1 93.81 97 ASN B N 1
ATOM 2693 C CA . ASN B 1 97 ? -6.93 34.5 -2.201 1 93.81 97 ASN B CA 1
ATOM 2694 C C . ASN B 1 97 ? -6.711 33 -2.078 1 93.81 97 ASN B C 1
ATOM 2696 O O . ASN B 1 97 ? -6.043 32.375 -2.92 1 93.81 97 ASN B O 1
ATOM 2700 N N . LEU B 1 98 ? -7.227 32.406 -1.041 1 96.94 98 LEU B N 1
ATOM 2701 C CA . LEU B 1 98 ? -7.016 30.984 -0.757 1 96.94 98 LEU B CA 1
ATOM 2702 C C . LEU B 1 98 ? -8.273 30.172 -1.045 1 96.94 98 LEU B C 1
ATOM 2704 O O . LEU B 1 98 ? -9.375 30.562 -0.637 1 96.94 98 LEU B O 1
ATOM 2708 N N . THR B 1 99 ? -8.117 29.172 -1.903 1 98.75 99 THR B N 1
ATOM 2709 C CA . THR B 1 99 ? -9.164 28.156 -1.933 1 98.75 99 THR B CA 1
ATOM 2710 C C . THR B 1 99 ? -8.898 27.078 -0.882 1 98.75 99 THR B C 1
ATOM 2712 O O . THR B 1 99 ? -7.816 26.5 -0.837 1 98.75 99 THR B O 1
ATOM 2715 N N . VAL B 1 100 ? -9.875 26.844 -0.015 1 98.88 100 VAL B N 1
ATOM 2716 C CA . VAL B 1 100 ? -9.711 25.922 1.102 1 98.88 100 VAL B CA 1
ATOM 2717 C C . VAL B 1 100 ? -10.727 24.781 0.983 1 98.88 100 VAL B C 1
ATOM 2719 O O . VAL B 1 100 ? -11.93 25.031 0.838 1 98.88 100 VAL B O 1
ATOM 2722 N N . THR B 1 101 ? -10.25 23.594 0.922 1 98.94 101 THR B N 1
ATOM 2723 C CA . THR B 1 101 ? -11.102 22.406 0.983 1 98.94 101 THR B CA 1
ATOM 2724 C C . THR B 1 101 ? -10.875 21.656 2.289 1 98.94 101 THR B C 1
ATOM 2726 O O . THR B 1 101 ? -9.734 21.469 2.719 1 98.94 101 THR B O 1
ATOM 2729 N N . MET B 1 102 ? -12.008 21.312 2.938 1 98.81 102 MET B N 1
ATOM 2730 C CA . MET B 1 102 ? -11.891 20.5 4.145 1 98.81 102 MET B CA 1
ATOM 2731 C C . MET B 1 102 ? -12.266 19.047 3.857 1 98.81 102 MET B C 1
ATOM 2733 O O . MET B 1 102 ? -13.383 18.766 3.422 1 98.81 102 MET B O 1
ATOM 2737 N N . TYR B 1 103 ? -11.32 18.141 4.02 1 98.69 103 TYR B N 1
ATOM 2738 C CA . TYR B 1 103 ? -11.57 16.703 4.004 1 98.69 103 TYR B CA 1
ATOM 2739 C C . TYR B 1 103 ? -11.773 16.172 5.414 1 98.69 103 TYR B C 1
ATOM 2741 O O . TYR B 1 103 ? -11.742 16.922 6.383 1 98.69 103 TYR B O 1
ATOM 2749 N N . GLY B 1 104 ? -12.055 15 5.469 1 98 104 GLY B N 1
ATOM 2750 C CA . GLY B 1 104 ? -12.312 14.398 6.77 1 98 104 GLY B CA 1
ATOM 2751 C C . GLY B 1 104 ? -11.047 14.031 7.516 1 98 104 GLY B C 1
ATOM 2752 O O . GLY B 1 104 ? -9.938 14.242 7.016 1 98 104 GLY B O 1
ATOM 2753 N N . SER B 1 105 ? -11.234 13.641 8.727 1 97.5 105 SER B N 1
ATOM 2754 C CA . SER B 1 105 ? -10.227 12.992 9.555 1 97.5 105 SER B CA 1
ATOM 2755 C C . SER B 1 105 ? -10.703 11.617 10.016 1 97.5 105 SER B C 1
ATOM 2757 O O . SER B 1 105 ? -11.727 11.109 9.539 1 97.5 105 SER B O 1
ATOM 2759 N N . THR B 1 106 ? -9.953 10.93 10.82 1 98.06 106 THR B N 1
ATOM 2760 C CA . THR B 1 106 ? -10.344 9.617 11.336 1 98.06 106 THR B CA 1
ATOM 2761 C C . THR B 1 106 ? -10.367 9.617 12.859 1 98.06 106 THR B C 1
ATOM 2763 O O . THR B 1 106 ? -10.367 8.555 13.484 1 98.06 106 THR B O 1
ATOM 2766 N N . ASP B 1 107 ? -10.336 10.758 13.445 1 94.81 107 ASP B N 1
ATOM 2767 C CA . ASP B 1 107 ? -10.508 10.945 14.883 1 94.81 107 ASP B CA 1
ATOM 2768 C C . ASP B 1 107 ? -11.547 12.016 15.172 1 94.81 107 ASP B C 1
ATOM 2770 O O . ASP B 1 107 ? -12.711 11.711 15.438 1 94.81 107 ASP B O 1
ATOM 2774 N N . GLU B 1 108 ? -11.156 13.305 15.094 1 95 108 GLU B N 1
ATOM 2775 C CA . GLU B 1 108 ? -12.078 14.43 15.242 1 95 108 GLU B CA 1
ATOM 2776 C C . GLU B 1 108 ? -11.828 15.5 14.188 1 95 108 GLU B C 1
ATOM 2778 O O . GLU B 1 108 ? -10.703 15.633 13.688 1 95 108 GLU B O 1
ATOM 2783 N N . GLY B 1 109 ? -12.93 16.156 13.828 1 97.94 109 GLY B N 1
ATOM 2784 C CA . GLY B 1 109 ? -12.797 17.312 12.961 1 97.94 109 GLY B CA 1
ATOM 2785 C C . GLY B 1 109 ? -12.484 16.938 11.523 1 97.94 109 GLY B C 1
ATOM 2786 O O . GLY B 1 109 ? -13.141 16.078 10.938 1 97.94 109 GLY B O 1
ATOM 2787 N N . GLY B 1 110 ? -11.523 17.688 10.914 1 98.44 110 GLY B N 1
ATOM 2788 C CA . GLY B 1 110 ? -11.195 17.516 9.508 1 98.44 110 GLY B CA 1
ATOM 2789 C C . GLY B 1 110 ? -9.75 17.812 9.188 1 98.44 110 GLY B C 1
ATOM 2790 O O . GLY B 1 110 ? -8.891 17.797 10.07 1 98.44 110 GLY B O 1
ATOM 2791 N N . SER B 1 111 ? -9.422 17.891 7.902 1 98.81 111 SER B N 1
ATOM 2792 C CA . SER B 1 111 ? -8.125 18.25 7.336 1 98.81 111 SER B CA 1
ATOM 2793 C C . SER B 1 111 ? -8.266 19.391 6.332 1 98.81 111 SER B C 1
ATOM 2795 O O . SER B 1 111 ? -9.383 19.719 5.914 1 98.81 111 SER B O 1
ATOM 2797 N N . PHE B 1 112 ? -7.199 20.047 6.023 1 98.88 112 PHE B N 1
ATOM 2798 C CA . PHE B 1 112 ? -7.246 21.234 5.168 1 98.88 112 PHE B CA 1
ATOM 2799 C C . PHE B 1 112 ? -6.367 21.047 3.938 1 98.88 112 PHE B C 1
ATOM 2801 O O . PHE B 1 112 ? -5.191 20.688 4.055 1 98.88 112 PHE B O 1
ATOM 2808 N N . LEU B 1 113 ? -6.922 21.25 2.795 1 98.94 113 LEU B N 1
ATOM 2809 C CA . LEU B 1 113 ? -6.156 21.484 1.578 1 98.94 113 LEU B CA 1
ATOM 2810 C C . LEU B 1 113 ? -6.238 22.953 1.165 1 98.94 113 LEU B C 1
ATOM 2812 O O . LEU B 1 113 ? -7.324 23.469 0.866 1 98.94 113 LEU B O 1
ATOM 2816 N N . LEU B 1 114 ? -5.137 23.641 1.236 1 98.75 114 LEU B N 1
ATOM 2817 C CA . LEU B 1 114 ? -5.043 25.031 0.796 1 98.75 114 LEU B CA 1
ATOM 2818 C C . LEU B 1 114 ? -4.484 25.125 -0.621 1 98.75 114 LEU B C 1
ATOM 2820 O O . LEU B 1 114 ? -3.412 24.578 -0.903 1 98.75 114 LEU B O 1
ATOM 2824 N N . ASP B 1 115 ? -5.191 25.703 -1.449 1 98.62 115 ASP B N 1
ATOM 2825 C CA . ASP B 1 115 ? -4.719 26.047 -2.787 1 98.62 115 ASP B CA 1
ATOM 2826 C C . ASP B 1 115 ? -4.422 27.531 -2.898 1 98.62 115 ASP B C 1
ATOM 2828 O O . ASP B 1 115 ? -5.34 28.359 -2.92 1 98.62 115 ASP B O 1
ATOM 2832 N N . THR B 1 116 ? -3.152 27.906 -2.984 1 97.06 116 THR B N 1
ATOM 2833 C CA . THR B 1 116 ? -2.729 29.297 -3.02 1 97.06 116 THR B CA 1
ATOM 2834 C C . THR B 1 116 ? -2.723 29.828 -4.453 1 97.06 116 THR B C 1
ATOM 2836 O O . THR B 1 116 ? -2.379 30.984 -4.691 1 97.06 116 THR B O 1
ATOM 2839 N N . GLY B 1 117 ? -3.145 29.031 -5.391 1 96.19 117 GLY B N 1
ATOM 2840 C CA . GLY B 1 117 ? -2.99 29.344 -6.801 1 96.19 117 GLY B CA 1
ATOM 2841 C C . GLY B 1 117 ? -1.638 28.938 -7.359 1 96.19 117 GLY B C 1
ATOM 2842 O O . GLY B 1 117 ? -1.523 28.609 -8.539 1 96.19 117 GLY B O 1
ATOM 2843 N N . LYS B 1 118 ? -0.658 28.938 -6.496 1 95.75 118 LYS B N 1
ATOM 2844 C CA . LYS B 1 118 ? 0.697 28.562 -6.898 1 95.75 118 LYS B CA 1
ATOM 2845 C C . LYS B 1 118 ? 1.053 27.172 -6.414 1 95.75 118 LYS B C 1
ATOM 2847 O O . LYS B 1 118 ? 1.778 26.438 -7.09 1 95.75 118 LYS B O 1
ATOM 2852 N N . SER B 1 119 ? 0.645 26.828 -5.23 1 97.75 119 SER B N 1
ATOM 2853 C CA . SER B 1 119 ? 0.923 25.531 -4.613 1 97.75 119 SER B CA 1
ATOM 2854 C C . SER B 1 119 ? -0.272 25.031 -3.809 1 97.75 119 SER B C 1
ATOM 2856 O O . SER B 1 119 ? -1.175 25.812 -3.484 1 97.75 119 SER B O 1
ATOM 2858 N N . LYS B 1 120 ? -0.257 23.797 -3.598 1 98.62 120 LYS B N 1
ATOM 2859 C CA . LYS B 1 120 ? -1.271 23.156 -2.766 1 98.62 120 LYS B CA 1
ATOM 2860 C C . LYS B 1 120 ? -0.652 22.562 -1.502 1 98.62 120 LYS B C 1
ATOM 2862 O O . LYS B 1 120 ? 0.361 21.859 -1.568 1 98.62 120 LYS B O 1
ATOM 2867 N N . LEU B 1 121 ? -1.214 22.906 -0.329 1 98.81 121 LEU B N 1
ATOM 2868 C CA . LEU B 1 121 ? -0.697 22.547 0.987 1 98.81 121 LEU B CA 1
ATOM 2869 C C . LEU B 1 121 ? -1.733 21.75 1.78 1 98.81 121 LEU B C 1
ATOM 2871 O O . LEU B 1 121 ? -2.852 22.219 1.993 1 98.81 121 LEU B O 1
ATOM 2875 N N . PHE B 1 122 ? -1.363 20.578 2.145 1 98.94 122 PHE B N 1
ATOM 2876 C CA . PHE B 1 122 ? -2.322 19.734 2.832 1 98.94 122 PHE B CA 1
ATOM 2877 C C . PHE B 1 122 ? -1.917 19.516 4.285 1 98.94 122 PHE B C 1
ATOM 2879 O O . PHE B 1 122 ? -0.8 19.078 4.566 1 98.94 122 PHE B O 1
ATOM 2886 N N . HIS B 1 123 ? -2.725 19.875 5.246 1 98.94 123 HIS B N 1
ATOM 2887 C CA . HIS B 1 123 ? -2.621 19.562 6.668 1 98.94 123 HIS B CA 1
ATOM 2888 C C . HIS B 1 123 ? -3.664 18.531 7.082 1 98.94 123 HIS B C 1
ATOM 2890 O O . HIS B 1 123 ? -4.863 18.812 7.086 1 98.94 123 HIS B O 1
ATOM 2896 N N . ALA B 1 124 ? -3.254 17.453 7.602 1 98.88 124 ALA B N 1
ATOM 2897 C CA . ALA B 1 124 ? -4.109 16.266 7.688 1 98.88 124 ALA B CA 1
ATOM 2898 C C . ALA B 1 124 ? -4.938 16.281 8.969 1 98.88 124 ALA B C 1
ATOM 2900 O O . ALA B 1 124 ? -5.789 15.414 9.172 1 98.88 124 ALA B O 1
ATOM 2901 N N . GLY B 1 125 ? -4.746 17.344 9.828 1 98.5 125 GLY B N 1
ATOM 2902 C CA . GLY B 1 125 ? -5.375 17.188 11.133 1 98.5 125 GLY B CA 1
ATOM 2903 C C . GLY B 1 125 ? -5.078 15.859 11.797 1 98.5 125 GLY B C 1
ATOM 2904 O O . GLY B 1 125 ? -3.914 15.484 11.945 1 98.5 125 GLY B O 1
ATOM 2905 N N . ASP B 1 126 ? -6.125 15.117 12.117 1 98.44 126 ASP B N 1
ATOM 2906 C CA . ASP B 1 126 ? -5.914 13.805 12.719 1 98.44 126 ASP B CA 1
ATOM 2907 C C . ASP B 1 126 ? -6.316 12.688 11.758 1 98.44 126 ASP B C 1
ATOM 2909 O O . ASP B 1 126 ? -6.793 11.633 12.188 1 98.44 126 ASP B O 1
ATOM 2913 N N . LEU B 1 127 ? -6.297 13.023 10.438 1 98.69 127 LEU B N 1
ATOM 2914 C CA . LEU B 1 127 ? -6.418 11.945 9.461 1 98.69 127 LEU B CA 1
ATOM 2915 C C . LEU B 1 127 ? -5.254 10.969 9.586 1 98.69 127 LEU B C 1
ATOM 2917 O O . LEU B 1 127 ? -4.09 11.375 9.531 1 98.69 127 LEU B O 1
ATOM 2921 N N . ASN B 1 128 ? -5.551 9.727 9.828 1 98.69 128 ASN B N 1
ATOM 2922 C CA . ASN B 1 128 ? -4.559 8.672 10.008 1 98.69 128 ASN B CA 1
ATOM 2923 C C . ASN B 1 128 ? -5.211 7.293 10.047 1 98.69 128 ASN B C 1
ATOM 2925 O O . ASN B 1 128 ? -6.438 7.184 10.055 1 98.69 128 ASN B O 1
ATOM 2929 N N . TRP B 1 129 ? -4.438 6.262 9.906 1 98.75 129 TRP B N 1
ATOM 2930 C CA . TRP B 1 129 ? -4.852 4.938 10.352 1 98.75 129 TRP B CA 1
ATOM 2931 C C . TRP B 1 129 ? -4.484 4.711 11.812 1 98.75 129 TRP B C 1
ATOM 2933 O O . TRP B 1 129 ? -3.414 4.188 12.117 1 98.75 129 TRP B O 1
ATOM 2943 N N . TRP B 1 130 ? -5.422 5.129 12.727 1 98.25 130 TRP B N 1
ATOM 2944 C CA . TRP B 1 130 ? -5.18 5.043 14.164 1 98.25 130 TRP B CA 1
ATOM 2945 C C . TRP B 1 130 ? -5.27 3.6 14.648 1 98.25 130 TRP B C 1
ATOM 2947 O O . TRP B 1 130 ? -6.117 3.268 15.477 1 98.25 130 TRP B O 1
ATOM 2957 N N . HIS B 1 131 ? -4.344 2.799 14.148 1 97.69 131 HIS B N 1
ATOM 2958 C CA . HIS B 1 131 ? -4.258 1.393 14.523 1 97.69 131 HIS B CA 1
ATOM 2959 C C . HIS B 1 131 ? -3.543 1.225 15.859 1 97.69 131 HIS B C 1
ATOM 2961 O O . HIS B 1 131 ? -2.312 1.145 15.906 1 97.69 131 HIS B O 1
ATOM 2967 N N . TRP B 1 132 ? -4.359 1.074 16.906 1 96.75 132 TRP B N 1
ATOM 2968 C CA . TRP B 1 132 ? -3.805 0.886 18.25 1 96.75 132 TRP B CA 1
ATOM 2969 C C . TRP B 1 132 ? -3.602 -0.595 18.547 1 96.75 132 TRP B C 1
ATOM 2971 O O . TRP B 1 132 ? -4.57 -1.347 18.672 1 96.75 132 TRP B O 1
ATOM 2981 N N . LEU B 1 133 ? -2.363 -1.16 18.547 1 93.5 133 LEU B N 1
ATOM 2982 C CA . LEU B 1 133 ? -2.01 -2.57 18.672 1 93.5 133 LEU B CA 1
ATOM 2983 C C . LEU B 1 133 ? -2.676 -3.186 19.906 1 93.5 133 LEU B C 1
ATOM 2985 O O . LEU B 1 133 ? -3.07 -4.352 19.875 1 93.5 133 LEU B O 1
ATOM 2989 N N . GLY B 1 134 ? -2.881 -2.562 21.047 1 92 134 GLY B N 1
ATOM 2990 C CA . GLY B 1 134 ? -3.426 -3.127 22.281 1 92 134 GLY B CA 1
ATOM 2991 C C . GLY B 1 134 ? -4.918 -2.9 22.422 1 92 134 GLY B C 1
ATOM 2992 O O . GLY B 1 134 ? -5.496 -3.209 23.469 1 92 134 GLY B O 1
ATOM 2993 N N . ASP B 1 135 ? -5.582 -2.479 21.297 1 95.81 135 ASP B N 1
ATOM 2994 C CA . ASP B 1 135 ? -7.02 -2.211 21.344 1 95.81 135 ASP B CA 1
ATOM 2995 C C . ASP B 1 135 ? -7.824 -3.477 21.062 1 95.81 135 ASP B C 1
ATOM 2997 O O . ASP B 1 135 ? -7.254 -4.523 20.75 1 95.81 135 ASP B O 1
ATOM 3001 N N . THR B 1 136 ? -9.133 -3.512 21.281 1 96.5 136 THR B N 1
ATOM 3002 C CA . THR B 1 136 ? -9.992 -4.652 20.969 1 96.5 136 THR B CA 1
ATOM 3003 C C . THR B 1 136 ? -10.055 -4.902 19.469 1 96.5 136 THR B C 1
ATOM 3005 O O . THR B 1 136 ? -9.875 -3.98 18.672 1 96.5 136 THR B O 1
ATOM 3008 N N . PRO B 1 137 ? -10.258 -6.137 19.047 1 93.31 137 PRO B N 1
ATOM 3009 C CA . PRO B 1 137 ? -10.391 -6.434 17.609 1 93.31 137 PRO B CA 1
ATOM 3010 C C . PRO B 1 137 ? -11.438 -5.57 16.922 1 93.31 137 PRO B C 1
ATOM 3012 O O . PRO B 1 137 ? -11.25 -5.152 15.781 1 93.31 137 PRO B O 1
ATOM 3015 N N . GLU B 1 138 ? -12.5 -5.367 17.641 1 95.19 138 GLU B N 1
ATOM 3016 C CA . GLU B 1 138 ? -13.57 -4.551 17.078 1 95.19 138 GLU B CA 1
ATOM 3017 C C . GLU B 1 138 ? -13.094 -3.135 16.781 1 95.19 138 GLU B C 1
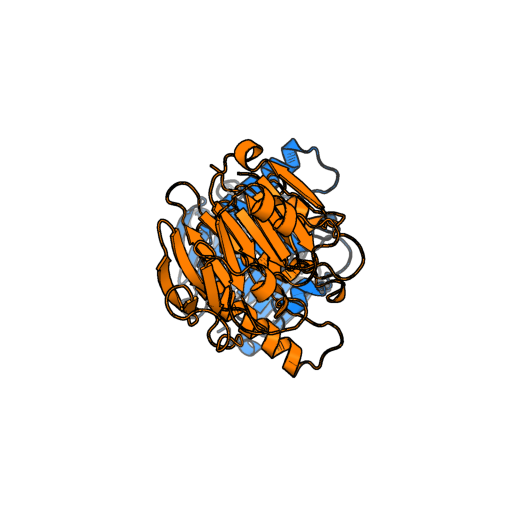ATOM 3019 O O . GLU B 1 138 ? -13.383 -2.586 15.711 1 95.19 138 GLU B O 1
ATOM 3024 N N . ASN B 1 139 ? -12.367 -2.5 17.734 1 96.56 139 ASN B N 1
ATOM 3025 C CA . ASN B 1 139 ? -11.844 -1.15 17.547 1 96.56 139 ASN B CA 1
ATOM 3026 C C . ASN B 1 139 ? -10.797 -1.103 16.438 1 96.56 139 ASN B C 1
ATOM 3028 O O . ASN B 1 139 ? -10.727 -0.129 15.68 1 96.56 139 ASN B O 1
ATOM 3032 N N . ILE B 1 140 ? -10.039 -2.131 16.391 1 95.31 140 ILE B N 1
ATOM 3033 C CA . ILE B 1 140 ? -9.008 -2.238 15.367 1 95.31 140 ILE B CA 1
ATOM 3034 C C . ILE B 1 140 ? -9.656 -2.301 13.984 1 95.31 140 ILE B C 1
ATOM 3036 O O . ILE B 1 140 ? -9.2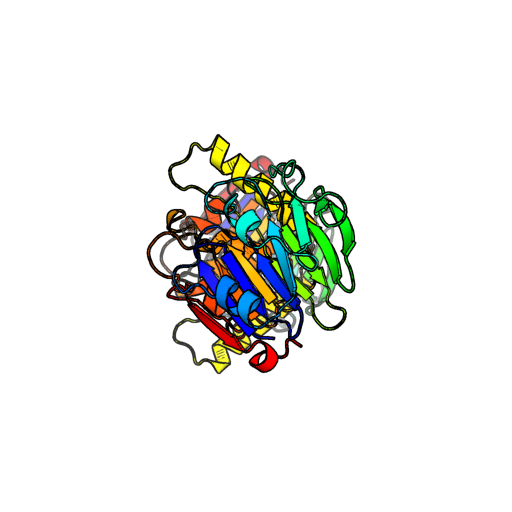42 -1.596 13.062 1 95.31 140 ILE B O 1
ATOM 3040 N N . ASP B 1 141 ? -10.695 -3.074 13.875 1 94.81 141 ASP B N 1
ATOM 3041 C CA . ASP B 1 141 ? -11.43 -3.176 12.617 1 94.81 141 ASP B CA 1
ATOM 3042 C C . ASP B 1 141 ? -12.062 -1.837 12.242 1 94.81 141 ASP B C 1
ATOM 3044 O O . ASP B 1 141 ? -12.023 -1.426 11.086 1 94.81 141 ASP B O 1
ATOM 3048 N N . PHE B 1 142 ? -12.586 -1.252 13.227 1 96.38 142 PHE B N 1
ATOM 3049 C CA . PHE B 1 142 ? -13.227 0.038 12.984 1 96.38 142 PHE B CA 1
ATOM 3050 C C . PHE B 1 142 ? -12.211 1.058 12.484 1 96.38 142 PHE B C 1
ATOM 3052 O O . PHE B 1 142 ? -12.453 1.758 11.5 1 96.38 142 PHE B O 1
ATOM 3059 N N . ALA B 1 143 ? -11.07 1.152 13.156 1 97.25 143 ALA B N 1
ATOM 3060 C CA . ALA B 1 143 ? -10.023 2.1 12.773 1 97.25 143 ALA B CA 1
ATOM 3061 C C . ALA B 1 143 ? -9.547 1.844 11.344 1 97.25 143 ALA B C 1
ATOM 3063 O O . ALA B 1 143 ? -9.344 2.785 10.57 1 97.25 143 ALA B O 1
ATOM 3064 N N . ARG B 1 144 ? -9.367 0.622 11.008 1 96.56 144 ARG B N 1
ATOM 3065 C CA . ARG B 1 144 ? -8.922 0.238 9.672 1 96.56 144 ARG B CA 1
ATOM 3066 C C . ARG B 1 144 ? -9.938 0.661 8.617 1 96.56 144 ARG B C 1
ATOM 3068 O O . ARG B 1 144 ? -9.578 1.288 7.621 1 96.56 144 ARG B O 1
ATOM 3075 N N . ASP B 1 145 ? -11.203 0.314 8.875 1 96.25 145 ASP B N 1
ATOM 3076 C CA . ASP B 1 145 ? -12.258 0.605 7.91 1 96.25 145 ASP B CA 1
ATOM 3077 C C . ASP B 1 145 ? -12.461 2.111 7.75 1 96.25 145 ASP B C 1
ATOM 3079 O O . ASP B 1 145 ? -12.68 2.598 6.637 1 96.25 145 ASP B O 1
ATOM 3083 N N . PHE B 1 146 ? -12.383 2.785 8.883 1 97.75 146 PHE B N 1
ATOM 3084 C CA . PHE B 1 146 ? -12.562 4.234 8.844 1 97.75 146 PHE B CA 1
ATOM 3085 C C . PHE B 1 146 ? -11.414 4.898 8.086 1 97.75 146 PHE B C 1
ATOM 3087 O O . PHE B 1 146 ? -11.641 5.805 7.285 1 97.75 146 PHE B O 1
ATOM 3094 N N . ALA B 1 147 ? -10.203 4.422 8.305 1 98 147 ALA B N 1
ATOM 3095 C CA . ALA B 1 147 ? -9.047 4.93 7.574 1 98 147 ALA B CA 1
ATOM 3096 C C . ALA B 1 147 ? -9.195 4.684 6.074 1 98 147 ALA B C 1
ATOM 3098 O O . ALA B 1 147 ? -8.984 5.594 5.266 1 98 147 ALA B O 1
ATOM 3099 N N . LYS B 1 148 ? -9.539 3.48 5.727 1 96.38 148 LYS B N 1
ATOM 3100 C CA . LYS B 1 148 ? -9.727 3.129 4.324 1 96.38 148 LYS B CA 1
ATOM 3101 C C . LYS B 1 148 ? -10.742 4.055 3.658 1 96.38 148 LYS B C 1
ATOM 3103 O O . LYS B 1 148 ? -10.5 4.551 2.553 1 96.38 148 LYS B O 1
ATOM 3108 N N . LYS B 1 149 ? -11.828 4.266 4.336 1 97.19 149 LYS B N 1
ATOM 3109 C CA . LYS B 1 149 ? -12.891 5.125 3.818 1 97.19 149 LYS B CA 1
ATOM 3110 C C . LYS B 1 149 ? -12.383 6.547 3.592 1 97.19 149 LYS B C 1
ATOM 3112 O O . LYS B 1 149 ? -12.586 7.121 2.52 1 97.19 149 LYS B O 1
ATOM 3117 N N . GLU B 1 150 ? -11.711 7.117 4.496 1 98.19 150 GLU B N 1
ATOM 3118 C CA . GLU B 1 150 ? -11.266 8.508 4.391 1 98.19 150 GLU B CA 1
ATOM 3119 C C . GLU B 1 150 ? -10.117 8.641 3.398 1 98.19 150 GLU B C 1
ATOM 3121 O O . GLU B 1 150 ? -10 9.656 2.711 1 98.19 150 GLU B O 1
ATOM 3126 N N . PHE B 1 151 ? -9.219 7.59 3.346 1 98.19 151 PHE B N 1
ATOM 3127 C CA . PHE B 1 151 ? -8.148 7.629 2.355 1 98.19 151 PHE B CA 1
ATOM 3128 C C . PHE B 1 151 ? -8.719 7.547 0.943 1 98.19 151 PHE B C 1
ATOM 3130 O O . PHE B 1 151 ? -8.172 8.141 0.013 1 98.19 151 PHE B O 1
ATOM 3137 N N . HIS B 1 152 ? -9.812 6.809 0.799 1 96.5 152 HIS B N 1
ATOM 3138 C CA . HIS B 1 152 ? -10.492 6.777 -0.49 1 96.5 152 HIS B CA 1
ATOM 3139 C C . HIS B 1 152 ? -11.023 8.156 -0.87 1 96.5 152 HIS B C 1
ATOM 3141 O O . HIS B 1 152 ? -10.969 8.547 -2.039 1 96.5 152 HIS B O 1
ATOM 3147 N N . ARG B 1 153 ? -11.461 8.891 0.085 1 97.44 153 ARG B N 1
ATOM 3148 C CA . ARG B 1 153 ? -12.039 10.211 -0.16 1 97.44 153 ARG B CA 1
ATOM 3149 C C . ARG B 1 153 ? -10.977 11.195 -0.647 1 97.44 153 ARG B C 1
ATOM 3151 O O . ARG B 1 153 ? -11.281 12.102 -1.42 1 97.44 153 ARG B O 1
ATOM 3158 N N . VAL B 1 154 ? -9.727 10.969 -0.261 1 98.31 154 VAL B N 1
ATOM 3159 C CA . VAL B 1 154 ? -8.68 11.914 -0.649 1 98.31 154 VAL B CA 1
ATOM 3160 C C . VAL B 1 154 ? -7.863 11.336 -1.803 1 98.31 154 VAL B C 1
ATOM 3162 O O . VAL B 1 154 ? -6.867 11.93 -2.221 1 98.31 154 VAL B O 1
ATOM 3165 N N . ALA B 1 155 ? -8.234 10.141 -2.297 1 98.06 155 ALA B N 1
ATOM 3166 C CA . ALA B 1 155 ? -7.504 9.508 -3.395 1 98.06 155 ALA B CA 1
ATOM 3167 C C . ALA B 1 155 ? -7.375 10.461 -4.582 1 98.06 155 ALA B C 1
ATOM 3169 O O . ALA B 1 155 ? -8.359 11.078 -4.996 1 98.06 155 ALA B O 1
ATOM 3170 N N . GLY B 1 156 ? -6.16 10.656 -5.07 1 98.06 156 GLY B N 1
ATOM 3171 C CA . GLY B 1 156 ? -5.906 11.5 -6.227 1 98.06 156 GLY B CA 1
ATOM 3172 C C . GLY B 1 156 ? -5.711 12.961 -5.867 1 98.06 156 GLY B C 1
ATOM 3173 O O . GLY B 1 156 ? -5.383 13.781 -6.727 1 98.06 156 GLY B O 1
ATOM 3174 N N . MET B 1 157 ? -5.953 13.289 -4.598 1 98.44 157 MET B N 1
ATOM 3175 C CA . MET B 1 157 ? -5.719 14.664 -4.164 1 98.44 157 MET B CA 1
ATOM 3176 C C . MET B 1 157 ? -4.285 15.086 -4.461 1 98.44 157 MET B C 1
ATOM 3178 O O . MET B 1 157 ? -3.342 14.352 -4.172 1 98.44 157 MET B O 1
ATOM 3182 N N . GLN B 1 158 ? -4.102 16.219 -5.07 1 98.38 158 GLN B N 1
ATOM 3183 C CA . GLN B 1 158 ? -2.781 16.766 -5.363 1 98.38 158 GLN B CA 1
ATOM 3184 C C . GLN B 1 158 ? -2.34 17.75 -4.277 1 98.38 158 GLN B C 1
ATOM 3186 O O . GLN B 1 158 ? -3.07 18.672 -3.941 1 98.38 158 GLN B O 1
ATOM 3191 N N . ALA B 1 159 ? -1.241 17.531 -3.752 1 98.75 159 ALA B N 1
ATOM 3192 C CA . ALA B 1 159 ? -0.643 18.438 -2.773 1 98.75 159 ALA B CA 1
ATOM 3193 C C . ALA B 1 159 ? 0.872 18.516 -2.945 1 98.75 159 ALA B C 1
ATOM 3195 O O . ALA B 1 159 ? 1.532 17.484 -3.121 1 98.75 159 ALA B O 1
ATOM 3196 N N . ASP B 1 160 ? 1.406 19.688 -2.941 1 98.88 160 ASP B N 1
ATOM 3197 C CA . ASP B 1 160 ? 2.85 19.891 -3.006 1 98.88 160 ASP B CA 1
ATOM 3198 C C . ASP B 1 160 ? 3.506 19.609 -1.656 1 98.88 160 ASP B C 1
ATOM 3200 O O . ASP B 1 160 ? 4.621 19.094 -1.598 1 98.88 160 ASP B O 1
ATOM 3204 N N . LEU B 1 161 ? 2.842 19.953 -0.616 1 98.94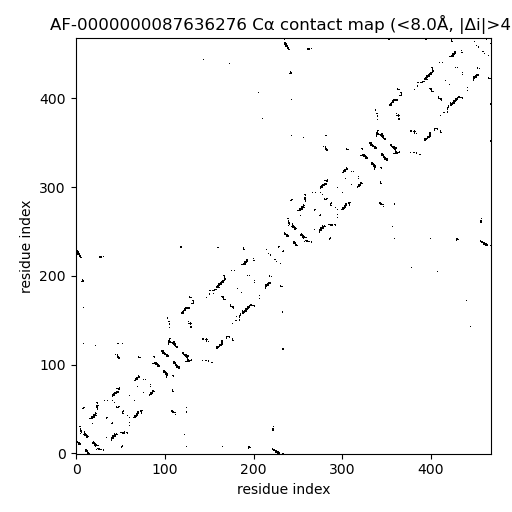 161 LEU B N 1
ATOM 3205 C CA . LEU B 1 161 ? 3.246 19.719 0.767 1 98.94 161 LEU B CA 1
ATOM 3206 C C . LEU B 1 161 ? 2.197 18.906 1.51 1 98.94 161 LEU B C 1
ATOM 3208 O O . LEU B 1 161 ? 1.004 19.203 1.445 1 98.94 161 LEU B O 1
ATOM 3212 N N . ILE B 1 162 ? 2.627 17.859 2.146 1 98.94 162 ILE B N 1
ATOM 3213 C CA . ILE B 1 162 ? 1.728 17.094 2.996 1 98.94 162 ILE B CA 1
ATOM 3214 C C . ILE B 1 162 ? 2.277 17.047 4.422 1 98.94 162 ILE B C 1
ATOM 3216 O O . ILE B 1 162 ? 3.396 16.578 4.645 1 98.94 162 ILE B O 1
ATOM 3220 N N . LEU B 1 163 ? 1.589 17.609 5.367 1 98.94 163 LEU B N 1
ATOM 3221 C CA . LEU B 1 163 ? 1.798 17.438 6.801 1 98.94 163 LEU B CA 1
ATOM 3222 C C . LEU B 1 163 ? 0.896 16.328 7.352 1 98.94 163 LEU B C 1
ATOM 3224 O O . LEU B 1 163 ? -0.33 16.453 7.312 1 98.94 163 LEU B O 1
ATOM 3228 N N . PHE B 1 164 ? 1.443 15.242 7.859 1 98.88 164 PHE B N 1
ATOM 3229 C CA . PHE B 1 164 ? 0.646 14.062 8.18 1 98.88 164 PHE B CA 1
ATOM 3230 C C . PHE B 1 164 ? 1.104 13.438 9.492 1 98.88 164 PHE B C 1
ATOM 3232 O O . PHE B 1 164 ? 2.305 13.352 9.758 1 98.88 164 PHE B O 1
ATOM 3239 N N . PRO B 1 165 ? 0.166 13.031 10.336 1 98.69 165 PRO B N 1
ATOM 3240 C CA . PRO B 1 165 ? 0.521 12.445 11.633 1 98.69 165 PRO B CA 1
ATOM 3241 C C . PRO B 1 165 ? 1.337 11.164 11.5 1 98.69 165 PRO B C 1
ATOM 3243 O O . PRO B 1 165 ? 0.92 10.234 10.812 1 98.69 165 PRO B O 1
ATOM 3246 N N . VAL B 1 166 ? 2.418 11.102 12.078 1 98.56 166 VAL B N 1
ATOM 3247 C CA . VAL B 1 166 ? 3.242 9.922 12.312 1 98.56 166 VAL B CA 1
ATOM 3248 C C . VAL B 1 166 ? 3.547 9.789 13.805 1 98.56 166 VAL B C 1
ATOM 3250 O O . VAL B 1 166 ? 4.652 10.102 14.25 1 98.56 166 VAL B O 1
ATOM 3253 N N . ASP B 1 167 ? 2.602 9.32 14.594 1 97.94 167 ASP B N 1
ATOM 3254 C CA . ASP B 1 167 ? 2.531 9.359 16.047 1 97.94 167 ASP B CA 1
ATOM 3255 C C . ASP B 1 167 ? 3.238 8.156 16.672 1 97.94 167 ASP B C 1
ATOM 3257 O O . ASP B 1 167 ? 2.836 7.012 16.453 1 97.94 167 ASP B O 1
ATOM 3261 N N . ALA B 1 168 ? 4.223 8.367 17.484 1 97.75 168 ALA B N 1
ATOM 3262 C CA . ALA B 1 168 ? 5.027 7.293 18.047 1 97.75 168 ALA B CA 1
ATOM 3263 C C . ALA B 1 168 ? 4.195 6.414 18.969 1 97.75 168 ALA B C 1
ATOM 3265 O O . ALA B 1 168 ? 4.559 5.266 19.234 1 97.75 168 ALA B O 1
ATOM 3266 N N . ARG B 1 169 ? 3.092 6.879 19.531 1 97.81 169 ARG B N 1
ATOM 3267 C CA . ARG B 1 169 ? 2.256 6.102 20.438 1 97.81 169 ARG B CA 1
ATOM 3268 C C . ARG B 1 169 ? 1.659 4.891 19.734 1 97.81 169 ARG B C 1
ATOM 3270 O O . ARG B 1 169 ? 1.195 3.949 20.375 1 97.81 169 ARG B O 1
ATOM 3277 N N . LEU B 1 170 ? 1.621 4.895 18.344 1 97.88 170 LEU B N 1
ATOM 3278 C CA . LEU B 1 170 ? 1.07 3.795 17.562 1 97.88 170 LEU B CA 1
ATOM 3279 C C . LEU B 1 170 ? 2.084 2.664 17.422 1 97.88 170 LEU B C 1
ATOM 3281 O O . LEU B 1 170 ? 1.786 1.626 16.828 1 97.88 170 LEU B O 1
ATOM 3285 N N . GLU B 1 171 ? 3.238 2.834 17.922 1 96.88 171 GLU B N 1
ATOM 3286 C CA . GLU B 1 171 ? 4.277 1.81 17.953 1 96.88 171 GLU B CA 1
ATOM 3287 C C . GLU B 1 171 ? 4.594 1.302 16.547 1 96.88 171 GLU B C 1
ATOM 3289 O O . GLU B 1 171 ? 4.93 2.088 15.664 1 96.88 171 GLU B O 1
ATOM 3294 N N . ALA B 1 172 ? 4.473 -0.019 16.328 1 96.69 172 ALA B N 1
ATOM 3295 C CA . ALA B 1 172 ? 4.836 -0.607 15.047 1 96.69 172 ALA B CA 1
ATOM 3296 C C . ALA B 1 172 ? 3.932 -0.09 13.93 1 96.69 172 ALA B C 1
ATOM 3298 O O . ALA B 1 172 ? 4.27 -0.195 12.75 1 96.69 172 ALA B O 1
ATOM 3299 N N . ALA B 1 173 ? 2.793 0.477 14.266 1 97.94 173 ALA B N 1
ATOM 3300 C CA . ALA B 1 173 ? 1.82 0.925 13.273 1 97.94 173 ALA B CA 1
ATOM 3301 C C . ALA B 1 173 ? 2.018 2.4 12.938 1 97.94 173 ALA B C 1
ATOM 3303 O O . ALA B 1 173 ? 1.254 2.975 12.156 1 97.94 173 ALA B O 1
ATOM 3304 N N . ARG B 1 174 ? 3.049 3.012 13.344 1 97.44 174 ARG B N 1
ATOM 3305 C CA . ARG B 1 174 ? 3.262 4.453 13.367 1 97.44 174 ARG B CA 1
ATOM 3306 C C . ARG B 1 174 ? 3.207 5.039 11.961 1 97.44 174 ARG B C 1
ATOM 3308 O O . ARG B 1 174 ? 2.682 6.137 11.758 1 97.44 174 ARG B O 1
ATOM 3315 N N . GLU B 1 175 ? 3.73 4.238 11.008 1 97.5 175 GLU B N 1
ATOM 3316 C CA . GLU B 1 175 ? 3.857 4.805 9.672 1 97.5 175 GLU B CA 1
ATOM 3317 C C . GLU B 1 175 ? 2.771 4.273 8.742 1 97.5 175 GLU B C 1
ATOM 3319 O O . GLU B 1 175 ? 2.725 4.637 7.562 1 97.5 175 GLU B O 1
ATOM 3324 N N . TRP B 1 176 ? 1.902 3.33 9.266 1 98.5 176 TRP B N 1
ATOM 3325 C CA . TRP B 1 176 ? 0.967 2.643 8.383 1 98.5 176 TRP B CA 1
ATOM 3326 C C . TRP B 1 176 ? 0.019 3.633 7.711 1 98.5 176 TRP B C 1
ATOM 3328 O O . TRP B 1 176 ? -0.24 3.541 6.508 1 98.5 176 TRP B O 1
ATOM 3338 N N . GLY B 1 177 ? -0.451 4.605 8.484 1 98.69 177 GLY B N 1
ATOM 3339 C CA . GLY B 1 177 ? -1.324 5.621 7.918 1 98.69 177 GLY B CA 1
ATOM 3340 C C . GLY B 1 177 ? -0.661 6.434 6.824 1 98.69 177 GLY B C 1
ATOM 3341 O O . GLY B 1 177 ? -1.276 6.715 5.793 1 98.69 177 GLY B O 1
ATOM 3342 N N . ALA B 1 178 ? 0.611 6.84 7.039 1 98.81 178 ALA B N 1
ATOM 3343 C CA . ALA B 1 178 ? 1.352 7.613 6.047 1 98.81 178 ALA B CA 1
ATOM 3344 C C . ALA B 1 178 ? 1.543 6.812 4.758 1 98.81 178 ALA B C 1
ATOM 3346 O O . ALA B 1 178 ? 1.341 7.336 3.66 1 98.81 178 ALA B O 1
ATOM 3347 N N . ILE B 1 179 ? 1.926 5.523 4.887 1 98.62 179 ILE B N 1
ATOM 3348 C CA . ILE B 1 179 ? 2.154 4.652 3.738 1 98.62 179 ILE B CA 1
ATOM 3349 C C . ILE B 1 179 ? 0.864 4.512 2.936 1 98.62 179 ILE B C 1
ATOM 3351 O O . ILE B 1 179 ? 0.862 4.688 1.715 1 98.62 179 ILE B O 1
ATOM 3355 N N . GLU B 1 180 ? -0.227 4.223 3.643 1 98.56 180 GLU B N 1
ATOM 3356 C CA . GLU B 1 180 ? -1.502 3.998 2.967 1 98.56 180 GLU B CA 1
ATOM 3357 C C . GLU B 1 180 ? -2.004 5.273 2.295 1 98.56 180 GLU B C 1
ATOM 3359 O O . GLU B 1 180 ? -2.574 5.223 1.204 1 98.56 180 GLU B O 1
ATOM 3364 N N . LEU B 1 181 ? -1.787 6.434 2.922 1 98.62 181 LEU B N 1
ATOM 3365 C CA . LEU B 1 181 ? -2.152 7.691 2.283 1 98.62 181 LEU B CA 1
ATOM 3366 C C . LEU B 1 181 ? -1.366 7.895 0.993 1 98.62 181 LEU B C 1
ATOM 3368 O O . LEU B 1 181 ? -1.943 8.234 -0.043 1 98.62 181 LEU B O 1
ATOM 3372 N N . LEU B 1 182 ? -0.081 7.688 1.029 1 98.31 182 LEU B N 1
ATOM 3373 C CA . LEU B 1 182 ? 0.808 7.988 -0.087 1 98.31 182 LEU B CA 1
ATOM 3374 C C . LEU B 1 182 ? 0.592 7.004 -1.233 1 98.31 182 LEU B C 1
ATOM 3376 O O . LEU B 1 182 ? 1.016 7.262 -2.363 1 98.31 182 LEU B O 1
ATOM 3380 N N . HIS B 1 183 ? -0.096 5.875 -0.964 1 97.5 183 HIS B N 1
ATOM 3381 C CA . HIS B 1 183 ? -0.456 4.938 -2.025 1 97.5 183 HIS B CA 1
ATOM 3382 C C . HIS B 1 183 ? -1.594 5.488 -2.879 1 97.5 183 HIS B C 1
ATOM 3384 O O . HIS B 1 183 ? -1.781 5.059 -4.02 1 97.5 183 HIS B O 1
ATOM 3390 N N . VAL B 1 184 ? -2.357 6.43 -2.305 1 97.31 184 VAL B N 1
ATOM 3391 C CA . VAL B 1 184 ? -3.564 6.793 -3.041 1 97.31 184 VAL B CA 1
ATOM 3392 C C . VAL B 1 184 ? -3.479 8.25 -3.488 1 97.31 184 VAL B C 1
ATOM 3394 O O . VAL B 1 184 ? -4.332 8.727 -4.238 1 97.31 184 VAL B O 1
ATOM 3397 N N . VAL B 1 185 ? -2.473 8.984 -3.025 1 98.25 185 VAL B N 1
ATOM 3398 C CA . VAL B 1 185 ? -2.262 10.344 -3.504 1 98.25 185 VAL B CA 1
ATOM 3399 C C . VAL B 1 185 ? -0.926 10.43 -4.238 1 98.25 185 VAL B C 1
ATOM 3401 O O . VAL B 1 185 ? 0.025 9.727 -3.896 1 98.25 185 VAL B O 1
ATOM 3404 N N . PRO B 1 186 ? -0.83 11.336 -5.242 1 97.44 186 PRO B N 1
ATOM 3405 C CA . PRO B 1 186 ? 0.48 11.555 -5.863 1 97.44 186 PRO B CA 1
ATOM 3406 C C . PRO B 1 186 ? 1.543 12 -4.859 1 97.44 186 PRO B C 1
ATOM 3408 O O . PRO B 1 186 ? 1.238 12.734 -3.92 1 97.44 186 PRO B O 1
ATOM 3411 N N . GLN B 1 187 ? 2.721 11.516 -5.086 1 96.88 187 GLN B N 1
ATOM 3412 C CA . GLN B 1 187 ? 3.824 11.891 -4.207 1 96.88 187 GLN B CA 1
ATOM 3413 C C . GLN B 1 187 ? 3.986 13.406 -4.148 1 96.88 187 GLN B C 1
ATOM 3415 O O . GLN B 1 187 ? 4.02 14.07 -5.184 1 96.88 187 GLN B O 1
ATOM 3420 N N . PRO B 1 188 ? 4.008 13.969 -2.99 1 98.69 188 PRO B N 1
ATOM 3421 C CA . PRO B 1 188 ? 4.211 15.414 -2.852 1 98.69 188 PRO B CA 1
ATOM 3422 C C . PRO B 1 188 ? 5.656 15.828 -3.107 1 98.69 188 PRO B C 1
ATOM 3424 O O . PRO B 1 188 ? 6.551 14.977 -3.152 1 98.69 188 PRO B O 1
ATOM 3427 N N . LYS B 1 189 ? 5.832 17.109 -3.277 1 98.69 189 LYS B N 1
ATOM 3428 C CA . LYS B 1 189 ? 7.184 17.656 -3.357 1 98.69 189 LYS B CA 1
ATOM 3429 C C . LYS B 1 189 ? 7.895 17.562 -2.008 1 98.69 189 LYS B C 1
ATOM 3431 O O . LYS B 1 189 ? 9.117 17.453 -1.952 1 98.69 189 LYS B O 1
ATOM 3436 N N . LEU B 1 190 ? 7.141 17.562 -0.942 1 98.88 190 LEU B N 1
ATOM 3437 C CA . LEU B 1 190 ? 7.68 17.469 0.411 1 98.88 190 LEU B CA 1
ATOM 3438 C C . LEU B 1 190 ? 6.676 16.812 1.353 1 98.88 190 LEU B C 1
ATOM 3440 O O . LEU B 1 190 ? 5.504 17.188 1.382 1 98.88 190 LEU B O 1
ATOM 3444 N N . PHE B 1 191 ? 7.062 15.797 2.045 1 98.88 191 PHE B N 1
ATOM 3445 C CA . PHE B 1 191 ? 6.285 15.148 3.098 1 98.88 191 PHE B CA 1
ATOM 3446 C C . PHE B 1 191 ? 6.852 15.492 4.473 1 98.88 191 PHE B C 1
ATOM 3448 O O . PHE B 1 191 ? 8.055 15.367 4.703 1 98.88 191 PHE B O 1
ATOM 3455 N N . VAL B 1 192 ? 6.023 15.922 5.379 1 98.94 192 VAL B N 1
ATOM 3456 C CA . VAL B 1 192 ? 6.434 16.344 6.715 1 98.94 192 VAL B CA 1
ATOM 3457 C C . VAL B 1 192 ? 5.602 15.617 7.766 1 98.94 192 VAL B C 1
ATOM 3459 O O . VAL B 1 192 ? 4.387 15.812 7.855 1 98.94 192 VAL B O 1
ATOM 3462 N N . PRO B 1 193 ? 6.277 14.797 8.586 1 98.75 193 PRO B N 1
ATOM 3463 C CA . PRO B 1 193 ? 5.535 14.172 9.68 1 98.75 193 PRO B CA 1
ATOM 3464 C C . PRO B 1 193 ? 5.152 15.164 10.773 1 98.75 193 PRO B C 1
ATOM 3466 O O . PRO B 1 193 ? 5.902 16.109 11.047 1 98.75 193 PRO B O 1
ATOM 3469 N N . MET B 1 194 ? 3.982 14.969 11.359 1 98.31 194 MET B N 1
ATOM 3470 C CA . MET B 1 194 ? 3.535 15.805 12.477 1 98.31 194 MET B CA 1
ATOM 3471 C C . MET B 1 194 ? 2.885 14.953 13.562 1 98.31 194 MET B C 1
ATOM 3473 O O . MET B 1 194 ? 3.021 13.727 13.562 1 98.31 194 MET B O 1
ATOM 3477 N N . HIS B 1 195 ? 2.227 15.602 14.617 1 97.69 195 HIS B N 1
ATOM 3478 C CA . HIS B 1 195 ? 1.572 14.914 15.727 1 97.69 195 HIS B CA 1
ATOM 3479 C C . HIS B 1 195 ? 2.559 14.031 16.484 1 97.69 195 HIS B C 1
ATOM 3481 O O . HIS B 1 195 ? 2.277 12.859 16.734 1 97.69 195 HIS B O 1
ATOM 3487 N N . ALA B 1 196 ? 3.721 14.5 16.656 1 93.19 196 ALA B N 1
ATOM 3488 C CA . ALA B 1 196 ? 4.816 13.781 17.297 1 93.19 196 ALA B CA 1
ATOM 3489 C C . ALA B 1 196 ? 4.547 13.586 18.781 1 93.19 196 ALA B C 1
ATOM 3491 O O . ALA B 1 196 ? 4.262 14.547 19.5 1 93.19 196 ALA B O 1
ATOM 3492 N N . ASN B 1 197 ? 4.52 12.406 19.266 1 94.06 197 ASN B N 1
ATOM 3493 C CA . ASN B 1 197 ? 4.406 11.984 20.656 1 94.06 197 ASN B CA 1
ATOM 3494 C C . ASN B 1 197 ? 5.5 10.984 21.031 1 94.06 197 ASN B C 1
ATOM 3496 O O . ASN B 1 197 ? 5.355 9.781 20.797 1 94.06 197 ASN B O 1
ATOM 3500 N N . GLY B 1 198 ? 6.66 11.5 21.562 1 93.38 198 GLY B N 1
ATOM 3501 C CA . GLY B 1 198 ? 7.754 10.594 21.875 1 93.38 198 GLY B CA 1
ATOM 3502 C C . GLY B 1 198 ? 8.945 10.758 20.953 1 93.38 198 GLY B C 1
ATOM 3503 O O . GLY B 1 198 ? 9.273 11.867 20.531 1 93.38 198 GLY B O 1
ATOM 3504 N N . PRO B 1 199 ? 9.641 9.609 20.641 1 95.5 199 PRO B N 1
ATOM 3505 C CA . PRO B 1 199 ? 10.852 9.703 19.812 1 95.5 199 PRO B CA 1
ATOM 3506 C C . PRO B 1 199 ? 10.562 10.203 18.406 1 95.5 199 PRO B C 1
ATOM 3508 O O . PRO B 1 199 ? 9.508 9.906 17.828 1 95.5 199 PRO B O 1
ATOM 3511 N N . ILE B 1 200 ? 11.516 10.875 17.906 1 96.12 200 ILE B N 1
ATOM 3512 C CA . ILE B 1 200 ? 11.422 11.391 16.547 1 96.12 200 ILE B CA 1
ATOM 3513 C C . ILE B 1 200 ? 11.32 10.227 15.562 1 96.12 200 ILE B C 1
ATOM 3515 O O . ILE B 1 200 ? 12.023 9.227 15.703 1 96.12 200 ILE B O 1
ATOM 3519 N N . TRP B 1 201 ? 10.5 10.438 14.617 1 97.56 201 TRP B N 1
ATOM 3520 C CA . TRP B 1 201 ? 10.25 9.391 13.625 1 97.56 201 TRP B CA 1
ATOM 3521 C C . TRP B 1 201 ? 11.492 9.133 12.781 1 97.56 201 TRP B C 1
ATOM 3523 O O . TRP B 1 201 ? 12.125 10.07 12.297 1 97.56 201 TRP B O 1
ATOM 3533 N N . GLU B 1 202 ? 11.875 7.953 12.695 1 97.19 202 GLU B N 1
ATOM 3534 C CA . GLU B 1 202 ? 12.844 7.453 11.727 1 97.19 202 GLU B CA 1
ATOM 3535 C C . GLU B 1 202 ? 12.172 6.516 10.719 1 97.19 202 GLU B C 1
ATOM 3537 O O . GLU B 1 202 ? 11.719 5.43 11.086 1 97.19 202 GLU B O 1
ATOM 3542 N N . PRO B 1 203 ? 12.148 6.914 9.445 1 97.69 203 PRO B N 1
ATOM 3543 C CA . PRO B 1 203 ? 11.453 6.078 8.469 1 97.69 203 PRO B CA 1
ATOM 3544 C C . PRO B 1 203 ? 11.977 4.641 8.445 1 97.69 203 PRO B C 1
ATOM 3546 O O . PRO B 1 203 ? 13.18 4.414 8.562 1 97.69 203 PRO B O 1
ATOM 3549 N N . SER B 1 204 ? 11.062 3.713 8.406 1 97.25 204 SER B N 1
ATOM 3550 C CA . SER B 1 204 ? 11.414 2.301 8.312 1 97.25 204 SER B CA 1
ATOM 3551 C C . SER B 1 204 ? 12.094 1.986 6.984 1 97.25 204 SER B C 1
ATOM 3553 O O . SER B 1 204 ? 12.07 2.803 6.062 1 97.25 204 SER B O 1
ATOM 3555 N N . LEU B 1 205 ? 12.719 0.801 6.922 1 96.06 205 LEU B N 1
ATOM 3556 C CA . LEU B 1 205 ? 13.312 0.327 5.676 1 96.06 205 LEU B CA 1
ATOM 3557 C C . LEU B 1 205 ? 12.273 0.26 4.566 1 96.06 205 LEU B C 1
ATOM 3559 O O . LEU B 1 205 ? 12.547 0.64 3.424 1 96.06 205 LEU B O 1
ATOM 3563 N N . TYR B 1 206 ? 11.109 -0.203 4.816 1 97.12 206 TYR B N 1
ATOM 3564 C CA . TYR B 1 206 ? 10.039 -0.312 3.836 1 97.12 206 TYR B CA 1
ATOM 3565 C C . TYR B 1 206 ? 9.633 1.063 3.322 1 97.12 206 TYR B C 1
ATOM 3567 O O . TYR B 1 206 ? 9.539 1.277 2.111 1 97.12 206 TYR B O 1
ATOM 3575 N N . PHE B 1 207 ? 9.438 2.021 4.258 1 97.94 207 PHE B N 1
ATOM 3576 C CA . PHE B 1 207 ? 9.062 3.377 3.863 1 97.94 207 PHE B CA 1
ATOM 3577 C C . PHE B 1 207 ? 10.117 3.986 2.953 1 97.94 207 PHE B C 1
ATOM 3579 O O . PHE B 1 207 ? 9.797 4.543 1.901 1 97.94 207 PHE B O 1
ATOM 3586 N N . LYS B 1 208 ? 11.359 3.818 3.361 1 96.56 208 LYS B N 1
ATOM 3587 C CA . LYS B 1 208 ? 12.461 4.379 2.584 1 96.56 208 LYS B CA 1
ATOM 3588 C C . LYS B 1 208 ? 12.531 3.748 1.197 1 96.56 208 LYS B C 1
ATOM 3590 O O . LYS B 1 208 ? 12.891 4.414 0.224 1 96.56 208 LYS B O 1
ATOM 3595 N N . SER B 1 209 ? 12.188 2.494 1.142 1 96.06 209 SER B N 1
ATOM 3596 C CA . SER B 1 209 ? 12.258 1.79 -0.135 1 96.06 209 SER B CA 1
ATOM 3597 C C . SER B 1 209 ? 11.102 2.191 -1.051 1 96.06 209 SER B C 1
ATOM 3599 O O . SER B 1 209 ? 11.273 2.264 -2.27 1 96.06 209 SER B O 1
ATOM 3601 N N . LEU B 1 210 ? 9.938 2.426 -0.488 1 95.75 210 LEU B N 1
ATOM 3602 C CA . LEU B 1 210 ? 8.781 2.875 -1.258 1 95.75 210 LEU B CA 1
ATOM 3603 C C . LEU B 1 210 ? 9 4.285 -1.794 1 95.75 210 LEU B C 1
ATOM 3605 O O . LEU B 1 210 ? 8.656 4.578 -2.939 1 95.75 210 LEU B O 1
ATOM 3609 N N . TYR B 1 211 ? 9.539 5.141 -0.904 1 95 211 TYR B N 1
ATOM 3610 C CA . TYR B 1 211 ? 9.586 6.574 -1.18 1 95 211 TYR B CA 1
ATOM 3611 C C . TYR B 1 211 ? 11.008 7.102 -1.106 1 95 211 TYR B C 1
ATOM 3613 O O . TYR B 1 211 ? 11.266 8.125 -0.474 1 95 211 TYR B O 1
ATOM 3621 N N . GLU B 1 212 ? 11.883 6.371 -1.694 1 89.31 212 GLU B N 1
ATOM 3622 C CA . GLU B 1 212 ? 13.312 6.641 -1.622 1 89.31 212 GLU B CA 1
ATOM 3623 C C . GLU B 1 212 ? 13.633 8.055 -2.096 1 89.31 212 GLU B C 1
ATOM 3625 O O . GLU B 1 212 ? 14.484 8.734 -1.516 1 89.31 212 GLU B O 1
ATOM 3630 N N . HIS B 1 213 ? 12.883 8.57 -3.018 1 90.81 213 HIS B N 1
ATOM 3631 C CA . HIS B 1 213 ? 13.234 9.852 -3.627 1 90.81 213 HIS B CA 1
ATOM 3632 C C . HIS B 1 213 ? 12.289 10.953 -3.172 1 90.81 213 HIS B C 1
ATOM 3634 O O . HIS B 1 213 ? 12.383 12.094 -3.645 1 90.81 213 HIS B O 1
ATOM 3640 N N . MET B 1 214 ? 11.367 10.617 -2.338 1 95.75 214 MET B N 1
ATOM 3641 C CA . MET B 1 214 ? 10.461 11.641 -1.83 1 95.75 214 MET B CA 1
ATOM 3642 C C . MET B 1 214 ? 11.125 12.469 -0.741 1 95.75 214 MET B C 1
ATOM 3644 O O . MET B 1 214 ? 11.547 11.938 0.286 1 95.75 214 MET B O 1
ATOM 3648 N N . PRO B 1 215 ? 11.258 13.828 -0.928 1 98.31 215 PRO B N 1
ATOM 3649 C CA . PRO B 1 215 ? 11.867 14.656 0.114 1 98.31 215 PRO B CA 1
ATOM 3650 C C . PRO B 1 215 ? 11.078 14.633 1.421 1 98.31 215 PRO B C 1
ATOM 3652 O O . PRO B 1 215 ? 9.844 14.688 1.402 1 98.31 215 PRO B O 1
ATOM 3655 N N . LEU B 1 216 ? 11.828 14.484 2.49 1 98.38 216 LEU B N 1
ATOM 3656 C CA . LEU B 1 216 ? 11.281 14.492 3.842 1 98.38 216 LEU B CA 1
ATOM 3657 C C . LEU B 1 216 ? 11.906 15.609 4.672 1 98.38 216 LEU B C 1
ATOM 3659 O O . LEU B 1 216 ? 13.117 15.852 4.59 1 98.38 216 LEU B O 1
ATOM 3663 N N . TRP B 1 217 ? 11.141 16.328 5.328 1 98.69 217 TRP B N 1
ATOM 3664 C CA . TRP B 1 217 ? 11.617 17.188 6.406 1 98.69 217 TRP B CA 1
ATOM 3665 C C . TRP B 1 217 ? 10.984 16.797 7.738 1 98.69 217 TRP B C 1
ATOM 3667 O O . TRP B 1 217 ? 9.766 16.828 7.891 1 98.69 217 TRP B O 1
ATOM 3677 N N . ILE B 1 218 ? 11.773 16.391 8.703 1 98.5 218 ILE B N 1
ATOM 3678 C CA . ILE B 1 218 ? 11.305 15.898 10 1 98.5 218 ILE B CA 1
ATOM 3679 C C . ILE B 1 218 ? 11.719 16.875 11.102 1 98.5 218 ILE B C 1
ATOM 3681 O O . ILE B 1 218 ? 12.875 16.891 11.523 1 98.5 218 ILE B O 1
ATOM 3685 N N . PRO B 1 219 ? 10.789 17.609 11.531 1 97.94 219 PRO B N 1
ATOM 3686 C CA . PRO B 1 219 ? 11.164 18.562 12.578 1 97.94 219 PRO B CA 1
ATOM 3687 C C . PRO B 1 219 ? 11.523 17.875 13.891 1 97.94 219 PRO B C 1
ATOM 3689 O O . PRO B 1 219 ? 10.93 16.859 14.25 1 97.94 219 PRO B O 1
ATOM 3692 N N . LYS B 1 220 ? 12.445 18.484 14.625 1 96.25 220 LYS B N 1
ATOM 3693 C CA . LYS B 1 220 ? 12.938 17.859 15.852 1 96.25 220 LYS B CA 1
ATOM 3694 C C . LYS B 1 220 ? 12.484 18.656 17.078 1 96.25 220 LYS B C 1
ATOM 3696 O O . LYS B 1 220 ? 12.18 18.062 18.125 1 96.25 220 LYS B O 1
ATOM 3701 N N . GLN B 1 221 ? 12.492 19.953 16.953 1 95.94 221 GLN B N 1
ATOM 3702 C CA . GLN B 1 221 ? 12.102 20.781 18.094 1 95.94 221 GLN B CA 1
ATOM 3703 C C . GLN B 1 221 ? 11.312 22 17.625 1 95.94 221 GLN B C 1
ATOM 3705 O O . GLN B 1 221 ? 11.43 22.438 16.484 1 95.94 221 GLN B O 1
ATOM 3710 N N . SER B 1 222 ? 10.508 22.578 18.562 1 95.62 222 SER B N 1
ATOM 3711 C CA . SER B 1 222 ? 9.758 23.797 18.281 1 95.62 222 SER B CA 1
ATOM 3712 C C . SER B 1 222 ? 10.664 24.891 17.703 1 95.62 222 SER B C 1
ATOM 3714 O O . SER B 1 222 ? 11.789 25.078 18.188 1 95.62 222 SER B O 1
ATOM 3716 N N . GLY B 1 223 ? 10.211 25.484 16.656 1 97.38 223 GLY B N 1
ATOM 3717 C CA . GLY B 1 223 ? 10.977 26.578 16.062 1 97.38 223 GLY B CA 1
ATOM 3718 C C . GLY B 1 223 ? 11.758 26.141 14.836 1 97.38 223 GLY B C 1
ATOM 3719 O O . GLY B 1 223 ? 12.227 26.984 14.062 1 97.38 223 GLY B O 1
ATOM 3720 N N . ASP B 1 224 ? 11.953 24.75 14.664 1 98.25 224 ASP B N 1
ATOM 3721 C CA . ASP B 1 224 ? 12.586 24.297 13.438 1 98.25 224 ASP B CA 1
ATOM 3722 C C . ASP B 1 224 ? 11.875 24.844 12.203 1 98.25 224 ASP B C 1
ATOM 3724 O O . ASP B 1 224 ? 10.656 25.031 12.219 1 98.25 224 ASP B O 1
ATOM 3728 N N . ALA B 1 225 ? 12.648 25.188 11.18 1 98.56 225 ALA B N 1
ATOM 3729 C CA . ALA B 1 225 ? 12.055 25.766 9.977 1 98.56 225 ALA B CA 1
ATOM 3730 C C . ALA B 1 225 ? 12.773 25.281 8.719 1 98.56 225 ALA B C 1
ATOM 3732 O O . ALA B 1 225 ? 13.906 24.797 8.789 1 98.56 225 ALA B O 1
ATOM 3733 N N . VAL B 1 226 ? 12.07 25.312 7.598 1 98.69 226 VAL B N 1
ATOM 3734 C CA . VAL B 1 226 ? 12.641 24.938 6.301 1 98.69 226 VAL B CA 1
ATOM 3735 C C . VAL B 1 226 ? 12.055 25.844 5.211 1 98.69 226 VAL B C 1
ATOM 3737 O O . VAL B 1 226 ? 10.891 26.234 5.281 1 98.69 226 VAL B O 1
ATOM 3740 N N . ASP B 1 227 ? 12.906 26.203 4.25 1 98.5 227 ASP B N 1
ATOM 3741 C CA . ASP B 1 227 ? 12.461 26.969 3.09 1 98.5 227 ASP B CA 1
ATOM 3742 C C . ASP B 1 227 ? 11.781 26.062 2.066 1 98.5 227 ASP B C 1
ATOM 3744 O O . ASP B 1 227 ? 12.414 25.172 1.504 1 98.5 227 ASP B O 1
ATOM 3748 N N . LEU B 1 228 ? 10.539 26.328 1.787 1 98.44 228 LEU B N 1
ATOM 3749 C CA . LEU B 1 228 ? 9.766 25.469 0.895 1 98.44 228 LEU B CA 1
ATOM 3750 C C . LEU B 1 228 ? 10.203 25.656 -0.553 1 98.44 228 LEU B C 1
ATOM 3752 O O . LEU B 1 228 ? 10 24.766 -1.385 1 98.44 228 LEU B O 1
ATOM 3756 N N . ALA B 1 229 ? 10.758 26.812 -0.86 1 96.62 229 ALA B N 1
ATOM 3757 C CA . ALA B 1 229 ? 11.25 27.062 -2.211 1 96.62 229 ALA B CA 1
ATOM 3758 C C . ALA B 1 229 ? 12.305 26.031 -2.611 1 96.62 229 ALA B C 1
ATOM 3760 O O . ALA B 1 229 ? 12.438 25.703 -3.793 1 96.62 229 ALA B O 1
ATOM 3761 N N . ALA B 1 230 ? 13 25.562 -1.619 1 97.06 230 ALA B N 1
ATOM 3762 C CA . ALA B 1 230 ? 14.039 24.562 -1.87 1 97.06 230 ALA B CA 1
ATOM 3763 C C . ALA B 1 230 ? 13.438 23.266 -2.426 1 97.06 230 ALA B C 1
ATOM 3765 O O . ALA B 1 230 ? 14.141 22.453 -3.018 1 97.06 230 ALA B O 1
ATOM 3766 N N . TYR B 1 231 ? 12.133 23.094 -2.256 1 97.69 231 TYR B N 1
ATOM 3767 C CA . TYR B 1 231 ? 11.438 21.891 -2.715 1 97.69 231 TYR B CA 1
ATOM 3768 C C . TYR B 1 231 ? 10.547 22.203 -3.91 1 97.69 231 TYR B C 1
ATOM 3770 O O . TYR B 1 231 ? 9.703 21.375 -4.293 1 97.69 231 TYR B O 1
ATOM 3778 N N . GLY B 1 232 ? 10.625 23.391 -4.383 1 96.69 232 GLY B N 1
ATOM 3779 C CA . 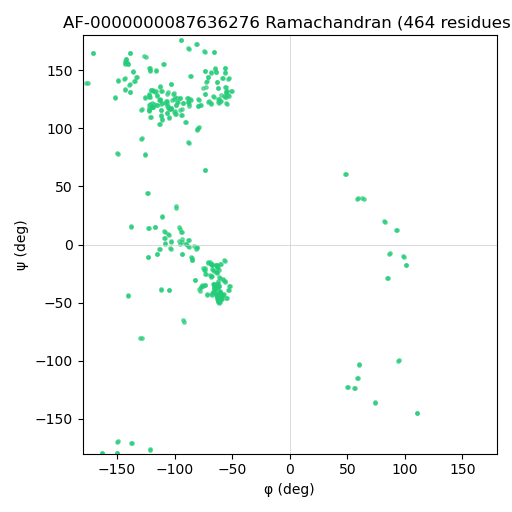GLY B 1 232 ? 9.82 23.812 -5.52 1 96.69 232 GLY B CA 1
ATOM 3780 C C . GLY B 1 232 ? 8.414 24.219 -5.137 1 96.69 232 GLY B C 1
ATOM 3781 O O . GLY B 1 232 ? 7.512 24.234 -5.977 1 96.69 232 GLY B O 1
ATOM 3782 N N . ILE B 1 233 ? 8.211 24.531 -3.926 1 96.88 233 ILE B N 1
ATOM 3783 C CA . ILE B 1 233 ? 6.914 24.984 -3.438 1 96.88 233 ILE B CA 1
ATOM 3784 C C . ILE B 1 233 ? 6.93 26.516 -3.305 1 96.88 233 ILE B C 1
ATOM 3786 O O . ILE B 1 233 ? 7.766 27.078 -2.596 1 96.88 233 ILE B O 1
ATOM 3790 N N . LYS B 1 234 ? 6.094 27.172 -4.16 1 87.19 234 LYS B N 1
ATOM 3791 C CA . LYS B 1 234 ? 6.125 28.625 -4.285 1 87.19 234 LYS B CA 1
ATOM 3792 C C . LYS B 1 234 ? 4.883 29.25 -3.664 1 87.19 234 LYS B C 1
ATOM 3794 O O . LYS B 1 234 ? 3.818 28.625 -3.627 1 87.19 234 LYS B O 1
#